Protein AF-A0A497LVC3-F1 (afdb_monomer)

Mean predicted aligned error: 15.83 Å

Structure (mmCIF, N/CA/C/O backbone):
data_AF-A0A497LVC3-F1
#
_entry.id   AF-A0A497LVC3-F1
#
loop_
_atom_site.group_PDB
_atom_site.id
_atom_site.type_symbol
_atom_site.label_atom_id
_atom_site.label_alt_id
_atom_site.label_comp_id
_atom_site.label_asym_id
_atom_site.label_entity_id
_atom_site.label_seq_id
_atom_site.pdbx_PDB_ins_code
_atom_site.Cartn_x
_atom_site.Cartn_y
_atom_site.Cartn_z
_atom_site.occupancy
_atom_site.B_iso_or_equiv
_atom_site.auth_seq_id
_atom_site.auth_comp_id
_atom_site.auth_asym_id
_atom_site.auth_atom_id
_atom_site.pdbx_PDB_model_num
ATOM 1 N N . ASP A 1 1 ? -50.745 28.198 35.584 1.00 56.50 1 ASP A N 1
ATOM 2 C CA . ASP A 1 1 ? -49.739 28.122 36.658 1.00 56.50 1 ASP A CA 1
ATOM 3 C C . ASP A 1 1 ? -48.320 28.107 36.059 1.00 56.50 1 ASP A C 1
ATOM 5 O O . ASP A 1 1 ? -47.520 27.225 36.333 1.00 56.50 1 ASP A O 1
ATOM 9 N N . GLU A 1 2 ? -48.004 29.079 35.188 1.00 62.09 2 GLU A N 1
ATOM 10 C CA . GLU A 1 2 ? -46.735 29.141 34.420 1.00 62.09 2 GLU A CA 1
ATOM 11 C C . GLU A 1 2 ? -45.519 29.503 35.288 1.00 62.09 2 GLU A C 1
ATOM 13 O O . GLU A 1 2 ? -44.377 29.154 34.987 1.00 62.09 2 GLU A O 1
ATOM 18 N N . ARG A 1 3 ? -45.765 30.163 36.428 1.00 68.62 3 ARG A N 1
ATOM 19 C CA . ARG A 1 3 ? -44.728 30.505 37.412 1.00 68.62 3 ARG A CA 1
ATOM 20 C C . ARG A 1 3 ? -44.046 29.246 37.950 1.00 68.62 3 ARG A C 1
ATOM 22 O O . ARG A 1 3 ? -42.829 29.248 38.128 1.00 68.62 3 ARG A O 1
ATOM 29 N N . THR A 1 4 ? -44.807 28.168 38.132 1.00 66.19 4 THR A N 1
ATOM 30 C CA . THR A 1 4 ? -44.333 26.874 38.635 1.00 66.19 4 THR A CA 1
ATOM 31 C C . THR A 1 4 ? -43.359 26.183 37.671 1.00 66.19 4 THR A C 1
ATOM 33 O O . THR A 1 4 ? -42.399 25.561 38.128 1.00 66.19 4 THR A O 1
ATOM 36 N N . LEU A 1 5 ? -43.545 26.320 36.353 1.00 70.44 5 LEU A N 1
ATOM 37 C CA . LEU A 1 5 ? -42.633 25.756 35.346 1.00 70.44 5 LEU A CA 1
ATOM 38 C C . LEU A 1 5 ? -41.320 26.545 35.271 1.00 70.44 5 LEU A C 1
ATOM 40 O O . LEU A 1 5 ? -40.241 25.953 35.336 1.00 70.44 5 LEU A O 1
ATOM 44 N N . LEU A 1 6 ? -41.407 27.880 35.228 1.00 79.50 6 LEU A N 1
ATOM 45 C CA . LEU A 1 6 ? -40.232 28.759 35.228 1.00 79.50 6 LEU A CA 1
ATOM 46 C C . LEU A 1 6 ? -39.393 28.576 36.502 1.00 79.50 6 LEU A C 1
ATOM 48 O O . LEU A 1 6 ? -38.167 28.519 36.437 1.00 79.50 6 LEU A O 1
ATOM 52 N N . ARG A 1 7 ? -40.056 28.406 37.653 1.00 82.19 7 ARG A N 1
ATOM 53 C CA . ARG A 1 7 ? -39.418 28.103 38.941 1.00 82.19 7 ARG A CA 1
ATOM 54 C C . ARG A 1 7 ? -38.512 26.886 38.858 1.00 82.19 7 ARG A C 1
ATOM 56 O O . ARG A 1 7 ? -37.361 26.973 39.264 1.00 82.19 7 ARG A O 1
ATOM 63 N N . THR A 1 8 ? -39.022 25.777 38.327 1.00 83.00 8 THR A N 1
ATOM 64 C CA . THR A 1 8 ? -38.259 24.529 38.203 1.00 83.00 8 THR A CA 1
ATOM 65 C C . THR A 1 8 ? -37.030 24.723 37.316 1.00 83.00 8 THR A C 1
ATOM 67 O O . THR A 1 8 ? -35.946 24.285 37.681 1.00 83.00 8 THR A O 1
ATOM 70 N N . GLY A 1 9 ? -37.159 25.440 36.195 1.00 84.62 9 GLY A N 1
ATOM 71 C CA . GLY A 1 9 ? -36.020 25.742 35.322 1.00 84.62 9 GLY A CA 1
ATOM 72 C C . GLY A 1 9 ? -34.930 26.560 36.022 1.00 84.62 9 GLY A C 1
ATOM 73 O O . GLY A 1 9 ? -33.759 26.193 35.981 1.00 84.62 9 GLY A O 1
ATOM 74 N N . VAL A 1 10 ? -35.311 27.638 36.714 1.00 85.38 10 VAL A N 1
ATOM 75 C CA . VAL A 1 10 ? -34.365 28.515 37.428 1.00 85.38 10 VAL A CA 1
ATOM 76 C C . VAL A 1 10 ? -33.710 27.796 38.618 1.00 85.38 10 VAL A C 1
ATOM 78 O O . VAL A 1 10 ? -32.511 27.956 38.850 1.00 85.38 10 VAL A O 1
ATOM 81 N N . MET A 1 11 ? -34.467 26.965 39.339 1.00 88.44 11 MET A N 1
ATOM 82 C CA . MET A 1 11 ? -33.954 26.103 40.411 1.00 88.44 11 MET A CA 1
ATOM 83 C C . MET A 1 11 ? -32.922 25.098 39.884 1.00 88.44 11 MET A C 1
ATOM 85 O O . MET A 1 11 ? -31.822 25.022 40.430 1.00 88.44 11 MET A O 1
ATOM 89 N N . ASN A 1 12 ? -33.215 24.422 38.767 1.00 89.12 12 ASN A N 1
ATOM 90 C CA . ASN A 1 12 ? -32.288 23.479 38.140 1.00 89.12 12 ASN 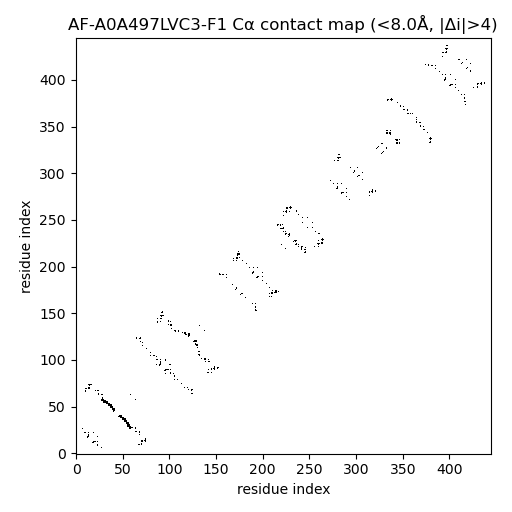A CA 1
ATOM 91 C C . ASN A 1 12 ? -30.965 24.152 37.739 1.00 89.12 12 ASN A C 1
ATOM 93 O O . ASN A 1 12 ? -29.904 23.582 37.958 1.00 89.12 12 ASN A O 1
ATOM 97 N N . LEU A 1 13 ? -30.997 25.381 37.205 1.00 89.50 13 LEU A N 1
ATOM 98 C CA . LEU A 1 13 ? -29.770 26.115 36.860 1.00 89.50 13 LEU A CA 1
ATOM 99 C C . LEU A 1 13 ? -28.873 26.351 38.084 1.00 89.50 13 LEU A C 1
ATOM 101 O O . LEU A 1 13 ? -27.653 26.230 37.997 1.00 89.50 13 LEU A O 1
ATOM 105 N N . TYR A 1 14 ? -29.460 26.668 39.237 1.00 90.25 14 TYR A N 1
ATOM 106 C CA . TYR A 1 14 ? -28.705 26.797 40.482 1.00 90.25 14 TYR A CA 1
ATOM 107 C C . TYR A 1 14 ? -28.208 25.442 41.012 1.00 90.25 14 TYR A C 1
ATOM 109 O O . TYR A 1 14 ? -27.081 25.354 41.509 1.00 90.25 14 TYR A O 1
ATOM 117 N N . GLU A 1 15 ? -29.013 24.386 40.882 1.00 88.44 15 GLU A N 1
ATOM 118 C CA . GLU A 1 15 ? -28.654 23.018 41.275 1.00 88.44 15 GLU A CA 1
ATOM 119 C C . GLU A 1 15 ? -27.468 22.472 40.473 1.00 88.44 15 GLU A C 1
ATOM 121 O O . GLU A 1 15 ? -26.542 21.922 41.063 1.00 88.44 15 GLU A O 1
ATOM 126 N N . GLU A 1 16 ? -27.434 22.705 39.158 1.00 88.56 16 GLU A N 1
ATOM 127 C CA . GLU A 1 16 ? -26.313 22.338 38.275 1.00 88.56 16 GLU A CA 1
ATOM 128 C C . GLU A 1 16 ? -25.099 23.277 38.416 1.00 88.56 16 GLU A C 1
ATOM 130 O O . GLU A 1 16 ? -24.078 23.104 37.755 1.00 88.56 16 GLU A O 1
ATOM 135 N N . GLY A 1 17 ? -25.190 24.301 39.271 1.00 87.50 17 GLY A N 1
ATOM 136 C CA . GLY A 1 17 ? -24.103 25.244 39.522 1.00 87.50 17 GLY A CA 1
ATOM 137 C C . GLY A 1 17 ? -23.895 26.313 38.453 1.00 87.50 17 GLY A C 1
ATOM 138 O O . GLY A 1 17 ? -22.853 26.962 38.453 1.00 87.50 17 GLY A O 1
ATOM 139 N N . MET A 1 18 ? -24.886 26.542 37.592 1.00 89.19 18 MET A N 1
ATOM 140 C CA . MET A 1 18 ? -24.869 27.606 36.584 1.00 89.19 18 MET A CA 1
ATOM 141 C C . MET A 1 18 ? -25.224 28.985 37.162 1.00 89.19 18 MET A C 1
ATOM 143 O O . MET A 1 18 ? -24.999 29.995 36.501 1.00 89.19 18 MET A O 1
ATOM 147 N N . LEU A 1 19 ? -25.772 29.041 38.383 1.00 88.12 19 LEU A N 1
ATOM 148 C CA . LEU A 1 19 ? -26.109 30.273 39.105 1.00 88.12 19 LEU A CA 1
ATOM 149 C C . LEU A 1 19 ? -25.575 30.239 40.543 1.00 88.12 19 LEU A C 1
ATOM 151 O O . LEU A 1 19 ? -25.449 29.174 41.156 1.00 88.12 19 LEU A O 1
ATOM 155 N N . ASP A 1 20 ? -25.313 31.418 41.104 1.00 87.50 20 ASP A N 1
ATOM 156 C CA . ASP A 1 20 ? -25.048 31.609 42.529 1.00 87.50 20 ASP A CA 1
ATOM 157 C C . ASP A 1 20 ? -26.332 32.002 43.287 1.00 87.50 20 ASP A C 1
ATOM 159 O O . ASP A 1 20 ? -27.380 32.282 42.699 1.00 87.50 20 ASP A O 1
ATOM 163 N N . PHE A 1 21 ? -26.268 32.003 44.623 1.00 85.44 21 PHE A N 1
ATOM 164 C CA . PHE A 1 21 ? -27.439 32.308 45.452 1.00 85.44 21 PHE A CA 1
ATOM 165 C C . PHE A 1 21 ? -27.946 33.740 45.226 1.00 85.44 21 PHE A C 1
ATOM 167 O O . PHE A 1 21 ? -29.155 33.960 45.202 1.00 85.44 21 PHE A O 1
ATOM 174 N N . SER A 1 22 ? -27.039 34.704 45.033 1.00 86.06 22 SER A N 1
ATOM 175 C CA . SER A 1 22 ? -27.410 36.111 44.860 1.00 86.06 22 SER A CA 1
ATOM 176 C C . SER A 1 22 ? -28.204 36.334 43.570 1.00 86.06 22 SER A C 1
ATOM 178 O O . SER A 1 22 ? -29.239 37.006 43.583 1.00 86.06 22 SER A O 1
ATOM 180 N N . THR A 1 23 ? -27.781 35.697 42.475 1.00 87.25 23 THR A N 1
ATOM 181 C CA . THR A 1 23 ? -28.477 35.762 41.189 1.00 87.25 23 THR A CA 1
ATOM 182 C C . THR A 1 23 ? -29.806 35.019 41.248 1.00 87.25 23 THR A C 1
ATOM 184 O O . THR A 1 23 ? -30.806 35.534 40.750 1.00 87.25 23 THR A O 1
ATOM 187 N N . LEU A 1 24 ? -29.857 33.853 41.905 1.00 87.62 24 LEU A N 1
ATOM 188 C CA . LEU A 1 24 ? -31.103 33.111 42.102 1.00 87.62 24 LEU A CA 1
ATOM 189 C C . LEU A 1 24 ? -32.136 33.932 42.891 1.00 87.62 24 LEU A C 1
ATOM 191 O O . LEU A 1 24 ? -33.282 34.052 42.457 1.00 87.62 24 LEU A O 1
ATOM 195 N N . ASP A 1 25 ? -31.745 34.522 44.025 1.00 86.75 25 ASP A N 1
ATOM 196 C CA . ASP A 1 25 ? -32.663 35.311 44.854 1.00 86.75 25 ASP A CA 1
ATOM 197 C C . ASP A 1 25 ? -33.182 36.548 44.109 1.00 86.75 25 ASP A C 1
ATOM 199 O O . ASP A 1 25 ? -34.378 36.849 44.180 1.00 86.75 25 ASP A O 1
ATOM 203 N N . LYS A 1 26 ? -32.309 37.209 43.334 1.00 86.94 26 LYS A N 1
ATOM 204 C CA . LYS A 1 26 ? -32.664 38.355 42.489 1.00 86.94 26 LYS A CA 1
ATOM 205 C C . LYS A 1 26 ? -33.654 37.969 41.390 1.00 86.94 26 LYS A C 1
ATOM 207 O O . LYS A 1 26 ? -34.670 38.642 41.242 1.00 86.94 26 LYS A O 1
ATOM 212 N N . LEU A 1 27 ? -33.412 36.873 40.669 1.00 85.81 27 LEU A N 1
ATOM 213 C CA . LEU A 1 27 ? -34.322 36.387 39.626 1.00 85.81 27 LEU A CA 1
ATOM 214 C C . LEU A 1 27 ? -35.703 36.047 40.193 1.00 85.81 27 LEU A C 1
ATOM 216 O O . LEU A 1 27 ? -36.720 36.401 39.607 1.00 85.81 27 LEU A O 1
ATOM 220 N N . LEU A 1 28 ? -35.761 35.409 41.364 1.00 85.69 28 LEU A N 1
ATOM 221 C CA . LEU A 1 28 ? -37.039 35.098 42.007 1.00 85.69 28 LEU A CA 1
ATOM 222 C C . LEU A 1 28 ? -37.748 36.347 42.566 1.00 85.69 28 LEU A C 1
ATOM 224 O O . LEU A 1 28 ? -38.969 36.320 42.744 1.00 85.69 28 LEU A O 1
ATOM 228 N N . SER A 1 29 ? -37.002 37.418 42.868 1.00 85.81 29 SER A N 1
ATOM 229 C CA . SER A 1 29 ? -37.539 38.687 43.383 1.00 85.81 29 SER A CA 1
ATOM 230 C C . SER A 1 29 ? -38.274 39.513 42.330 1.00 85.81 29 SER A C 1
ATOM 232 O O . SER A 1 29 ? -39.177 40.264 42.683 1.00 85.81 29 SER A O 1
ATOM 234 N N . GLU A 1 30 ? -37.916 39.355 41.056 1.00 85.50 30 GLU A N 1
ATOM 235 C CA . GLU A 1 30 ? -38.507 40.083 39.936 1.00 85.50 30 GLU A CA 1
ATOM 236 C C . GLU A 1 30 ? -38.303 39.278 38.645 1.00 85.50 30 GLU A C 1
ATOM 238 O O . GLU A 1 30 ? -37.260 39.363 38.002 1.00 85.50 30 GLU A O 1
ATOM 243 N N . LEU A 1 31 ? -39.296 38.462 38.274 1.00 81.81 31 LEU A N 1
ATOM 244 C CA . LEU A 1 31 ? -39.203 37.604 37.089 1.00 81.81 31 LEU A CA 1
ATOM 245 C C . LEU A 1 31 ? -39.469 38.405 35.812 1.00 81.81 31 LEU A C 1
ATOM 247 O O . LEU A 1 31 ? -38.665 38.397 34.886 1.00 81.81 31 LEU A O 1
ATOM 251 N N . VAL A 1 32 ? -40.629 39.067 35.757 1.00 82.62 32 VAL A N 1
ATOM 252 C CA . VAL A 1 32 ? -41.093 39.894 34.631 1.00 82.62 32 VAL A CA 1
ATOM 253 C C . VAL A 1 32 ? -42.036 40.966 35.174 1.00 82.62 32 VAL A C 1
ATOM 255 O O . VAL A 1 32 ? -42.798 40.707 36.106 1.00 82.62 32 VAL A O 1
ATOM 258 N N . ILE A 1 33 ? -42.046 42.152 34.572 1.00 83.69 33 ILE A N 1
ATOM 259 C CA . ILE A 1 33 ? -43.046 43.186 34.856 1.00 83.69 33 ILE A CA 1
ATOM 260 C C . ILE A 1 33 ? -44.256 42.967 33.941 1.00 83.69 33 ILE A C 1
ATOM 262 O O . ILE A 1 33 ? -44.152 43.094 32.722 1.00 83.69 33 ILE A O 1
ATOM 266 N N . ALA A 1 34 ? -45.412 42.641 34.519 1.00 83.12 34 ALA A N 1
ATOM 267 C CA . ALA A 1 34 ? -46.670 42.563 33.787 1.00 83.12 34 ALA A CA 1
ATOM 268 C C . ALA A 1 34 ? -47.333 43.947 33.757 1.00 83.12 34 ALA A C 1
ATOM 270 O O . ALA A 1 34 ? -47.810 44.441 34.780 1.00 83.12 34 ALA A O 1
ATOM 271 N N . SER A 1 35 ? -47.346 44.577 32.585 1.00 85.88 35 SER A N 1
ATOM 272 C CA . SER A 1 35 ? -47.943 45.898 32.378 1.00 85.88 35 SER A CA 1
ATOM 273 C C . SER A 1 35 ? -49.385 45.772 31.894 1.00 85.88 35 SER A C 1
ATOM 275 O O . SER A 1 35 ? -49.644 45.279 30.797 1.00 85.88 35 SER A O 1
ATOM 277 N N . PHE A 1 36 ? -50.330 46.261 32.690 1.00 86.00 36 PHE A N 1
ATOM 278 C CA . PHE A 1 36 ? -51.747 46.302 32.342 1.00 86.00 36 PHE A CA 1
ATOM 279 C C . PHE A 1 36 ? -52.144 47.734 32.010 1.00 86.00 36 PHE A C 1
ATOM 281 O O . PHE A 1 36 ? -51.961 48.640 32.824 1.00 86.00 36 PHE A O 1
ATOM 288 N N . LYS A 1 37 ? -52.710 47.959 30.823 1.00 88.88 37 LYS A N 1
ATOM 289 C CA . LYS A 1 37 ? -53.340 49.241 30.511 1.00 88.88 37 LYS A CA 1
ATOM 290 C C . LYS A 1 37 ? -54.710 49.263 31.176 1.00 88.88 37 LYS A C 1
ATOM 292 O O . LYS A 1 37 ? -55.617 48.555 30.747 1.00 88.88 37 LYS A O 1
ATOM 297 N N . VAL A 1 38 ? -54.842 50.052 32.233 1.00 87.19 38 VAL A N 1
ATOM 298 C CA . VAL A 1 38 ? -56.080 50.181 33.002 1.00 87.19 38 VAL A CA 1
ATOM 299 C C . VAL A 1 38 ? -56.663 51.568 32.801 1.00 87.19 38 VAL A C 1
ATOM 301 O O . VAL A 1 38 ? -55.946 52.570 32.813 1.00 87.19 38 VAL A O 1
ATOM 304 N N . SER A 1 39 ? -57.974 51.628 32.602 1.00 86.75 39 SER A N 1
ATOM 305 C CA . SER A 1 39 ? -58.709 52.887 32.646 1.00 86.75 39 SER A CA 1
ATOM 306 C C . SER A 1 39 ? -59.111 53.147 34.090 1.00 86.75 39 SER A C 1
ATOM 308 O O . SER A 1 39 ? -59.758 52.306 34.710 1.00 86.75 39 SER A O 1
ATOM 310 N N . TYR A 1 40 ? -58.724 54.296 34.628 1.00 85.19 40 TYR A N 1
ATOM 311 C CA . TYR A 1 40 ? -59.166 54.759 35.934 1.00 85.19 40 TYR A CA 1
ATOM 312 C C . TYR A 1 40 ? -59.907 56.082 35.771 1.00 85.19 40 TYR A C 1
ATOM 314 O O . TYR A 1 40 ? -59.629 56.876 34.868 1.00 85.19 40 TYR A O 1
ATOM 322 N N . TYR A 1 41 ? -60.892 56.296 36.632 1.00 84.62 41 TYR A N 1
ATOM 323 C CA . TYR A 1 41 ? -61.644 57.537 36.639 1.00 84.62 41 TYR A CA 1
ATOM 324 C C . TYR A 1 41 ? -60.873 58.577 37.454 1.00 84.62 41 TYR A C 1
ATOM 326 O O . TYR A 1 41 ? -60.688 58.419 38.663 1.00 84.62 41 TYR A O 1
ATOM 334 N N . ASP A 1 42 ? -60.379 59.620 36.789 1.00 82.69 42 ASP A N 1
ATOM 335 C CA . ASP A 1 42 ? -59.648 60.703 37.441 1.00 82.69 42 ASP A CA 1
ATOM 336 C C . ASP A 1 42 ? -60.661 61.644 38.106 1.00 82.69 42 ASP A C 1
ATOM 338 O O . ASP A 1 42 ? -61.360 62.405 37.436 1.00 82.69 42 ASP A O 1
ATOM 342 N N . MET A 1 43 ? -60.766 61.581 39.437 1.00 85.38 43 MET A N 1
ATOM 343 C CA . MET A 1 43 ? -61.752 62.361 40.198 1.00 85.38 43 MET A CA 1
ATOM 344 C C . MET A 1 43 ? -61.553 63.880 40.076 1.00 85.38 43 MET A C 1
ATOM 346 O O . MET A 1 43 ? -62.507 64.630 40.290 1.00 85.38 43 MET A O 1
ATOM 350 N N . VAL A 1 44 ? -60.346 64.340 39.721 1.00 85.25 44 VAL A N 1
ATOM 351 C CA . VAL A 1 44 ? -60.031 65.768 39.561 1.00 85.25 44 VAL A CA 1
ATOM 352 C C . VAL A 1 44 ? -60.411 66.240 38.161 1.00 85.25 44 VAL A C 1
ATOM 354 O O . VAL A 1 44 ? -61.068 67.268 38.015 1.00 85.25 44 VAL A O 1
ATOM 357 N N . ALA A 1 45 ? -60.043 65.472 37.134 1.00 82.06 45 ALA A N 1
ATOM 358 C CA . ALA A 1 45 ? -60.373 65.798 35.746 1.00 82.06 45 ALA A CA 1
ATOM 359 C C . ALA A 1 45 ? -61.819 65.433 35.351 1.00 82.06 45 ALA A C 1
ATOM 361 O O . ALA A 1 45 ? -62.296 65.911 34.326 1.00 82.06 45 ALA A O 1
ATOM 362 N N . ARG A 1 46 ? -62.511 64.615 36.165 1.00 85.31 46 ARG A N 1
ATOM 363 C CA . ARG A 1 46 ? -63.855 64.052 35.921 1.00 85.31 46 ARG A CA 1
ATOM 364 C C . ARG A 1 46 ? -63.978 63.329 34.575 1.00 85.31 46 ARG A C 1
ATOM 366 O O . ARG A 1 46 ? -65.012 63.408 33.920 1.00 85.31 46 ARG A O 1
ATOM 373 N N . ASP A 1 47 ? -62.920 62.630 34.177 1.00 87.00 47 ASP A N 1
ATOM 374 C CA . ASP A 1 47 ? -62.863 61.902 32.911 1.00 87.00 47 ASP A CA 1
ATOM 375 C C . ASP A 1 47 ? -62.115 60.570 33.069 1.00 87.00 47 ASP A C 1
ATOM 377 O O . ASP A 1 47 ? -61.306 60.384 33.988 1.00 87.00 47 ASP A O 1
ATOM 381 N N . TRP A 1 48 ? -62.392 59.627 32.172 1.00 84.88 48 TRP A N 1
ATOM 382 C CA . TRP A 1 48 ? -61.718 58.335 32.135 1.00 84.88 48 TRP A CA 1
ATOM 383 C C . TRP A 1 48 ? -60.348 58.475 31.481 1.00 84.88 48 TRP A C 1
ATOM 385 O O . TRP A 1 48 ? -60.228 58.775 30.295 1.00 84.88 48 TRP A O 1
ATOM 395 N N . ARG A 1 49 ? -59.293 58.198 32.248 1.00 86.19 49 ARG A N 1
ATOM 396 C CA . ARG A 1 49 ? -57.913 58.216 31.757 1.00 86.19 49 ARG A CA 1
ATOM 397 C C . ARG A 1 49 ? -57.327 56.819 31.788 1.00 86.19 49 ARG A C 1
ATOM 399 O O . ARG A 1 49 ? -57.585 56.041 32.700 1.00 86.19 49 ARG A O 1
ATOM 406 N N . SER A 1 50 ? -56.513 56.493 30.789 1.00 85.06 50 SER A N 1
ATOM 407 C CA . SER A 1 50 ? -55.768 55.235 30.783 1.00 85.06 50 SER A CA 1
ATOM 408 C C . SER A 1 50 ? -54.369 55.440 31.352 1.00 85.06 50 SER A C 1
ATOM 410 O O . SER A 1 50 ? -53.638 56.297 30.855 1.00 85.06 50 SER A O 1
ATOM 412 N N . ALA A 1 51 ? -53.976 54.616 32.318 1.00 85.94 51 ALA A N 1
ATOM 413 C CA . ALA A 1 51 ? -52.604 54.510 32.801 1.00 85.94 51 ALA A CA 1
ATOM 414 C C . ALA A 1 51 ? -52.089 53.076 32.656 1.00 85.94 51 ALA A C 1
ATOM 416 O O . ALA A 1 51 ? -52.853 52.115 32.556 1.00 85.94 51 ALA A O 1
ATOM 417 N N . TRP A 1 52 ? -50.768 52.944 32.637 1.00 87.69 52 TRP A N 1
ATOM 418 C CA . TRP A 1 52 ? -50.105 51.651 32.712 1.00 87.69 52 TRP A CA 1
ATOM 419 C C . TRP A 1 52 ? -49.860 51.300 34.177 1.00 87.69 52 TRP A C 1
ATOM 421 O O . TRP A 1 52 ? -49.180 52.035 34.889 1.00 87.69 52 TRP A O 1
ATOM 431 N N . PHE A 1 53 ? -50.420 50.179 34.620 1.00 84.50 53 PHE A N 1
ATOM 432 C CA . PHE A 1 53 ? -50.159 49.596 35.927 1.00 84.50 53 PHE A CA 1
ATOM 433 C C . PHE A 1 53 ? -49.163 48.447 35.771 1.00 84.50 53 PHE A C 1
ATOM 435 O O . PHE A 1 53 ? -49.463 47.435 35.138 1.00 84.50 53 PHE A O 1
ATOM 442 N N . ASN A 1 54 ? -47.967 48.621 36.329 1.00 86.81 54 ASN A N 1
ATOM 443 C CA . ASN A 1 54 ? -46.879 47.653 36.251 1.00 86.81 54 ASN A CA 1
ATOM 444 C C . ASN A 1 54 ? -46.877 46.787 37.510 1.00 86.81 54 ASN A C 1
ATOM 446 O O . ASN A 1 54 ? -46.578 47.278 38.597 1.00 86.81 54 ASN A O 1
ATOM 450 N N . LEU A 1 55 ? -47.194 45.502 37.363 1.00 82.50 55 LEU A N 1
ATOM 451 C CA . LEU A 1 55 ? -47.150 44.534 38.452 1.00 82.50 55 LEU A CA 1
ATOM 452 C C . LEU A 1 55 ? -45.927 43.618 38.279 1.00 82.50 55 LEU A C 1
ATOM 454 O O . LEU A 1 55 ? -45.910 42.818 37.338 1.00 82.50 55 LEU A O 1
ATOM 458 N N . PRO A 1 56 ? -44.912 43.686 39.160 1.00 82.19 56 PRO A N 1
ATOM 459 C CA . PRO A 1 56 ? -43.802 42.746 39.117 1.00 82.19 56 PRO A CA 1
ATOM 460 C C . PRO A 1 56 ? -44.303 41.346 39.478 1.00 82.19 56 PRO A C 1
ATOM 462 O O . PRO A 1 56 ? -44.897 41.111 40.533 1.00 82.19 56 PRO A O 1
ATOM 465 N N . VAL A 1 57 ? -44.070 40.395 38.582 1.00 82.62 57 VAL A N 1
ATOM 466 C CA . VAL A 1 57 ? -44.299 38.980 38.842 1.00 82.62 57 VAL A CA 1
ATOM 467 C C . VAL A 1 57 ? -43.133 38.478 39.686 1.00 82.62 57 VAL A C 1
ATOM 469 O O . VAL A 1 57 ? -42.025 38.314 39.186 1.00 82.62 57 VAL A O 1
ATOM 472 N N . ALA A 1 58 ? -43.384 38.254 40.972 1.00 84.00 58 ALA A N 1
ATOM 473 C CA . ALA A 1 58 ? -42.366 37.905 41.955 1.00 84.00 58 ALA A CA 1
ATOM 474 C C . ALA A 1 58 ? -42.857 36.823 42.922 1.00 84.00 58 ALA A C 1
ATOM 476 O O . ALA A 1 58 ? -44.063 36.657 43.130 1.00 84.00 58 ALA A O 1
ATOM 477 N N . TYR A 1 59 ? -41.909 36.122 43.539 1.00 85.31 59 TYR A N 1
ATOM 478 C CA . TYR A 1 59 ? -42.160 35.236 44.673 1.00 85.31 59 TYR A CA 1
ATOM 479 C C . TYR A 1 59 ? -42.038 35.995 45.998 1.00 85.31 59 TYR A C 1
ATOM 481 O O . TYR A 1 59 ? -41.169 36.858 46.167 1.00 85.31 59 TYR A O 1
ATOM 489 N N . LEU A 1 60 ? -42.880 35.645 46.976 1.00 87.19 60 LEU A N 1
ATOM 490 C CA . LEU A 1 60 ? -42.822 36.263 48.301 1.00 87.19 60 LEU A CA 1
ATOM 491 C C . LEU A 1 60 ? -41.466 35.974 48.972 1.00 87.19 60 LEU A C 1
ATOM 493 O O . LEU A 1 60 ? -40.930 34.878 48.806 1.00 87.19 60 LEU A O 1
ATOM 497 N N . PRO A 1 61 ? -40.901 36.895 49.778 1.00 84.56 61 PRO A N 1
ATOM 498 C CA . PRO A 1 61 ? -39.585 36.702 50.397 1.00 84.56 61 PRO A CA 1
ATOM 499 C C . PRO A 1 61 ? -39.426 35.386 51.177 1.00 84.56 61 PRO A C 1
ATOM 501 O O . PRO A 1 61 ? -38.376 34.751 51.109 1.00 84.56 61 PRO A O 1
ATOM 504 N N . ALA A 1 62 ? -40.471 34.947 51.886 1.00 84.44 62 ALA A N 1
ATOM 505 C CA . ALA A 1 62 ? -40.461 33.670 52.600 1.00 84.44 62 ALA A CA 1
ATOM 506 C C . ALA A 1 62 ? -40.421 32.466 51.640 1.00 84.44 62 ALA A C 1
ATOM 508 O O . ALA A 1 62 ? -39.679 31.514 51.868 1.00 84.44 62 ALA A O 1
ATOM 509 N N . GLU A 1 63 ? -41.167 32.534 50.537 1.00 83.81 63 GLU A N 1
ATOM 510 C CA . GLU A 1 63 ? -41.211 31.488 49.515 1.00 83.81 63 GLU A CA 1
ATOM 511 C C . GLU A 1 63 ? -39.871 31.373 48.779 1.00 83.81 63 GLU A C 1
ATOM 513 O O . GLU A 1 63 ? -39.351 30.272 48.619 1.00 83.81 63 GLU A O 1
ATOM 518 N N . ARG A 1 64 ? -39.237 32.502 48.436 1.00 85.69 64 ARG A N 1
ATOM 519 C CA . ARG A 1 64 ? -37.899 32.531 47.815 1.00 85.69 64 ARG A CA 1
ATOM 520 C C . ARG A 1 64 ? -36.847 31.830 48.668 1.00 85.69 64 ARG A C 1
ATOM 522 O O . ARG A 1 64 ? -36.067 31.027 48.156 1.00 85.69 64 ARG A O 1
ATOM 529 N N . ARG A 1 65 ? -36.856 32.070 49.982 1.00 85.00 65 ARG A N 1
ATOM 530 C CA . ARG A 1 65 ? -35.938 31.407 50.924 1.00 85.00 65 ARG A CA 1
ATOM 531 C C . ARG A 1 65 ? -36.179 29.903 51.026 1.00 85.00 65 ARG A C 1
ATOM 533 O O . ARG A 1 65 ? -35.221 29.142 51.084 1.00 85.00 65 ARG A O 1
ATOM 540 N N . LEU A 1 66 ? -37.435 29.459 51.013 1.00 86.06 66 LEU A N 1
ATOM 541 C CA . LEU A 1 66 ? -37.759 28.029 51.022 1.00 86.06 66 LEU A CA 1
ATOM 542 C C . LEU A 1 66 ? -37.344 27.335 49.719 1.00 86.06 66 LEU A C 1
ATOM 544 O O . LEU A 1 66 ? -36.789 26.238 49.757 1.00 86.06 66 LEU A O 1
ATOM 548 N N . LEU A 1 67 ? -37.568 27.981 48.573 1.00 87.75 67 LEU A N 1
ATOM 549 C CA . LEU A 1 67 ? -37.179 27.452 47.264 1.00 87.75 67 LEU A CA 1
ATOM 550 C C . LEU A 1 67 ? -35.658 27.371 47.110 1.00 87.75 67 LEU A C 1
ATOM 552 O O . LEU A 1 67 ? -35.137 26.341 46.694 1.00 87.75 67 LEU A O 1
ATOM 556 N N . THR A 1 68 ? -34.937 28.418 47.509 1.00 86.56 68 THR A N 1
ATOM 557 C CA . THR A 1 68 ? -33.465 28.433 47.479 1.00 86.56 68 THR A CA 1
ATOM 558 C C . THR A 1 68 ? -32.858 27.419 48.449 1.00 86.56 68 THR A C 1
ATOM 560 O O . THR A 1 68 ? -31.913 26.724 48.081 1.00 86.56 68 THR A O 1
ATOM 563 N N . LEU A 1 69 ? -33.430 27.258 49.650 1.00 88.31 69 LEU A N 1
ATOM 564 C CA . LEU A 1 69 ? -33.018 26.218 50.596 1.00 88.31 69 LEU A CA 1
ATOM 565 C C . LEU A 1 69 ? -33.200 24.817 50.003 1.00 88.31 69 LEU A C 1
ATOM 567 O O . LEU A 1 69 ? -32.295 23.991 50.099 1.00 88.31 69 LEU A O 1
ATOM 571 N N . ARG A 1 70 ? -34.349 24.557 49.369 1.00 89.25 70 ARG A N 1
ATOM 572 C CA . ARG A 1 70 ? -34.615 23.282 48.701 1.00 89.25 70 ARG A CA 1
ATOM 573 C C . ARG A 1 70 ? -33.600 23.006 47.595 1.00 89.25 70 ARG A C 1
ATOM 575 O O . ARG A 1 70 ? -32.978 21.953 47.622 1.00 89.25 70 ARG A O 1
ATOM 582 N N . SER A 1 71 ? -33.377 23.951 46.683 1.00 90.12 71 SER A N 1
ATOM 583 C CA . SER A 1 71 ? -32.408 23.751 45.599 1.00 90.12 71 SER A CA 1
ATOM 584 C C . SER A 1 71 ? -30.974 23.599 46.098 1.00 90.12 71 SER A C 1
ATOM 586 O O . SER A 1 71 ? -30.196 22.844 45.523 1.00 90.12 71 SER A O 1
ATOM 588 N N . MET A 1 72 ? -30.603 24.260 47.199 1.00 90.31 72 MET A N 1
ATOM 589 C CA . MET A 1 72 ? -29.315 24.011 47.848 1.00 90.31 72 MET A CA 1
ATOM 590 C C . MET A 1 72 ? -29.222 22.562 48.346 1.00 90.31 72 MET A C 1
ATOM 592 O O . MET A 1 72 ? -28.203 21.913 48.126 1.00 90.31 72 MET A O 1
ATOM 596 N N . ILE A 1 73 ? -30.267 22.038 48.993 1.00 90.81 73 ILE A N 1
ATOM 597 C CA . ILE A 1 73 ? -30.303 20.640 49.447 1.00 90.81 73 ILE A CA 1
ATOM 598 C C . ILE A 1 73 ? -30.224 19.686 48.251 1.00 90.81 73 ILE A C 1
ATOM 600 O O . ILE A 1 73 ? -29.391 18.782 48.263 1.00 90.81 73 ILE A O 1
ATOM 604 N N . ASP A 1 74 ? -31.020 19.914 47.205 1.00 91.62 74 ASP A N 1
ATOM 605 C CA . ASP A 1 74 ? -31.074 19.062 46.011 1.00 91.62 74 ASP A CA 1
ATOM 606 C C . ASP A 1 74 ? -29.716 19.008 45.281 1.00 91.62 74 ASP A C 1
ATOM 608 O O . ASP A 1 74 ? -29.266 17.927 44.887 1.00 91.62 74 ASP A O 1
ATOM 612 N N . ARG A 1 75 ? -28.996 20.139 45.211 1.00 91.50 75 ARG A N 1
ATOM 613 C CA . ARG A 1 75 ? -27.634 20.239 44.658 1.00 91.50 75 ARG A CA 1
ATOM 614 C C . ARG A 1 75 ? -26.649 19.276 45.319 1.00 91.50 75 ARG A C 1
ATOM 616 O O . ARG A 1 75 ? -25.954 18.524 44.638 1.00 91.50 75 ARG A O 1
ATOM 623 N N . TYR A 1 76 ? -26.576 19.288 46.648 1.00 92.00 76 TYR A N 1
ATOM 624 C CA . TYR A 1 76 ? -25.631 18.440 47.380 1.00 92.00 76 TYR A CA 1
ATOM 625 C C . TYR A 1 76 ? -26.141 17.008 47.564 1.00 92.00 76 TYR A C 1
ATOM 627 O O . TYR A 1 76 ? -25.340 16.075 47.594 1.00 92.00 76 TYR A O 1
ATOM 635 N N . HIS A 1 77 ? -27.460 16.809 47.617 1.00 92.19 77 HIS A N 1
ATOM 636 C CA . HIS A 1 77 ? -28.073 15.483 47.614 1.00 92.19 77 HIS A CA 1
ATOM 637 C C . HIS A 1 77 ? -27.744 14.713 46.329 1.00 92.19 77 HIS A C 1
ATOM 639 O O . HIS A 1 77 ? -27.446 13.521 46.401 1.00 92.19 77 HIS A O 1
ATOM 645 N N . ARG A 1 78 ? -27.726 15.379 45.167 1.00 91.75 78 ARG A N 1
ATOM 646 C CA . ARG A 1 78 ? -27.313 14.758 43.900 1.00 91.75 78 ARG A CA 1
ATOM 647 C C . ARG A 1 78 ? -25.879 14.238 43.957 1.00 91.75 78 ARG A C 1
ATOM 649 O O . ARG A 1 78 ? -25.663 13.060 43.700 1.00 91.75 78 ARG A O 1
ATOM 656 N N . LEU A 1 79 ? -24.934 15.081 44.383 1.00 91.31 79 LEU A N 1
ATOM 657 C CA . LEU A 1 79 ? -23.532 14.684 44.559 1.00 91.31 79 LEU A CA 1
ATOM 658 C C . LEU A 1 79 ? -23.395 13.499 45.519 1.00 91.31 79 LEU A C 1
ATOM 660 O O . LEU A 1 79 ? -22.702 12.532 45.216 1.00 91.31 79 LEU A O 1
ATOM 664 N N . TYR A 1 80 ? -24.090 13.551 46.657 1.00 93.94 80 TYR A N 1
ATOM 665 C CA . TYR A 1 80 ? -24.100 12.454 47.621 1.00 93.94 80 TYR A CA 1
ATOM 666 C C . TYR A 1 80 ? -24.612 11.151 46.998 1.00 93.94 80 TYR A C 1
ATOM 668 O O . TYR A 1 80 ? -23.992 10.103 47.155 1.00 93.94 80 TYR A O 1
ATOM 676 N N . LYS A 1 81 ? -25.727 11.216 46.265 1.00 94.44 81 LYS A N 1
ATOM 677 C CA . LYS A 1 81 ? -26.357 10.063 45.622 1.00 94.44 81 LYS A CA 1
ATOM 678 C C . LYS A 1 81 ? -25.483 9.447 44.532 1.00 94.44 81 LYS A C 1
ATOM 680 O O . LYS A 1 81 ? -25.414 8.223 44.451 1.00 94.44 81 LYS A O 1
ATOM 685 N N . ASP A 1 82 ? -24.850 10.263 43.697 1.00 94.38 82 ASP A N 1
ATOM 686 C CA . ASP A 1 82 ? -24.021 9.771 42.594 1.00 94.38 82 ASP A CA 1
ATOM 687 C C . ASP A 1 82 ? -22.756 9.091 43.122 1.00 94.38 82 ASP A C 1
ATOM 689 O O . ASP A 1 82 ? -22.454 7.967 42.724 1.00 94.38 82 ASP A O 1
ATOM 693 N N . ILE A 1 83 ? -22.091 9.696 44.110 1.00 95.00 83 ILE A N 1
ATOM 694 C CA . ILE A 1 83 ? -20.935 9.067 44.754 1.00 95.00 83 ILE A CA 1
ATOM 695 C C . ILE A 1 83 ? -21.349 7.807 45.515 1.00 95.00 83 ILE A C 1
ATOM 697 O O . ILE A 1 83 ? -20.671 6.794 45.391 1.00 95.00 83 ILE A O 1
ATOM 701 N N . LEU A 1 84 ? -22.475 7.811 46.240 1.00 94.50 84 LEU A N 1
ATOM 702 C CA . LEU A 1 84 ? -22.966 6.606 46.916 1.00 94.50 84 LEU A CA 1
ATOM 703 C C . LEU A 1 84 ? -23.196 5.457 45.923 1.00 94.50 84 LEU A C 1
ATOM 705 O O . LEU A 1 84 ? -22.784 4.334 46.195 1.00 94.50 84 LEU A O 1
ATOM 709 N N . ARG A 1 85 ? -23.784 5.737 44.753 1.00 94.38 85 ARG A N 1
ATOM 710 C CA . ARG A 1 85 ? -23.965 4.744 43.679 1.00 94.38 85 ARG A CA 1
ATOM 711 C C . ARG A 1 85 ? -22.639 4.196 43.160 1.00 94.38 85 ARG A C 1
ATOM 713 O O . ARG A 1 85 ? -22.541 3.000 42.884 1.00 94.38 85 ARG A O 1
ATOM 720 N N . ASP A 1 86 ? -21.626 5.044 43.031 1.00 94.75 86 ASP A N 1
ATOM 721 C CA . ASP A 1 86 ? -20.289 4.610 42.628 1.00 94.75 86 ASP A CA 1
ATOM 722 C C . ASP A 1 86 ? -19.596 3.788 43.723 1.00 94.75 86 ASP A C 1
ATOM 724 O O . ASP A 1 86 ? -18.972 2.776 43.408 1.00 94.75 86 ASP A O 1
ATOM 728 N N . VAL A 1 87 ? -19.758 4.139 45.004 1.00 94.00 87 VAL A N 1
ATOM 729 C CA . VAL A 1 87 ? -19.265 3.336 46.137 1.00 94.00 87 VAL A CA 1
ATOM 730 C C . VAL A 1 87 ? -19.969 1.976 46.186 1.00 94.00 87 VAL A C 1
ATOM 732 O O . VAL A 1 87 ? -19.302 0.950 46.307 1.00 94.00 87 VAL A O 1
ATOM 735 N N . GLU A 1 88 ? -21.293 1.933 46.022 1.00 92.50 88 GLU A N 1
ATOM 736 C CA . GLU A 1 88 ? -22.067 0.689 45.906 1.00 92.50 88 GLU A CA 1
ATOM 737 C C . GLU A 1 88 ? -21.559 -0.180 44.751 1.00 92.50 88 GLU A C 1
ATOM 739 O O . GLU A 1 88 ? -21.363 -1.389 44.901 1.00 92.50 88 GLU A O 1
ATOM 744 N N . ARG A 1 89 ? -21.287 0.438 43.596 1.00 91.44 89 ARG A N 1
ATOM 745 C CA . ARG A 1 89 ? -20.727 -0.251 42.434 1.00 91.44 89 ARG A CA 1
ATOM 746 C C . ARG A 1 89 ? -19.318 -0.775 42.705 1.00 91.44 89 ARG A C 1
ATOM 748 O O . ARG A 1 89 ? -19.049 -1.931 42.389 1.00 91.44 89 ARG A O 1
ATOM 755 N N . ALA A 1 90 ? -18.440 0.030 43.293 1.00 91.31 90 ALA A N 1
ATOM 756 C CA . ALA A 1 90 ? -17.079 -0.364 43.641 1.00 91.31 90 ALA A CA 1
ATOM 757 C C . ALA A 1 90 ? -17.074 -1.518 44.655 1.00 91.31 90 ALA A C 1
ATOM 759 O O . ALA A 1 90 ? -16.317 -2.480 44.508 1.00 91.31 90 ALA A O 1
ATOM 760 N N . TYR A 1 91 ? -17.981 -1.477 45.632 1.00 91.62 91 TYR A N 1
ATOM 761 C CA . TYR A 1 91 ? -18.211 -2.572 46.566 1.00 91.62 91 TYR A CA 1
ATOM 762 C C . TYR A 1 91 ? -18.693 -3.832 45.837 1.00 91.62 91 TYR A C 1
ATOM 764 O O . TYR A 1 91 ? -18.143 -4.911 46.062 1.00 91.62 91 TYR A O 1
ATOM 772 N N . ARG A 1 92 ? -19.656 -3.726 44.911 1.00 89.62 92 ARG A N 1
ATOM 773 C CA . ARG A 1 92 ? -20.126 -4.854 44.083 1.00 89.62 92 ARG A CA 1
ATOM 774 C C . ARG A 1 92 ? -19.020 -5.457 43.205 1.00 89.62 92 ARG A C 1
ATOM 776 O O . ARG A 1 92 ? -19.027 -6.658 42.947 1.00 89.62 92 ARG A O 1
ATOM 783 N N . GLU A 1 93 ? -18.074 -4.639 42.752 1.00 89.12 93 GLU A N 1
ATOM 784 C CA . GLU A 1 93 ? -16.969 -5.029 41.864 1.00 89.12 93 GLU A CA 1
ATOM 785 C C . GLU A 1 93 ? -15.733 -5.595 42.590 1.00 89.12 93 GLU A C 1
ATOM 787 O O . GLU A 1 93 ? -14.775 -5.991 41.913 1.00 89.12 93 GLU A O 1
ATOM 792 N N . TYR A 1 94 ? -15.785 -5.706 43.926 1.00 87.19 94 TYR A N 1
ATOM 793 C CA . TYR A 1 94 ? -14.671 -6.081 44.814 1.00 87.19 94 TYR A CA 1
ATOM 794 C C . TYR A 1 94 ? -13.495 -5.088 44.796 1.00 87.19 94 TYR A C 1
ATOM 796 O O . TYR A 1 94 ? -12.370 -5.463 45.103 1.00 87.19 94 TYR A O 1
ATOM 804 N N . ILE A 1 95 ? -13.742 -3.827 44.426 1.00 88.38 95 ILE A N 1
ATOM 805 C CA . ILE A 1 95 ? -12.746 -2.748 44.542 1.00 88.38 95 ILE A CA 1
ATOM 806 C C . ILE A 1 95 ? -12.673 -2.264 45.994 1.00 88.38 95 ILE A C 1
ATOM 808 O O . ILE A 1 95 ? -11.587 -2.014 46.497 1.00 88.38 95 ILE A O 1
ATOM 812 N N . ILE A 1 96 ? -13.831 -2.158 46.652 1.00 89.88 96 ILE A N 1
ATOM 813 C CA . ILE A 1 96 ? -13.948 -1.891 48.090 1.00 89.88 96 ILE A CA 1
ATOM 814 C C . ILE A 1 96 ? -14.211 -3.222 48.786 1.00 89.88 96 ILE A C 1
ATOM 816 O O . ILE A 1 96 ? -15.170 -3.924 48.443 1.00 89.88 96 ILE A O 1
ATOM 820 N N . GLU A 1 97 ? -13.373 -3.576 49.754 1.00 83.62 97 GLU A N 1
ATOM 821 C CA . GLU A 1 97 ? -13.407 -4.909 50.361 1.00 83.62 97 GLU A CA 1
ATOM 822 C C . GLU A 1 97 ? -14.530 -5.025 51.400 1.00 83.62 97 GLU A C 1
ATOM 824 O O . GLU A 1 97 ? -15.352 -5.952 51.341 1.00 83.62 97 GLU A O 1
ATOM 829 N N . ASN A 1 98 ? -14.614 -4.046 52.304 1.00 88.81 98 ASN A N 1
ATOM 830 C CA . ASN A 1 98 ? -15.509 -4.041 53.461 1.00 88.81 98 ASN A CA 1
ATOM 831 C C . ASN A 1 98 ? -16.443 -2.816 53.489 1.00 88.81 98 ASN A C 1
ATOM 833 O O . ASN A 1 98 ? -16.294 -1.862 52.726 1.00 88.81 98 ASN A O 1
ATOM 837 N N . THR A 1 99 ? -17.480 -2.869 54.328 1.00 90.12 99 THR A N 1
ATOM 838 C CA . THR A 1 99 ? -18.478 -1.790 54.393 1.00 90.12 99 THR A CA 1
ATOM 839 C C . THR A 1 99 ? -17.921 -0.556 55.105 1.00 90.12 99 THR A C 1
ATOM 841 O O . THR A 1 99 ? -18.329 0.564 54.802 1.00 90.12 99 THR A O 1
ATOM 844 N N . GLU A 1 100 ? -16.940 -0.730 55.993 1.00 92.38 100 GLU A N 1
ATOM 845 C CA . GLU A 1 100 ? -16.241 0.343 56.704 1.00 92.38 100 GLU A CA 1
ATOM 846 C C . GLU A 1 100 ? -15.495 1.286 55.755 1.00 92.38 100 GLU A C 1
ATOM 848 O O . GLU A 1 100 ? -15.559 2.507 55.917 1.00 92.38 100 GLU A O 1
ATOM 853 N N . GLU A 1 101 ? -14.821 0.743 54.745 1.00 92.44 101 GLU A N 1
ATOM 854 C CA . GLU A 1 101 ? -14.118 1.513 53.722 1.00 92.44 101 GLU A CA 1
ATOM 855 C C . GLU A 1 101 ? -15.101 2.341 52.880 1.00 92.44 101 GLU A C 1
ATOM 857 O O . GLU A 1 101 ? -14.867 3.530 52.644 1.00 92.44 101 GLU A O 1
ATOM 862 N N . GLY A 1 102 ? -16.258 1.769 52.526 1.00 91.94 102 GLY A N 1
ATOM 863 C CA . GLY A 1 102 ? -17.334 2.498 51.849 1.00 91.94 102 GLY A CA 1
ATOM 864 C C . GLY A 1 102 ? -17.916 3.635 52.700 1.00 91.94 102 GLY A C 1
ATOM 865 O O . GLY A 1 102 ? -18.093 4.753 52.212 1.00 91.94 102 GLY A O 1
ATOM 866 N N . VAL A 1 103 ? -18.134 3.402 53.999 1.00 94.06 103 VAL A N 1
ATOM 867 C CA . VAL A 1 103 ? -18.561 4.451 54.945 1.00 94.06 103 VAL A CA 1
ATOM 868 C C . VAL A 1 103 ? -17.496 5.545 55.072 1.00 94.06 103 VAL A C 1
ATOM 870 O O . VAL A 1 103 ? -17.830 6.731 55.083 1.00 94.06 103 VAL A O 1
ATOM 873 N N . SER A 1 104 ? -16.212 5.178 55.129 1.00 93.56 104 SER A N 1
ATOM 874 C CA . SER A 1 104 ? -15.099 6.134 55.169 1.00 93.56 104 SER A CA 1
ATOM 875 C C . SER A 1 104 ? -15.067 7.027 53.924 1.00 93.56 104 SER A C 1
ATOM 877 O O . SER A 1 104 ? -14.890 8.241 54.043 1.00 93.56 104 SER A O 1
ATOM 879 N N . ALA A 1 105 ? -15.309 6.462 52.738 1.00 93.62 105 ALA A N 1
ATOM 880 C CA . ALA A 1 105 ? -15.401 7.227 51.496 1.00 93.62 105 ALA A CA 1
ATOM 881 C C . ALA A 1 105 ? -16.542 8.262 51.537 1.00 93.62 105 ALA A C 1
ATOM 883 O O . ALA A 1 105 ? -16.331 9.429 51.198 1.00 93.62 105 ALA A O 1
ATOM 884 N N . MET A 1 106 ? -17.721 7.877 52.038 1.00 95.19 106 MET A N 1
ATOM 885 C CA . MET A 1 106 ? -18.852 8.804 52.185 1.00 95.19 106 MET A CA 1
ATOM 886 C C . MET A 1 106 ? -18.596 9.889 53.240 1.00 95.19 106 MET A C 1
ATOM 888 O O . MET A 1 106 ? -18.994 11.039 53.044 1.00 95.19 106 MET A O 1
ATOM 892 N N . LYS A 1 107 ? -17.889 9.570 54.333 1.00 95.25 107 LYS A N 1
ATOM 893 C CA . LYS A 1 107 ? -17.470 10.567 55.336 1.00 95.25 107 LYS A CA 1
ATOM 894 C C . LYS A 1 107 ? -16.555 11.626 54.727 1.00 95.25 107 LYS A C 1
ATOM 896 O O . LYS A 1 107 ? -16.817 12.813 54.908 1.00 95.25 107 LYS A O 1
ATOM 901 N N . LYS A 1 108 ? -15.565 11.215 53.928 1.00 94.81 108 LYS A N 1
ATOM 902 C CA . LYS A 1 108 ? -14.677 12.139 53.201 1.00 94.81 108 LYS A CA 1
ATOM 903 C C . LYS A 1 108 ? -15.454 13.063 52.260 1.00 94.81 108 LYS A C 1
ATOM 905 O O . LYS A 1 108 ? -15.170 14.254 52.199 1.00 94.81 108 LYS A O 1
ATOM 910 N N . LEU A 1 109 ? -16.469 12.549 51.559 1.00 94.00 109 LEU A N 1
ATOM 911 C CA . LEU A 1 109 ? -17.334 13.385 50.719 1.00 94.00 109 LEU A CA 1
ATOM 912 C C . LEU A 1 109 ? -18.056 14.460 51.544 1.00 94.00 109 LEU A C 1
ATOM 914 O O . LEU A 1 109 ? -18.069 15.632 51.169 1.00 94.00 109 LEU A O 1
ATOM 918 N N . VAL A 1 110 ? -18.645 14.074 52.677 1.00 93.75 110 VAL A N 1
ATOM 919 C CA . VAL A 1 110 ? -19.352 15.011 53.560 1.00 93.75 110 VAL A CA 1
ATOM 920 C C . VAL A 1 110 ? -18.400 16.037 54.179 1.00 93.75 110 VAL A C 1
ATOM 922 O O . VAL A 1 110 ? -18.774 17.203 54.297 1.00 93.75 110 VAL A O 1
ATOM 925 N N . GLU A 1 111 ? -17.164 15.660 54.508 1.00 94.81 111 GLU A N 1
ATOM 926 C CA . GLU A 1 111 ? -16.112 16.593 54.940 1.00 94.81 111 GLU A CA 1
ATOM 927 C C . GLU A 1 111 ? -15.797 17.651 53.873 1.00 94.81 111 GLU A C 1
ATOM 929 O O . GLU A 1 111 ? -15.655 18.825 54.212 1.00 94.81 111 GLU A O 1
ATOM 934 N N . ILE A 1 112 ? -15.762 17.268 52.591 1.00 94.06 112 ILE A N 1
ATOM 935 C CA . ILE A 1 112 ? -15.532 18.189 51.465 1.00 94.06 112 ILE A CA 1
ATOM 936 C C . ILE A 1 112 ? -16.735 19.122 51.245 1.00 94.06 112 ILE A C 1
ATOM 938 O O . ILE A 1 112 ? -16.559 20.311 50.979 1.00 94.06 112 ILE A O 1
ATOM 942 N N . ILE A 1 113 ? -17.964 18.608 51.360 1.00 93.38 113 ILE A N 1
ATOM 943 C CA . ILE A 1 113 ? -19.196 19.375 51.102 1.00 93.38 113 ILE A CA 1
ATOM 944 C C . ILE A 1 113 ? -19.525 20.347 52.248 1.00 93.38 113 ILE A C 1
ATOM 946 O O . ILE A 1 113 ? -19.995 21.464 52.009 1.00 93.38 113 ILE A O 1
ATOM 950 N N . ASN A 1 114 ? -19.298 19.935 53.498 1.00 93.38 114 ASN A N 1
ATOM 951 C CA . ASN A 1 114 ? -19.770 20.642 54.689 1.00 93.38 114 ASN A CA 1
ATOM 952 C C . ASN A 1 114 ? -19.352 22.121 54.792 1.00 93.38 114 ASN A C 1
ATOM 954 O O . ASN A 1 114 ? -20.203 22.921 55.186 1.00 93.38 114 ASN A O 1
ATOM 958 N N . PRO A 1 115 ? -18.110 22.533 54.462 1.00 93.81 115 PRO A N 1
ATOM 959 C CA . PRO A 1 115 ? -17.719 23.942 54.491 1.00 93.81 115 PRO A CA 1
ATOM 960 C C . PRO A 1 115 ? -18.626 24.816 53.617 1.00 93.81 115 PRO A C 1
ATOM 962 O O . PRO A 1 115 ? -19.165 25.814 54.091 1.00 93.81 115 PRO A O 1
ATOM 965 N N . TYR A 1 116 ? -18.879 24.393 52.376 1.00 91.06 116 TYR A N 1
ATOM 966 C CA . TYR A 1 116 ? -19.721 25.128 51.430 1.00 91.06 116 TYR A CA 1
ATOM 967 C C . TYR A 1 116 ? -21.197 25.112 51.842 1.00 91.06 116 TYR A C 1
ATOM 969 O O . TYR A 1 116 ? -21.879 26.138 51.778 1.00 91.06 116 TYR A O 1
ATOM 977 N N . PHE A 1 117 ? -21.686 23.962 52.316 1.00 91.19 117 PHE A N 1
ATOM 978 C CA . PHE A 1 117 ? -23.064 23.806 52.781 1.00 91.19 117 PHE A CA 1
ATOM 979 C C . PHE A 1 117 ? -23.368 24.688 54.004 1.00 91.19 117 PHE A C 1
ATOM 981 O O . PHE A 1 117 ? -24.411 25.342 54.064 1.00 91.19 117 PHE A O 1
ATOM 988 N N . LYS A 1 118 ? -22.441 24.770 54.968 1.00 92.25 118 LYS A N 1
ATOM 989 C CA . LYS A 1 118 ? -22.574 25.616 56.167 1.00 92.25 118 LYS A CA 1
ATOM 990 C C . LYS A 1 118 ? -22.637 27.099 55.815 1.00 92.25 118 LYS A C 1
ATOM 992 O O . LYS A 1 118 ? -23.515 27.806 56.307 1.00 92.25 118 LYS A O 1
ATOM 997 N N . THR A 1 119 ? -21.748 27.564 54.937 1.00 90.56 119 THR A N 1
ATOM 998 C CA . THR A 1 119 ? -21.742 28.964 54.497 1.00 90.56 119 THR A CA 1
ATOM 999 C C . THR A 1 119 ? -23.056 29.330 53.809 1.00 90.56 119 THR A C 1
ATOM 1001 O O . THR A 1 119 ? -23.686 30.315 54.188 1.00 90.56 119 THR A O 1
ATOM 1004 N N . LEU A 1 120 ? -23.515 28.515 52.854 1.00 88.12 120 LEU A N 1
ATOM 1005 C CA . LEU A 1 120 ? -24.751 28.783 52.113 1.00 88.12 120 LEU A CA 1
ATOM 1006 C C . LEU A 1 120 ? -26.004 28.680 52.997 1.00 88.12 120 LEU A C 1
ATOM 1008 O O . LEU A 1 120 ? -26.877 29.544 52.922 1.00 88.12 120 LEU A O 1
ATOM 1012 N N . SER A 1 121 ? -26.084 27.680 53.880 1.00 89.44 121 SER A N 1
ATOM 1013 C CA . SER A 1 121 ? -27.226 27.523 54.795 1.00 89.44 121 SER A CA 1
ATOM 1014 C C . SER A 1 121 ? -27.381 28.717 55.740 1.00 89.44 121 SER A C 1
ATOM 1016 O O . SER A 1 121 ? -28.507 29.195 55.930 1.00 89.44 121 SER A O 1
ATOM 1018 N N . LYS A 1 122 ? -26.267 29.270 56.244 1.00 90.62 122 LYS A N 1
ATOM 1019 C CA . LYS A 1 122 ? -26.262 30.500 57.047 1.00 90.62 122 LYS A CA 1
ATOM 1020 C C . LYS A 1 122 ? -26.783 31.694 56.259 1.00 90.62 122 LYS A C 1
ATOM 1022 O O . LYS A 1 122 ? -27.601 32.446 56.781 1.00 90.62 122 LYS A O 1
ATOM 1027 N N . THR A 1 123 ? -26.357 31.853 55.008 1.00 87.12 123 THR A N 1
ATOM 1028 C CA . THR A 1 123 ? -26.816 32.951 54.147 1.00 87.12 123 THR A CA 1
ATOM 1029 C C . THR A 1 123 ? -28.318 32.867 53.855 1.00 87.12 123 THR A C 1
ATOM 1031 O O . THR A 1 123 ? -28.998 33.890 53.872 1.00 87.12 123 THR A O 1
ATOM 1034 N N . ILE A 1 124 ? -28.856 31.663 53.632 1.00 85.62 124 ILE A N 1
ATOM 1035 C CA . ILE A 1 124 ? -30.267 31.461 53.260 1.00 85.62 124 ILE A CA 1
ATOM 1036 C C . ILE A 1 124 ? -31.203 31.529 54.477 1.00 85.62 124 ILE A C 1
ATOM 1038 O O . ILE A 1 124 ? -32.257 32.166 54.427 1.00 85.62 124 ILE A O 1
ATOM 1042 N N . THR A 1 125 ? -30.839 30.858 55.573 1.00 83.38 125 THR A N 1
ATOM 1043 C CA . THR A 1 125 ? -31.734 30.626 56.724 1.00 83.38 125 THR A CA 1
ATOM 1044 C C . THR A 1 125 ? -31.360 31.417 57.976 1.00 83.38 125 THR A C 1
ATOM 1046 O O . THR A 1 125 ? -32.138 31.463 58.927 1.00 83.38 125 THR A O 1
ATOM 1049 N N . GLY A 1 126 ? -30.169 32.022 58.007 1.00 83.06 126 GLY A N 1
ATOM 1050 C CA . GLY A 1 126 ? -29.591 32.633 59.205 1.00 83.06 126 GLY A CA 1
ATOM 1051 C C . GLY A 1 126 ? -29.009 31.626 60.205 1.00 83.06 126 GLY A C 1
ATOM 1052 O O . GLY A 1 126 ? -28.460 32.043 61.222 1.00 83.06 126 GLY A O 1
ATOM 1053 N N . LYS A 1 127 ? -29.109 30.316 59.937 1.00 86.69 127 LYS A N 1
ATOM 1054 C CA . LYS A 1 127 ? -28.591 29.238 60.788 1.00 86.69 127 LYS A CA 1
ATOM 1055 C C . LYS A 1 127 ? -27.591 28.381 60.021 1.00 86.69 127 LYS A C 1
ATOM 1057 O O . LYS A 1 127 ? -27.801 28.070 58.853 1.00 86.69 127 LYS A O 1
ATOM 1062 N N . GLU A 1 128 ? -26.520 27.981 60.693 1.00 88.62 128 GLU A N 1
ATOM 1063 C CA . GLU A 1 128 ? -25.555 27.029 60.141 1.00 88.62 128 GLU A CA 1
ATOM 1064 C C . GLU A 1 128 ? -26.103 25.608 60.291 1.00 88.62 128 GLU A C 1
ATOM 1066 O O . GLU A 1 128 ? -26.385 25.154 61.400 1.00 88.62 128 GLU A O 1
ATOM 1071 N N . ILE A 1 129 ? -26.264 24.914 59.166 1.00 88.88 129 ILE A N 1
ATOM 1072 C CA . ILE A 1 129 ? -26.696 23.515 59.118 1.00 88.88 129 ILE A CA 1
ATOM 1073 C C . ILE A 1 129 ? -25.495 22.672 58.680 1.00 88.88 129 ILE A C 1
ATOM 1075 O O . ILE A 1 129 ? -24.781 23.047 57.751 1.00 88.88 129 ILE A O 1
ATOM 1079 N N . SER A 1 130 ? -25.262 21.536 59.338 1.00 89.56 130 SER A N 1
ATOM 1080 C CA . SER A 1 130 ? -24.213 20.575 58.977 1.00 89.56 130 SER A CA 1
ATOM 1081 C C . SER A 1 130 ? -24.801 19.248 58.523 1.00 89.56 130 SER A C 1
ATOM 1083 O O . SER A 1 130 ? -25.747 18.754 59.136 1.00 89.56 130 SER A O 1
ATOM 1085 N N . LEU A 1 131 ? -24.193 18.645 57.507 1.00 90.44 131 LEU A N 1
ATOM 1086 C CA . LEU A 1 131 ? -24.504 17.296 57.056 1.00 90.44 131 LEU A CA 1
ATOM 1087 C C . LEU A 1 131 ? -23.708 16.266 57.866 1.00 90.44 131 LEU A C 1
ATOM 1089 O O . LEU A 1 131 ? -22.543 16.492 58.208 1.00 90.44 131 LEU A O 1
ATOM 1093 N N . LEU A 1 132 ? -24.342 15.127 58.133 1.00 92.38 132 LEU A N 1
ATOM 1094 C CA . LEU A 1 132 ? -23.748 13.950 58.762 1.00 92.38 132 LEU A CA 1
ATOM 1095 C C . LEU A 1 132 ? -24.072 12.722 57.910 1.00 92.38 132 LEU A C 1
ATOM 1097 O O . LEU A 1 132 ? -25.147 12.647 57.315 1.00 92.38 132 LEU A O 1
ATOM 1101 N N . VAL A 1 133 ? -23.141 11.772 57.851 1.00 92.06 133 VAL A N 1
ATOM 1102 C CA . VAL A 1 133 ? -23.381 10.474 57.209 1.00 92.06 133 VAL A CA 1
ATOM 1103 C C . VAL A 1 133 ? -24.096 9.572 58.204 1.00 92.06 133 VAL A C 1
ATOM 1105 O O . VAL A 1 133 ? -23.571 9.316 59.286 1.00 92.06 133 VAL A O 1
ATOM 1108 N N . ASP A 1 134 ? -25.263 9.062 57.823 1.00 93.81 134 ASP A N 1
ATOM 1109 C CA . ASP A 1 134 ? -25.898 7.953 58.530 1.00 93.81 134 ASP A CA 1
ATOM 1110 C C . ASP A 1 134 ? -25.164 6.653 58.171 1.00 93.81 134 ASP A C 1
ATOM 1112 O O . ASP A 1 134 ? -25.346 6.076 57.095 1.00 93.81 134 ASP A O 1
ATOM 1116 N N . GLU A 1 135 ? -24.280 6.217 59.069 1.00 93.94 135 GLU A N 1
ATOM 1117 C CA . GLU A 1 135 ? -23.484 5.006 58.872 1.00 93.94 135 GLU A CA 1
ATOM 1118 C C . GLU A 1 135 ? -24.353 3.755 58.745 1.00 93.94 135 GLU A C 1
ATOM 1120 O O . GLU A 1 135 ? -24.009 2.863 57.972 1.00 93.94 135 GLU A O 1
ATOM 1125 N N . ALA A 1 136 ? -25.475 3.683 59.468 1.00 94.00 136 ALA A N 1
ATOM 1126 C CA . ALA A 1 136 ? -26.360 2.527 59.421 1.00 94.00 136 ALA A CA 1
ATOM 1127 C C . ALA A 1 136 ? -27.033 2.424 58.048 1.00 94.00 136 ALA A C 1
ATOM 1129 O O . ALA A 1 136 ? -27.068 1.344 57.458 1.00 94.00 136 ALA A O 1
ATOM 1130 N N . TYR A 1 137 ? -27.485 3.555 57.502 1.00 93.56 137 TYR A N 1
ATOM 1131 C CA . TYR A 1 137 ? -28.060 3.608 56.160 1.00 93.56 137 TYR A CA 1
ATOM 1132 C C . TYR A 1 137 ? -27.048 3.215 55.075 1.00 93.56 137 TYR A C 1
ATOM 1134 O O . TYR A 1 137 ? -27.348 2.377 54.223 1.00 93.56 137 TYR A O 1
ATOM 1142 N N . VAL A 1 138 ? -25.834 3.780 55.109 1.00 93.31 138 VAL A N 1
ATOM 1143 C CA . VAL A 1 138 ? -24.796 3.464 54.110 1.00 93.31 138 VAL A CA 1
ATOM 1144 C C . VAL A 1 138 ? -24.383 1.996 54.200 1.00 93.31 138 VAL A C 1
ATOM 1146 O O . VAL A 1 138 ? -24.291 1.335 53.168 1.00 93.31 138 VAL A O 1
ATOM 1149 N N . LYS A 1 139 ? -24.197 1.452 55.410 1.00 93.62 139 LYS A N 1
ATOM 1150 C CA . LYS A 1 139 ? -23.903 0.023 55.592 1.00 93.62 139 LYS A CA 1
ATOM 1151 C C . LYS A 1 139 ? -25.012 -0.856 55.028 1.00 93.62 139 LYS A C 1
ATOM 1153 O O . LYS A 1 139 ? -24.704 -1.756 54.257 1.00 93.62 139 LYS A O 1
ATOM 1158 N N . ALA A 1 140 ? -26.278 -0.550 55.315 1.00 93.06 140 ALA A N 1
ATOM 1159 C CA . ALA A 1 140 ? -27.410 -1.300 54.776 1.00 93.06 140 ALA A CA 1
ATOM 1160 C C . ALA A 1 140 ? -27.441 -1.286 53.235 1.00 93.06 140 ALA A C 1
ATOM 1162 O O . ALA A 1 140 ? -27.697 -2.318 52.615 1.00 93.06 140 ALA A O 1
ATOM 1163 N N . CYS A 1 141 ? -27.127 -0.147 52.605 1.00 91.62 141 CYS A N 1
ATOM 1164 C CA . CYS A 1 141 ? -27.034 -0.050 51.146 1.00 91.62 141 CYS A CA 1
ATOM 1165 C C . CYS A 1 141 ? -25.916 -0.940 50.582 1.00 91.62 141 CYS A C 1
ATOM 1167 O O . CYS A 1 141 ? -26.136 -1.658 49.610 1.00 91.62 141 CYS A O 1
ATOM 1169 N N . LEU A 1 142 ? -24.734 -0.941 51.207 1.00 91.94 142 LEU A N 1
ATOM 1170 C CA . LEU A 1 142 ? -23.604 -1.775 50.778 1.00 91.94 142 LEU A CA 1
ATOM 1171 C C . LEU A 1 142 ? -23.864 -3.268 51.019 1.00 91.94 142 LEU A C 1
ATOM 1173 O O . LEU A 1 142 ? -23.597 -4.089 50.145 1.00 91.94 142 LEU A O 1
ATOM 1177 N N . GLU A 1 143 ? -24.440 -3.632 52.163 1.00 89.75 143 GLU A N 1
ATOM 1178 C CA . GLU A 1 143 ? -24.817 -5.013 52.478 1.00 89.75 143 GLU A CA 1
ATOM 1179 C C . GLU A 1 143 ? -25.876 -5.547 51.510 1.00 89.75 143 GLU A C 1
ATOM 1181 O O . GLU A 1 143 ? -25.790 -6.700 51.086 1.00 89.75 143 GLU A O 1
ATOM 1186 N N . ALA A 1 144 ? -26.815 -4.708 51.059 1.00 88.94 144 ALA A N 1
ATOM 1187 C CA . ALA A 1 144 ? -27.767 -5.092 50.018 1.00 88.94 144 ALA A CA 1
ATOM 1188 C C . ALA A 1 144 ? -27.065 -5.488 48.702 1.00 88.94 144 ALA A C 1
ATOM 1190 O O . ALA A 1 144 ? -27.500 -6.420 48.021 1.00 88.94 144 ALA A O 1
ATOM 1191 N N . GLN A 1 145 ? -25.930 -4.858 48.372 1.00 88.81 145 GLN A N 1
ATOM 1192 C CA . GLN A 1 145 ? -25.130 -5.201 47.188 1.00 88.81 145 GLN A CA 1
ATOM 1193 C C . GLN A 1 145 ? -24.384 -6.538 47.318 1.00 88.81 145 GLN A C 1
ATOM 1195 O O . GLN A 1 145 ? -23.903 -7.070 46.313 1.00 88.81 145 GLN A O 1
ATOM 1200 N N . PHE A 1 146 ? -24.294 -7.127 48.517 1.00 83.44 146 PHE A N 1
ATOM 1201 C CA . PHE A 1 146 ? -23.637 -8.422 48.723 1.00 83.44 146 PHE A CA 1
ATOM 1202 C C . PHE A 1 146 ? -24.263 -9.532 47.867 1.00 83.44 146 PHE A C 1
ATOM 1204 O O . PHE A 1 146 ? -23.548 -10.362 47.304 1.00 83.44 146 PHE A O 1
ATOM 1211 N N . VAL A 1 147 ? -25.587 -9.506 47.693 1.00 82.25 147 VAL A N 1
ATOM 1212 C CA . VAL A 1 147 ? -26.304 -10.458 46.829 1.00 82.25 147 VAL A CA 1
ATOM 1213 C C . VAL A 1 147 ? -25.883 -10.298 45.364 1.00 82.25 147 VAL A C 1
ATOM 1215 O O . VAL A 1 147 ? -25.690 -11.285 44.650 1.00 82.25 147 VAL A O 1
ATOM 1218 N N . GLU A 1 148 ? -25.676 -9.060 44.909 1.00 83.31 148 GLU A N 1
ATOM 1219 C CA . GLU A 1 148 ? -25.268 -8.784 43.532 1.00 83.31 148 GLU A CA 1
ATOM 1220 C C . GLU A 1 148 ? -23.793 -9.095 43.252 1.00 83.31 148 GLU A C 1
ATOM 1222 O O . GLU A 1 148 ? -23.455 -9.362 42.097 1.00 83.31 148 GLU A O 1
ATOM 1227 N N . ARG A 1 149 ? -22.913 -9.112 44.266 1.00 85.50 149 ARG A N 1
ATOM 1228 C CA . ARG A 1 149 ? -21.468 -9.381 44.097 1.00 85.50 149 ARG A CA 1
ATOM 1229 C C . ARG A 1 149 ? -21.204 -10.673 43.328 1.00 85.50 149 ARG A C 1
ATOM 1231 O O . ARG A 1 149 ? -20.477 -10.677 42.332 1.00 85.50 149 ARG A O 1
ATOM 1238 N N . ALA A 1 150 ? -21.836 -11.771 43.744 1.00 82.31 150 ALA A N 1
ATOM 1239 C CA . ALA A 1 150 ? -21.662 -13.068 43.093 1.00 82.31 150 ALA A CA 1
ATOM 1240 C C . ALA A 1 150 ? -22.178 -13.059 41.642 1.00 82.31 150 ALA A C 1
ATOM 1242 O O . ALA A 1 150 ? -21.549 -13.630 40.748 1.00 82.31 150 ALA A O 1
ATOM 1243 N N . ILE A 1 151 ? -23.301 -12.379 41.393 1.00 85.62 151 ILE A N 1
ATOM 1244 C CA . ILE A 1 151 ? -23.905 -12.260 40.059 1.00 85.62 151 ILE A CA 1
ATOM 1245 C C . ILE A 1 151 ? -23.001 -11.433 39.137 1.00 85.62 151 ILE A C 1
ATOM 1247 O O . ILE A 1 151 ? -22.756 -11.812 37.988 1.00 85.62 151 ILE A O 1
ATOM 1251 N N . PHE A 1 152 ? -22.475 -10.317 39.638 1.00 87.44 152 PHE A N 1
ATOM 1252 C CA . PHE A 1 152 ? -21.635 -9.409 38.870 1.00 87.44 152 PHE A CA 1
ATOM 1253 C C . PHE A 1 152 ? -20.296 -10.049 38.491 1.00 87.44 152 PHE A C 1
ATOM 1255 O O . PHE A 1 152 ? -19.862 -9.918 37.346 1.00 87.44 152 PHE A O 1
ATOM 1262 N N . THR A 1 153 ? -19.683 -10.821 39.395 1.00 86.44 153 THR A N 1
ATOM 1263 C CA . THR A 1 153 ? -18.467 -11.593 39.093 1.00 86.44 153 THR A CA 1
ATOM 1264 C C . THR A 1 153 ? -18.681 -12.538 37.914 1.00 86.44 153 THR A C 1
ATOM 1266 O O . THR A 1 153 ? -17.883 -12.537 36.977 1.00 86.44 153 THR A O 1
ATOM 1269 N N . VAL A 1 154 ? -19.793 -13.281 37.893 1.00 87.25 154 VAL A N 1
ATOM 1270 C CA . VAL A 1 154 ? -20.128 -14.174 36.770 1.00 87.25 154 VAL A CA 1
ATOM 1271 C C . VAL A 1 154 ? -20.340 -13.381 35.474 1.00 87.25 154 VAL A C 1
ATOM 1273 O O . VAL A 1 154 ? -19.825 -13.769 34.425 1.00 87.25 154 VAL A O 1
ATOM 1276 N N . ARG A 1 155 ? -21.035 -12.235 35.524 1.00 87.38 155 ARG A N 1
ATOM 1277 C CA . ARG A 1 155 ? -21.208 -11.352 34.352 1.00 87.38 155 ARG A CA 1
ATOM 1278 C C . ARG A 1 155 ? -19.867 -10.853 33.802 1.00 87.38 155 ARG A C 1
ATOM 1280 O O . ARG A 1 155 ? -19.675 -10.852 32.587 1.00 87.38 155 ARG A O 1
ATOM 1287 N N . ARG A 1 156 ? -18.928 -10.476 34.673 1.00 87.50 156 ARG A N 1
ATOM 1288 C CA . ARG A 1 156 ? -17.583 -10.024 34.282 1.00 87.50 156 ARG A CA 1
ATOM 1289 C C . ARG A 1 156 ? -16.770 -11.144 33.631 1.00 87.50 156 ARG A C 1
ATOM 1291 O O . ARG A 1 156 ? -16.168 -10.918 32.585 1.00 87.50 156 ARG A O 1
ATOM 1298 N N . VAL A 1 157 ? -16.817 -12.356 34.184 1.00 88.12 157 VAL A N 1
ATOM 1299 C CA . VAL A 1 157 ? -16.194 -13.544 33.574 1.00 88.12 157 VAL A CA 1
ATOM 1300 C C . VAL A 1 157 ? -16.760 -13.803 32.175 1.00 88.12 157 VAL A C 1
ATOM 1302 O O . VAL A 1 157 ? -15.990 -13.984 31.234 1.00 88.12 157 VAL A O 1
ATOM 1305 N N . ARG A 1 158 ? -18.090 -13.754 31.998 1.00 88.31 158 ARG A N 1
ATOM 1306 C CA . ARG A 1 158 ? -18.732 -13.914 30.679 1.00 88.31 158 ARG A CA 1
ATOM 1307 C C . ARG A 1 158 ? -18.259 -12.863 29.669 1.00 88.31 158 ARG A C 1
ATOM 1309 O O . ARG A 1 158 ? -18.052 -13.185 28.502 1.00 88.31 158 ARG A O 1
ATOM 1316 N N . TYR A 1 159 ? -18.047 -11.626 30.116 1.00 87.75 159 TYR A N 1
ATOM 1317 C CA . TYR A 1 159 ? -17.514 -10.557 29.272 1.00 87.75 159 TYR A CA 1
ATOM 1318 C C . TYR A 1 159 ? -16.061 -10.796 28.835 1.00 87.75 159 TYR A C 1
ATOM 1320 O O . TYR A 1 159 ? -15.701 -10.536 27.690 1.00 87.75 159 TYR A O 1
ATOM 1328 N N . TRP A 1 160 ? -15.203 -11.301 29.722 1.00 87.12 160 TRP A N 1
ATOM 1329 C CA . TRP A 1 160 ? -13.839 -11.679 29.338 1.00 87.12 160 TRP A CA 1
ATOM 1330 C C . TRP A 1 160 ? -13.833 -12.866 28.381 1.00 87.12 160 TRP A C 1
ATOM 1332 O O . TRP A 1 160 ? -13.111 -12.856 27.384 1.00 87.12 160 TRP A O 1
ATOM 1342 N N . PHE A 1 161 ? -14.688 -13.850 28.644 1.00 87.06 161 PHE A N 1
ATOM 1343 C CA . PHE A 1 161 ? -14.828 -15.017 27.793 1.00 87.06 161 PHE A CA 1
ATOM 1344 C C . PHE A 1 161 ? -15.282 -14.654 26.378 1.00 87.06 161 PHE A C 1
ATOM 1346 O O . PHE A 1 161 ? -14.680 -15.136 25.426 1.00 87.06 161 PHE A O 1
ATOM 1353 N N . SER A 1 162 ? -16.256 -13.755 26.200 1.00 84.31 162 SER A N 1
ATOM 1354 C CA . SER A 1 162 ? -16.693 -13.350 24.853 1.00 84.31 162 SER A CA 1
ATOM 1355 C C . SER A 1 162 ? -15.555 -12.758 24.008 1.00 84.31 162 SER A C 1
ATOM 1357 O O . SER A 1 162 ? -15.481 -13.006 22.804 1.00 84.31 162 SER A O 1
ATOM 1359 N N . ARG A 1 163 ? -14.609 -12.042 24.633 1.00 85.44 163 ARG A N 1
ATOM 1360 C CA . ARG A 1 163 ? -13.401 -11.536 23.961 1.00 85.44 163 ARG A CA 1
ATOM 1361 C C . ARG A 1 163 ? -12.426 -12.651 23.585 1.00 85.44 163 ARG A C 1
ATOM 1363 O O . ARG A 1 163 ? -11.909 -12.650 22.469 1.00 85.44 163 ARG A O 1
ATOM 1370 N N . ILE A 1 164 ? -12.185 -13.594 24.497 1.00 85.81 164 ILE A N 1
ATOM 1371 C CA . ILE A 1 164 ? -11.327 -14.765 24.246 1.00 85.81 164 ILE A CA 1
ATOM 1372 C C . ILE A 1 164 ? -11.924 -15.625 23.127 1.00 85.81 164 ILE A C 1
ATOM 1374 O O . ILE A 1 164 ? -11.203 -16.085 22.247 1.00 85.81 164 ILE A O 1
ATOM 1378 N N . MET A 1 165 ? -13.245 -15.772 23.104 1.00 83.44 165 MET A N 1
ATOM 1379 C CA . MET A 1 165 ? -13.973 -16.512 22.080 1.00 83.44 165 MET A CA 1
ATOM 1380 C C . MET A 1 165 ? -13.795 -15.921 20.685 1.00 83.44 165 MET A C 1
ATOM 1382 O O . MET A 1 165 ? -13.537 -16.670 19.748 1.00 83.44 165 MET A O 1
ATOM 1386 N N . GLY A 1 166 ? -13.849 -14.594 20.536 1.00 82.06 166 GLY A N 1
ATOM 1387 C CA . GLY A 1 166 ? -13.540 -13.951 19.254 1.00 82.06 166 GLY A CA 1
ATOM 1388 C C . GLY A 1 166 ? -12.131 -14.294 18.753 1.00 82.06 166 GLY A C 1
ATOM 1389 O O . GLY A 1 166 ? -11.944 -14.615 17.580 1.00 82.06 166 GLY A O 1
ATOM 1390 N N . TRP A 1 167 ? -11.149 -14.312 19.659 1.00 83.00 167 TRP A N 1
ATOM 1391 C CA . TRP A 1 167 ? -9.779 -14.732 19.351 1.00 83.00 167 TRP A CA 1
ATOM 1392 C C . TRP A 1 167 ? -9.668 -16.217 18.992 1.00 83.00 167 TRP A C 1
ATOM 1394 O O . TRP A 1 167 ? -8.947 -16.560 18.056 1.00 83.00 167 TRP A O 1
ATOM 1404 N N . LEU A 1 168 ? -10.378 -17.099 19.699 1.00 82.44 168 LEU A N 1
ATOM 1405 C CA . LEU A 1 168 ? -10.392 -18.535 19.411 1.00 82.44 168 LEU A CA 1
ATOM 1406 C C . LEU A 1 168 ? -11.006 -18.833 18.048 1.00 82.44 168 LEU A C 1
ATOM 1408 O O . LEU A 1 168 ? 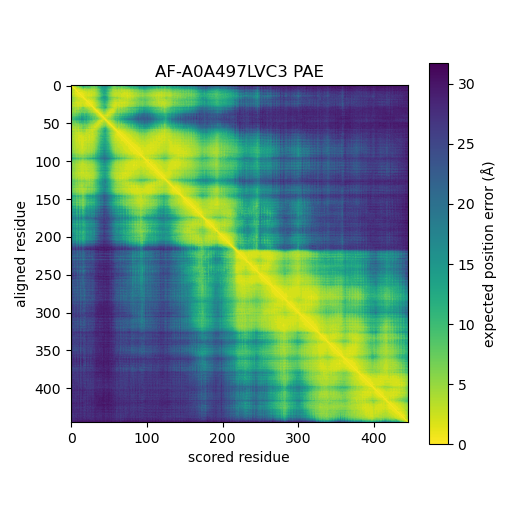-10.420 -19.591 17.284 1.00 82.44 168 LEU A O 1
ATOM 1412 N N . ILE A 1 169 ? -12.126 -18.189 17.708 1.00 78.81 169 ILE A N 1
ATOM 1413 C CA . ILE A 1 169 ? -12.765 -18.326 16.392 1.00 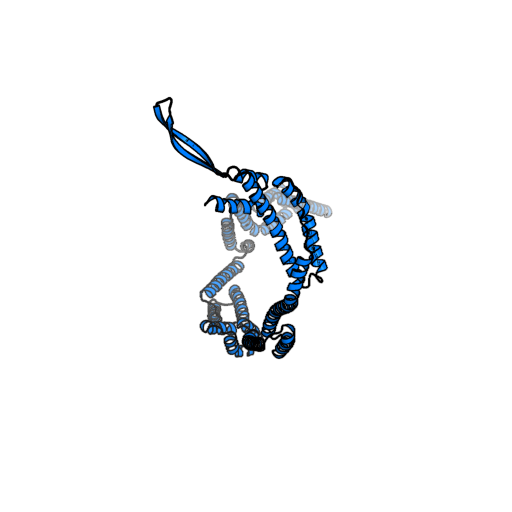78.81 169 ILE A CA 1
ATOM 1414 C C . ILE A 1 169 ? -11.797 -17.894 15.287 1.00 78.81 169 ILE A C 1
ATOM 1416 O O . ILE A 1 169 ? -11.644 -18.598 14.291 1.00 78.81 169 ILE A O 1
ATOM 1420 N N . TYR A 1 170 ? -11.091 -16.776 15.479 1.00 78.06 170 TYR A N 1
ATOM 1421 C CA . TYR A 1 170 ? -10.069 -16.324 14.538 1.00 78.06 170 TYR A CA 1
ATOM 1422 C C . TYR A 1 170 ? -8.943 -17.360 14.391 1.00 78.06 170 TYR A C 1
ATOM 1424 O O . TYR A 1 170 ? -8.588 -17.740 13.283 1.00 78.06 170 TYR A O 1
ATOM 1432 N N . ARG A 1 171 ? -8.390 -17.877 15.493 1.00 77.50 171 ARG A N 1
ATOM 1433 C CA . ARG A 1 171 ? -7.289 -18.859 15.446 1.00 77.50 171 ARG A CA 1
ATOM 1434 C C . ARG A 1 171 ? -7.698 -20.211 14.864 1.00 77.50 171 ARG A C 1
ATOM 1436 O O . ARG A 1 171 ? -6.889 -20.812 14.158 1.00 77.50 171 ARG A O 1
ATOM 1443 N N . LEU A 1 172 ? -8.928 -20.647 15.123 1.00 76.50 172 LEU A N 1
ATOM 1444 C CA . LEU A 1 172 ? -9.538 -21.820 14.502 1.00 76.50 172 LEU A CA 1
ATOM 1445 C C . LEU A 1 172 ? -9.652 -21.623 12.986 1.00 76.50 172 LEU A C 1
ATOM 1447 O O . LEU A 1 172 ? -9.335 -22.535 12.228 1.00 76.50 172 LEU A O 1
ATOM 1451 N N . ALA A 1 173 ? -10.027 -20.420 12.536 1.00 71.75 173 ALA A N 1
ATOM 1452 C CA . ALA A 1 173 ? -10.106 -20.115 11.113 1.00 71.75 173 ALA A CA 1
ATOM 1453 C C . ALA A 1 173 ? -8.738 -20.268 10.414 1.00 71.75 173 ALA A C 1
ATOM 1455 O O . ALA A 1 173 ? -8.623 -20.907 9.373 1.00 71.75 173 ALA A O 1
ATOM 1456 N N . TYR A 1 174 ? -7.660 -19.795 11.033 1.00 69.12 174 TYR A N 1
ATOM 1457 C CA . TYR A 1 174 ? -6.306 -19.970 10.489 1.00 69.12 174 TYR A CA 1
ATOM 1458 C C . TYR A 1 174 ? -5.689 -21.355 10.741 1.00 69.12 174 TYR A C 1
ATOM 1460 O O . TYR A 1 174 ? -4.493 -21.532 10.513 1.00 69.12 174 TYR A O 1
ATOM 1468 N N . ALA A 1 175 ? -6.471 -22.326 11.227 1.00 68.25 175 ALA A N 1
ATOM 1469 C CA . ALA A 1 175 ? -6.021 -23.678 11.557 1.00 68.25 175 ALA A CA 1
ATOM 1470 C C . ALA A 1 175 ? -4.846 -23.736 12.562 1.00 68.25 175 ALA A C 1
ATOM 1472 O O . ALA A 1 175 ? -4.089 -24.703 12.584 1.00 68.25 175 ALA A O 1
ATOM 1473 N N . TYR A 1 176 ? -4.691 -22.717 13.419 1.00 70.44 176 TYR A N 1
ATOM 1474 C CA . TYR A 1 176 ? -3.701 -22.735 14.508 1.00 70.44 176 TYR A CA 1
ATOM 1475 C C . TYR A 1 176 ? -4.162 -23.546 15.726 1.00 70.44 176 TYR A C 1
ATOM 1477 O O . TYR A 1 176 ? -3.345 -23.867 16.584 1.00 70.44 176 TYR A O 1
ATOM 1485 N N . VAL A 1 177 ? -5.465 -23.802 15.836 1.00 74.75 177 VAL A N 1
ATOM 1486 C CA . VAL A 1 177 ? -6.126 -24.453 16.974 1.00 74.75 177 VAL A CA 1
ATOM 1487 C C . VAL A 1 177 ? -7.111 -25.470 16.410 1.00 74.75 177 VAL A C 1
ATOM 1489 O O . VAL A 1 177 ? -7.770 -25.167 15.413 1.00 74.75 177 VAL A O 1
ATOM 1492 N N . THR A 1 178 ? -7.207 -26.658 17.010 1.00 77.94 178 THR A N 1
ATOM 1493 C CA . THR A 1 178 ? -8.129 -27.700 16.533 1.00 77.94 178 THR A CA 1
ATOM 1494 C C . THR A 1 178 ? -9.520 -27.564 17.154 1.00 77.94 178 THR A C 1
ATOM 1496 O O . THR A 1 178 ? -9.726 -26.828 18.122 1.00 77.94 178 THR A O 1
ATOM 1499 N N . VAL A 1 179 ? -10.508 -28.275 16.604 1.00 78.00 179 VAL A N 1
ATOM 1500 C CA . VAL A 1 179 ? -11.867 -28.292 17.171 1.00 78.00 179 VAL A CA 1
ATOM 1501 C C . VAL A 1 179 ? -11.843 -28.883 18.587 1.00 78.00 179 VAL A C 1
ATOM 1503 O O . VAL A 1 179 ? -12.484 -28.352 19.488 1.00 78.00 179 VAL A O 1
ATOM 1506 N N . GLU A 1 180 ? -11.011 -29.896 18.827 1.00 80.69 180 GLU A N 1
ATOM 1507 C CA . GLU A 1 180 ? -10.847 -30.550 20.130 1.00 80.69 180 GLU A CA 1
ATOM 1508 C C . GLU A 1 180 ? -10.186 -29.637 21.177 1.00 80.69 180 GLU A C 1
ATOM 1510 O O . GLU A 1 180 ? -10.457 -29.747 22.376 1.00 80.69 180 GLU A O 1
ATOM 1515 N N . ASP A 1 181 ? -9.290 -28.734 20.764 1.00 81.81 181 ASP A N 1
ATOM 1516 C CA . ASP A 1 181 ? -8.744 -27.695 21.648 1.00 81.81 181 ASP A CA 1
ATOM 1517 C C . ASP A 1 181 ? -9.845 -26.723 22.092 1.00 81.81 181 ASP A C 1
ATOM 1519 O O . ASP A 1 181 ? -9.939 -26.357 23.265 1.00 81.81 181 ASP A O 1
ATOM 1523 N N . VAL A 1 182 ? -10.697 -26.317 21.149 1.00 81.38 182 VAL A N 1
ATOM 1524 C CA . VAL A 1 182 ? -11.804 -25.395 21.400 1.00 81.38 182 VAL A CA 1
ATOM 1525 C C . VAL A 1 182 ? -12.845 -26.023 22.322 1.00 81.38 182 VAL A C 1
ATOM 1527 O O . VAL A 1 182 ? -13.276 -25.375 23.276 1.00 81.38 182 VAL A O 1
ATOM 1530 N N . GLU A 1 183 ? -13.207 -27.287 22.102 1.00 83.75 183 GLU A N 1
ATOM 1531 C CA . GLU A 1 183 ? -14.134 -28.018 22.972 1.00 83.75 183 GLU A CA 1
ATOM 1532 C C . GLU A 1 183 ? -13.631 -28.094 24.414 1.00 83.75 183 GLU A C 1
ATOM 1534 O O . GLU A 1 183 ? -14.377 -27.767 25.337 1.00 83.75 183 GLU A O 1
ATOM 1539 N N . ARG A 1 184 ? -12.342 -28.401 24.615 1.00 85.62 184 ARG A N 1
ATOM 1540 C CA . ARG A 1 184 ? -11.726 -28.392 25.951 1.00 85.62 184 ARG A CA 1
ATOM 1541 C C . ARG A 1 184 ? -11.851 -27.034 26.639 1.00 85.62 184 ARG A C 1
ATOM 1543 O O . ARG A 1 184 ? -12.132 -26.972 27.836 1.00 85.62 184 ARG A O 1
ATOM 1550 N N . ILE A 1 185 ? -11.660 -25.940 25.902 1.00 85.81 185 ILE A N 1
ATOM 1551 C CA . ILE A 1 185 ? -11.799 -24.587 26.454 1.00 85.81 185 ILE A CA 1
ATOM 1552 C C . ILE A 1 185 ? -13.261 -24.289 26.809 1.00 85.81 185 ILE A C 1
ATOM 1554 O O . ILE A 1 185 ? -13.525 -23.715 27.870 1.00 85.81 185 ILE A O 1
ATOM 1558 N N . LEU A 1 186 ? -14.214 -24.683 25.960 1.00 85.06 186 LEU A N 1
ATOM 1559 C CA . LEU A 1 186 ? -15.643 -24.518 26.231 1.00 85.06 186 LEU A CA 1
ATOM 1560 C C . LEU A 1 186 ? -16.069 -25.278 27.491 1.00 85.06 186 LEU A C 1
ATOM 1562 O O . LEU A 1 186 ? -16.775 -24.709 28.323 1.00 85.06 186 LEU A O 1
ATOM 1566 N N . ASP A 1 187 ? -15.590 -26.508 27.674 1.00 85.69 187 ASP A N 1
ATOM 1567 C CA . ASP A 1 187 ? -15.928 -27.343 28.830 1.00 85.69 187 ASP A CA 1
ATOM 1568 C C . ASP A 1 187 ? -15.396 -26.751 30.142 1.00 85.69 187 ASP A C 1
ATOM 1570 O O . ASP A 1 187 ? -16.133 -26.649 31.127 1.00 85.69 187 ASP A O 1
ATOM 1574 N N . VAL A 1 188 ? -14.150 -26.264 30.148 1.00 85.88 188 VAL A N 1
ATOM 1575 C CA . VAL A 1 188 ? -13.586 -25.543 31.302 1.00 85.88 188 VAL A CA 1
ATOM 1576 C C . VAL A 1 188 ? -14.386 -24.268 31.582 1.00 85.88 188 VAL A C 1
ATOM 1578 O O . VAL A 1 188 ? -14.715 -23.961 32.731 1.00 85.88 188 VAL A O 1
ATOM 1581 N N . THR A 1 189 ? -14.747 -23.522 30.537 1.00 84.31 189 THR A N 1
ATOM 1582 C CA . THR A 1 189 ? -15.426 -22.231 30.703 1.00 84.31 189 THR A CA 1
ATOM 1583 C C . THR A 1 189 ? -16.889 -22.386 31.112 1.00 84.31 189 THR A C 1
ATOM 1585 O O . THR A 1 189 ? -17.412 -21.533 31.829 1.00 84.31 189 THR A O 1
ATOM 1588 N N . LYS A 1 190 ? -17.551 -23.488 30.746 1.00 86.56 190 LYS A N 1
ATOM 1589 C CA . LYS A 1 190 ? -18.929 -23.792 31.154 1.00 86.56 190 LYS A CA 1
ATOM 1590 C C . LYS A 1 190 ? -19.100 -23.707 32.671 1.00 86.56 190 LYS A C 1
ATOM 1592 O O . LYS A 1 190 ? -20.023 -23.042 33.142 1.00 86.56 190 LYS A O 1
ATOM 1597 N N . GLY A 1 191 ? -18.171 -24.303 33.424 1.00 83.88 191 GLY A N 1
ATOM 1598 C CA . GLY A 1 191 ? -18.170 -24.262 34.889 1.00 83.88 191 GLY A CA 1
ATOM 1599 C C . GLY A 1 191 ? -17.881 -22.868 35.455 1.00 83.88 191 GLY A C 1
ATOM 1600 O O . GLY A 1 191 ? -18.586 -22.403 36.349 1.00 83.88 191 GLY A O 1
ATOM 1601 N N . ILE A 1 192 ? -16.882 -22.169 34.908 1.00 85.50 192 ILE A N 1
ATOM 1602 C CA . ILE A 1 192 ? -16.411 -20.876 35.439 1.00 85.50 192 ILE A CA 1
ATOM 1603 C C . ILE A 1 192 ? -17.402 -19.741 35.125 1.00 85.50 192 ILE A C 1
ATOM 1605 O O . ILE A 1 192 ? -17.730 -18.928 35.989 1.00 85.50 192 ILE A O 1
ATOM 1609 N N . ALA A 1 193 ? -17.910 -19.684 33.893 1.00 85.12 193 ALA A N 1
ATOM 1610 C CA . ALA A 1 193 ? -18.826 -18.646 33.415 1.00 85.12 193 ALA A CA 1
ATOM 1611 C C . ALA A 1 193 ? -20.313 -18.988 33.638 1.00 85.12 193 ALA A C 1
ATOM 1613 O O . ALA A 1 193 ? -21.189 -18.191 33.277 1.00 85.12 193 ALA A O 1
ATOM 1614 N N . LYS A 1 194 ? -20.597 -20.156 34.238 1.00 84.88 194 LYS A N 1
ATOM 1615 C CA . LYS A 1 194 ? -21.944 -20.712 34.440 1.00 84.88 194 LYS A CA 1
ATOM 1616 C C . LYS A 1 194 ? -22.770 -20.676 33.152 1.00 84.88 194 LYS A C 1
ATOM 1618 O O . LYS A 1 194 ? -23.874 -20.128 33.149 1.00 84.88 194 LYS A O 1
ATOM 1623 N N . LEU A 1 195 ? -22.197 -21.140 32.043 1.00 85.00 195 LEU A N 1
ATOM 1624 C CA . LEU A 1 195 ? -22.910 -21.214 30.765 1.00 85.00 195 LEU A CA 1
ATOM 1625 C C . LEU A 1 195 ? -23.926 -22.353 30.802 1.00 85.00 195 LEU A C 1
ATOM 1627 O O . LEU A 1 195 ? -23.686 -23.396 31.409 1.00 85.00 195 LEU A O 1
ATOM 1631 N N . THR A 1 196 ? -25.063 -22.134 30.158 1.00 86.69 196 THR A N 1
ATOM 1632 C CA . THR A 1 196 ? -26.107 -23.146 29.993 1.00 86.69 196 THR A CA 1
ATOM 1633 C C . THR A 1 196 ? -25.743 -24.125 28.876 1.00 86.69 196 THR A C 1
ATOM 1635 O O . THR A 1 196 ? -24.974 -23.790 27.973 1.00 86.69 196 THR A O 1
ATOM 1638 N N . ASP A 1 197 ? -26.304 -25.336 28.912 1.00 86.06 197 ASP A N 1
ATOM 1639 C CA . ASP A 1 197 ? -26.056 -26.345 27.871 1.00 86.06 197 ASP A CA 1
ATOM 1640 C C . ASP A 1 197 ? -26.394 -25.843 26.452 1.00 86.06 197 ASP A C 1
ATOM 1642 O O . ASP A 1 197 ? -25.560 -26.018 25.562 1.00 86.06 197 ASP A O 1
ATOM 1646 N N . PRO A 1 198 ? -27.525 -25.139 26.220 1.00 86.06 198 PRO A N 1
ATOM 1647 C CA . PRO A 1 198 ? -27.834 -24.594 24.899 1.00 86.06 198 PRO A CA 1
ATOM 1648 C C . PRO A 1 198 ? -26.834 -23.536 24.414 1.00 86.06 198 PRO A C 1
ATOM 1650 O O . PRO A 1 198 ? -26.554 -23.465 23.221 1.00 86.06 198 PRO A O 1
ATOM 1653 N N . GLU A 1 199 ? -26.278 -22.715 25.316 1.00 82.31 199 GLU A N 1
ATOM 1654 C CA . GLU A 1 199 ? -25.268 -21.707 24.955 1.00 82.31 199 GLU A CA 1
ATOM 1655 C C . GLU A 1 199 ? -23.974 -22.372 24.469 1.00 82.31 199 GLU A C 1
ATOM 1657 O O . GLU A 1 199 ? -23.388 -21.933 23.479 1.00 82.31 199 GLU A O 1
ATOM 1662 N N . VAL A 1 200 ? -23.537 -23.445 25.135 1.00 85.19 200 VAL A N 1
ATOM 1663 C CA . VAL A 1 200 ? -22.339 -24.198 24.734 1.00 85.19 200 VAL A CA 1
ATOM 1664 C C . VAL A 1 200 ? -22.561 -24.895 23.391 1.00 85.19 200 VAL A C 1
ATOM 1666 O O . VAL A 1 200 ? -21.696 -24.820 22.519 1.00 85.19 200 VAL A O 1
ATOM 1669 N N . GLU A 1 201 ? -23.726 -25.510 23.193 1.00 85.94 201 GLU A N 1
ATOM 1670 C CA . GLU A 1 201 ? -24.052 -26.214 21.948 1.00 85.94 201 GLU A CA 1
ATOM 1671 C C . GLU A 1 201 ? -24.131 -25.265 20.743 1.00 85.94 201 GLU A C 1
ATOM 1673 O O . GLU A 1 201 ? -23.607 -25.555 19.662 1.00 85.94 201 GLU A O 1
ATOM 1678 N N . ALA A 1 202 ? -24.710 -24.077 20.939 1.00 85.31 202 ALA A N 1
ATOM 1679 C CA . ALA A 1 202 ? -24.729 -23.036 19.918 1.00 85.31 202 ALA A CA 1
ATOM 1680 C C . ALA A 1 202 ? -23.306 -22.610 19.519 1.00 85.31 202 ALA A C 1
ATOM 1682 O O . ALA A 1 202 ? -23.011 -22.477 18.330 1.00 85.31 202 ALA A O 1
ATOM 1683 N N . LEU A 1 203 ? -22.402 -22.440 20.491 1.00 84.81 203 LEU A N 1
ATOM 1684 C CA . LEU A 1 203 ? -21.007 -22.082 20.220 1.00 84.81 203 LEU A CA 1
ATOM 1685 C C . LEU A 1 203 ? -20.270 -23.180 19.448 1.00 84.81 203 LEU A C 1
ATOM 1687 O O . LEU A 1 203 ? -19.600 -22.865 18.464 1.00 84.81 203 LEU A O 1
ATOM 1691 N N . LYS A 1 204 ? -20.441 -24.452 19.830 1.00 83.62 204 LYS A N 1
ATOM 1692 C CA . LYS A 1 204 ? -19.865 -25.598 19.104 1.00 83.62 204 LYS A CA 1
ATOM 1693 C C . LYS A 1 204 ? -20.332 -25.639 17.649 1.00 83.62 204 LYS A C 1
ATOM 1695 O O . LYS A 1 204 ? -19.511 -25.772 16.744 1.00 83.62 204 LYS A O 1
ATOM 1700 N N . THR A 1 205 ? -21.629 -25.430 17.422 1.00 84.69 205 THR A N 1
ATOM 1701 C CA . THR A 1 205 ? -22.227 -25.399 16.077 1.00 84.69 205 THR A CA 1
ATOM 1702 C C . THR A 1 205 ? -21.665 -24.259 15.225 1.00 84.69 205 THR A C 1
ATOM 1704 O O . THR A 1 205 ? -21.341 -24.442 14.056 1.00 84.69 205 THR A O 1
ATOM 1707 N N . ILE A 1 206 ? -21.517 -23.062 15.797 1.00 83.38 206 ILE A N 1
ATOM 1708 C CA . ILE A 1 206 ? -20.926 -21.922 15.082 1.00 83.38 206 ILE A CA 1
ATOM 1709 C C . ILE A 1 206 ? -19.462 -22.214 14.735 1.00 83.38 206 ILE A C 1
ATOM 1711 O O . ILE A 1 206 ? -19.018 -21.925 13.627 1.00 83.38 206 ILE A O 1
ATOM 1715 N N . MET A 1 207 ? -18.707 -22.792 15.668 1.00 78.19 207 MET A N 1
ATOM 1716 C CA . MET A 1 207 ? -17.286 -23.076 15.486 1.00 78.19 207 MET A CA 1
ATOM 1717 C C . MET A 1 207 ? -17.037 -24.129 14.404 1.00 78.19 207 MET A C 1
ATOM 1719 O O . MET A 1 207 ? -16.158 -23.914 13.573 1.00 78.19 207 MET A O 1
ATOM 1723 N N . SER A 1 208 ? -17.843 -25.193 14.337 1.00 78.69 208 SER A N 1
ATOM 1724 C CA . SER A 1 208 ? -17.732 -26.199 13.272 1.00 78.69 208 SER A CA 1
ATOM 1725 C C . SER A 1 208 ? -18.024 -25.615 11.884 1.00 78.69 208 SER A C 1
ATOM 1727 O O . SER A 1 208 ? -17.250 -25.826 10.950 1.00 78.69 208 SER A O 1
ATOM 1729 N N . LEU A 1 209 ? -19.070 -24.788 11.759 1.00 79.06 209 LEU A N 1
ATOM 1730 C CA . LEU A 1 209 ? -19.391 -24.079 10.513 1.00 79.06 209 LEU A CA 1
ATOM 1731 C C . LEU A 1 209 ? -18.262 -23.132 10.072 1.00 79.06 209 LEU A C 1
ATOM 1733 O O . LEU A 1 209 ? -17.997 -22.979 8.878 1.00 79.06 209 LEU A O 1
ATOM 1737 N N . MET A 1 210 ? -17.574 -22.494 11.022 1.00 72.75 210 MET A N 1
ATOM 1738 C CA . MET A 1 210 ? -16.455 -21.594 10.730 1.00 72.75 210 MET A CA 1
ATOM 1739 C C . MET A 1 210 ? -15.225 -22.336 10.194 1.00 72.75 210 MET A C 1
ATOM 1741 O O . MET A 1 210 ? -14.557 -21.822 9.293 1.00 72.75 210 MET A O 1
ATOM 1745 N N . THR A 1 211 ? -14.939 -23.549 10.675 1.00 69.50 211 THR A N 1
ATOM 1746 C CA . THR A 1 211 ? -13.822 -24.370 10.177 1.00 69.50 211 THR A CA 1
ATOM 1747 C C . THR A 1 211 ? -13.984 -24.709 8.690 1.00 69.50 211 THR A C 1
ATOM 1749 O O . THR A 1 211 ? -13.026 -24.600 7.921 1.00 69.50 211 THR A O 1
ATOM 1752 N N . GLU A 1 212 ? -15.204 -25.023 8.241 1.00 66.38 212 GLU A N 1
ATOM 1753 C CA . GLU A 1 212 ? -15.499 -25.282 6.821 1.00 66.38 212 GLU A CA 1
ATOM 1754 C C . GLU A 1 212 ? -15.257 -24.062 5.919 1.00 66.38 212 GLU A C 1
ATOM 1756 O O . GLU A 1 212 ? -14.899 -24.183 4.742 1.00 66.38 212 GLU A O 1
ATOM 1761 N N . ILE A 1 213 ? -15.475 -22.859 6.453 1.00 64.81 213 ILE A N 1
ATOM 1762 C CA . ILE A 1 213 ? -15.255 -21.609 5.725 1.00 64.81 213 ILE A CA 1
ATOM 1763 C C . ILE A 1 213 ? -13.758 -21.336 5.593 1.00 64.81 213 ILE A C 1
ATOM 1765 O O . ILE A 1 213 ? -13.309 -20.908 4.528 1.00 64.81 213 ILE A O 1
ATOM 1769 N N . ALA A 1 214 ? -12.991 -21.599 6.646 1.00 58.72 214 ALA A N 1
ATOM 1770 C CA . ALA A 1 214 ? -11.620 -21.137 6.755 1.00 58.72 214 ALA A CA 1
ATOM 1771 C C . ALA A 1 214 ? -10.576 -22.046 6.086 1.00 58.72 214 ALA A C 1
ATOM 1773 O O . ALA A 1 214 ? -9.573 -21.547 5.576 1.00 58.72 214 ALA A O 1
ATOM 1774 N N . GLY A 1 215 ? -10.865 -23.344 5.910 1.00 58.22 215 GLY A N 1
ATOM 1775 C CA . GLY A 1 215 ? -10.063 -24.228 5.045 1.00 58.22 215 GLY A CA 1
ATOM 1776 C C . GLY A 1 215 ? -9.883 -23.702 3.606 1.00 58.22 215 GLY A C 1
ATOM 1777 O O . GLY A 1 215 ? -8.961 -24.101 2.897 1.00 58.22 215 GLY A O 1
ATOM 1778 N N . ARG A 1 216 ? -10.719 -22.745 3.175 1.00 56.88 216 ARG A N 1
ATOM 1779 C CA . ARG A 1 216 ? -10.628 -22.058 1.876 1.00 56.88 216 ARG A CA 1
ATOM 1780 C C . ARG A 1 216 ? -9.503 -21.022 1.794 1.00 56.88 216 ARG A C 1
ATOM 1782 O O . ARG A 1 216 ? -9.089 -20.687 0.685 1.00 56.88 216 ARG A O 1
ATOM 1789 N N . GLU A 1 217 ? -9.012 -20.496 2.918 1.00 58.12 217 GLU A N 1
ATOM 1790 C CA . GLU A 1 217 ? -7.965 -19.463 2.924 1.00 58.12 217 GLU A CA 1
ATOM 1791 C C . GLU A 1 217 ? -6.566 -20.021 2.651 1.00 58.12 217 GLU A C 1
ATOM 1793 O O . GLU A 1 217 ? -5.743 -19.309 2.073 1.00 58.12 217 GLU A O 1
ATOM 1798 N N . TYR A 1 218 ? -6.314 -21.290 2.986 1.00 67.62 218 TYR A N 1
ATOM 1799 C CA . TYR A 1 218 ? -5.019 -21.947 2.768 1.00 67.62 218 TYR A CA 1
ATOM 1800 C C . TYR A 1 218 ? -4.763 -22.315 1.296 1.00 67.62 218 TYR A C 1
ATOM 1802 O O . TYR A 1 218 ? -3.621 -22.457 0.862 1.00 67.62 218 TYR A O 1
ATOM 1810 N N . ILE A 1 219 ? -5.822 -22.441 0.494 1.00 78.19 219 ILE A N 1
ATOM 1811 C CA . ILE A 1 219 ? -5.718 -22.726 -0.941 1.00 78.19 219 ILE A CA 1
ATOM 1812 C C . ILE A 1 219 ? -5.172 -21.475 -1.642 1.00 78.19 219 ILE A C 1
ATOM 1814 O O . ILE A 1 219 ? -5.762 -20.410 -1.469 1.00 78.19 219 ILE A O 1
ATOM 1818 N N . PRO A 1 220 ? -4.089 -21.537 -2.438 1.00 85.38 220 PRO A N 1
ATOM 1819 C CA . PRO A 1 220 ? -3.483 -20.346 -3.039 1.00 85.38 220 PRO A CA 1
ATOM 1820 C C . PRO A 1 220 ? -4.493 -19.552 -3.877 1.00 85.38 220 PRO A C 1
ATOM 1822 O O . PRO A 1 220 ? -5.447 -20.106 -4.419 1.00 85.38 220 PRO A O 1
ATOM 1825 N N . THR A 1 221 ? -4.308 -18.238 -3.995 1.00 88.69 221 THR A N 1
ATOM 1826 C CA . THR A 1 221 ? -5.091 -17.437 -4.951 1.00 88.69 221 THR A CA 1
ATOM 1827 C C . THR A 1 221 ? -4.693 -17.786 -6.393 1.00 88.69 221 THR A C 1
ATOM 1829 O O . THR A 1 221 ? -3.591 -18.292 -6.610 1.00 88.69 221 THR A O 1
ATOM 1832 N N . PRO A 1 222 ? -5.517 -17.477 -7.415 1.00 89.38 222 PRO A N 1
ATOM 1833 C CA . PRO A 1 222 ? -5.122 -17.660 -8.816 1.00 89.38 222 PRO A CA 1
ATOM 1834 C C . PRO A 1 222 ? -3.794 -16.975 -9.178 1.00 89.38 222 PRO A C 1
ATOM 1836 O O . PRO A 1 222 ? -2.996 -17.532 -9.927 1.00 89.38 222 PRO A O 1
ATOM 1839 N N . SER A 1 223 ? -3.511 -15.805 -8.593 1.00 91.12 223 SER A N 1
ATOM 1840 C CA . SER A 1 223 ? -2.230 -15.113 -8.765 1.00 91.12 223 SER A CA 1
ATOM 1841 C C . SER A 1 223 ? -1.059 -15.872 -8.139 1.00 91.12 223 SER A C 1
ATOM 1843 O O . SER A 1 223 ? -0.039 -16.054 -8.797 1.00 91.12 223 SER A O 1
ATOM 1845 N N . MET A 1 224 ? -1.215 -16.367 -6.906 1.00 90.94 224 MET A N 1
ATOM 1846 C CA . MET A 1 224 ? -0.208 -17.205 -6.248 1.00 90.94 224 MET A CA 1
ATOM 1847 C C . MET A 1 224 ? 0.010 -18.511 -7.015 1.00 90.94 224 MET A C 1
ATOM 1849 O O . MET A 1 224 ? 1.149 -18.929 -7.195 1.00 90.94 224 MET A O 1
ATOM 1853 N N . LEU A 1 225 ? -1.060 -19.132 -7.518 1.00 92.50 225 LEU A N 1
ATOM 1854 C CA . LEU A 1 225 ? -0.971 -20.332 -8.343 1.00 92.50 225 LEU A CA 1
ATOM 1855 C C . LEU A 1 225 ? -0.185 -20.069 -9.631 1.00 92.50 225 LEU A C 1
ATOM 1857 O O . LEU A 1 225 ? 0.619 -20.913 -10.020 1.00 92.50 225 LEU A O 1
ATOM 1861 N N . ALA A 1 226 ? -0.382 -18.913 -10.273 1.00 92.12 226 ALA A N 1
ATOM 1862 C CA . ALA A 1 226 ? 0.384 -18.520 -11.453 1.00 92.12 226 ALA A CA 1
ATOM 1863 C C . ALA A 1 226 ? 1.887 -18.446 -11.143 1.00 92.12 226 ALA A C 1
ATOM 1865 O O . ALA A 1 226 ? 2.680 -19.028 -11.874 1.00 92.12 226 ALA A O 1
ATOM 1866 N N . THR A 1 227 ? 2.266 -17.824 -10.022 1.00 91.62 227 THR A N 1
ATOM 1867 C CA . THR A 1 227 ? 3.665 -17.759 -9.568 1.00 91.62 227 THR A CA 1
ATOM 1868 C C . THR A 1 227 ? 4.230 -19.140 -9.236 1.00 91.62 227 THR A C 1
ATOM 1870 O O . THR A 1 227 ? 5.318 -19.485 -9.681 1.00 91.62 227 THR A O 1
ATOM 1873 N N . ILE A 1 228 ? 3.481 -19.980 -8.512 1.00 92.19 228 ILE A N 1
ATOM 1874 C CA . ILE A 1 228 ? 3.895 -21.367 -8.243 1.00 92.19 228 ILE A CA 1
ATOM 1875 C C . ILE A 1 228 ? 4.092 -22.123 -9.562 1.00 92.19 228 ILE A C 1
ATOM 1877 O O . ILE A 1 228 ? 5.025 -22.912 -9.681 1.00 92.19 228 ILE A O 1
ATOM 1881 N N . SER A 1 229 ? 3.248 -21.863 -10.562 1.00 92.62 229 SER A N 1
ATOM 1882 C CA . SER A 1 229 ? 3.292 -22.520 -11.870 1.00 92.62 229 SER A CA 1
ATOM 1883 C C . SER A 1 229 ? 4.517 -22.157 -12.712 1.00 92.62 229 SER A C 1
ATOM 1885 O O . SER A 1 229 ? 4.838 -22.921 -13.624 1.00 92.62 229 SER A O 1
ATOM 1887 N N . GLU A 1 230 ? 5.204 -21.048 -12.413 1.00 89.81 230 GLU A N 1
ATOM 1888 C CA . GLU A 1 230 ? 6.489 -20.698 -13.039 1.00 89.81 230 GLU A CA 1
ATOM 1889 C C . GLU A 1 230 ? 7.565 -21.736 -12.682 1.00 89.81 230 GLU A C 1
ATOM 1891 O O . GLU A 1 230 ? 8.308 -22.192 -13.547 1.00 89.81 230 GLU A O 1
ATOM 1896 N N . ILE A 1 231 ? 7.603 -22.162 -11.415 1.00 89.94 231 ILE A N 1
ATOM 1897 C CA . ILE A 1 231 ? 8.608 -23.100 -10.889 1.00 89.94 231 ILE A CA 1
ATOM 1898 C C . ILE A 1 231 ? 8.108 -24.549 -10.954 1.00 89.94 231 ILE A C 1
ATOM 1900 O O . ILE A 1 231 ? 8.866 -25.472 -11.248 1.00 89.94 231 ILE A O 1
ATOM 1904 N N . VAL A 1 232 ? 6.821 -24.768 -10.680 1.00 92.00 232 VAL A N 1
ATOM 1905 C CA . VAL A 1 232 ? 6.186 -26.086 -10.577 1.00 92.00 232 VAL A CA 1
ATOM 1906 C C . VAL A 1 232 ? 5.061 -26.195 -11.611 1.00 92.00 232 VAL A C 1
ATOM 1908 O O . VAL A 1 232 ? 3.893 -25.961 -11.294 1.00 92.00 232 VAL A O 1
ATOM 1911 N N . PRO A 1 233 ? 5.356 -26.634 -12.851 1.00 89.75 233 PRO A N 1
ATOM 1912 C CA . PRO A 1 233 ? 4.372 -26.706 -13.933 1.00 89.75 233 PRO A CA 1
ATOM 1913 C C . PRO A 1 233 ? 3.111 -27.513 -13.607 1.00 89.75 233 PRO A C 1
ATOM 1915 O O . PRO A 1 233 ? 2.031 -27.182 -14.096 1.00 89.75 233 PRO A O 1
ATOM 1918 N N . ARG A 1 234 ? 3.245 -28.554 -12.770 1.00 92.00 234 ARG A N 1
ATOM 1919 C CA . ARG A 1 234 ? 2.143 -29.430 -12.336 1.00 92.00 234 ARG A CA 1
ATOM 1920 C C . ARG A 1 234 ? 1.081 -28.689 -11.521 1.00 92.00 234 ARG A C 1
ATOM 1922 O O . ARG A 1 234 ? -0.065 -29.125 -11.515 1.00 92.00 234 ARG A O 1
ATOM 1929 N N . ALA A 1 235 ? 1.430 -27.567 -10.886 1.00 90.75 235 ALA A N 1
ATOM 1930 C CA . ALA A 1 235 ? 0.494 -26.771 -10.096 1.00 90.75 235 ALA A CA 1
ATOM 1931 C C . ALA A 1 235 ? -0.702 -26.275 -10.928 1.00 90.75 235 ALA A C 1
ATOM 1933 O O . ALA A 1 235 ? -1.812 -26.173 -10.413 1.00 90.75 235 ALA A O 1
ATOM 1934 N N . ARG A 1 236 ? -0.516 -26.072 -12.240 1.00 89.12 236 ARG A N 1
ATOM 1935 C CA . ARG A 1 236 ? -1.578 -25.652 -13.169 1.00 89.12 236 ARG A CA 1
ATOM 1936 C C . ARG A 1 236 ? -2.781 -26.593 -13.197 1.00 89.12 236 ARG A C 1
ATOM 1938 O O . ARG A 1 236 ? -3.899 -26.128 -13.400 1.00 89.12 236 ARG A O 1
ATOM 1945 N N . ALA A 1 237 ? -2.580 -27.890 -12.952 1.00 91.38 237 ALA A N 1
ATOM 1946 C CA . ALA A 1 237 ? -3.670 -28.866 -12.918 1.00 91.38 237 ALA A CA 1
ATOM 1947 C C . ALA A 1 237 ? -4.706 -28.550 -11.821 1.00 91.38 237 ALA A C 1
ATOM 1949 O O . ALA A 1 237 ? -5.893 -28.816 -11.996 1.00 91.38 237 ALA A O 1
ATOM 1950 N N . PHE A 1 238 ? -4.276 -27.902 -10.734 1.00 91.50 238 PHE A N 1
ATOM 1951 C CA . PHE A 1 238 ? -5.129 -27.533 -9.602 1.00 91.50 238 PHE A CA 1
ATOM 1952 C C . PHE A 1 238 ? -5.893 -26.218 -9.808 1.00 91.50 238 PHE A C 1
ATOM 1954 O O . PHE A 1 238 ? -6.579 -25.757 -8.897 1.00 91.50 238 PHE A O 1
ATOM 1961 N N . PHE A 1 239 ? -5.819 -25.593 -10.990 1.00 92.56 239 PHE A N 1
ATOM 1962 C CA . PHE A 1 239 ? -6.530 -24.339 -11.261 1.00 92.56 239 PHE A CA 1
ATOM 1963 C C . PHE A 1 239 ? -8.035 -24.456 -10.997 1.00 92.56 239 PHE A C 1
ATOM 1965 O O . PHE A 1 239 ? -8.626 -23.583 -10.360 1.00 92.56 239 PHE A O 1
ATOM 1972 N N . SER A 1 240 ? -8.652 -25.560 -11.429 1.00 90.44 240 SER A N 1
ATOM 1973 C CA . SER A 1 240 ? -10.090 -25.768 -11.239 1.00 90.44 240 SER A CA 1
ATOM 1974 C C . SER A 1 240 ? -10.482 -25.868 -9.760 1.00 90.44 240 SER A C 1
ATOM 1976 O O . SER A 1 240 ? -11.523 -25.338 -9.366 1.00 90.44 240 SER A O 1
ATOM 1978 N N . ASP A 1 241 ? -9.622 -26.461 -8.931 1.00 88.56 241 ASP A N 1
ATOM 1979 C CA . ASP A 1 241 ? -9.838 -26.597 -7.491 1.00 88.56 241 ASP A CA 1
ATOM 1980 C C . ASP A 1 241 ? -9.669 -25.248 -6.786 1.00 88.56 241 ASP A C 1
ATOM 1982 O O . ASP A 1 241 ? -10.505 -24.862 -5.969 1.00 88.56 241 ASP A O 1
ATOM 1986 N N . VAL A 1 242 ? -8.651 -24.474 -7.178 1.00 87.94 242 VAL A N 1
ATOM 1987 C CA . VAL A 1 242 ? -8.390 -23.122 -6.661 1.00 87.94 242 VAL A CA 1
ATOM 1988 C C . VAL A 1 242 ? -9.554 -22.174 -6.948 1.00 87.94 242 VAL A C 1
ATOM 1990 O O . VAL A 1 242 ? -10.032 -21.480 -6.050 1.00 87.94 242 VAL A O 1
ATOM 1993 N N . VAL A 1 243 ? -10.052 -22.157 -8.185 1.00 89.69 243 VAL A N 1
ATOM 1994 C CA . VAL A 1 243 ? -11.155 -21.282 -8.611 1.00 89.69 243 VAL A CA 1
ATOM 1995 C C . VAL A 1 243 ? -12.455 -21.621 -7.877 1.00 89.69 243 VAL A C 1
ATOM 1997 O O . VAL A 1 243 ? -13.156 -20.709 -7.426 1.00 89.69 243 VAL A O 1
ATOM 2000 N N . LYS A 1 244 ? -12.757 -22.918 -7.707 1.00 86.19 244 LYS A N 1
ATOM 2001 C CA . LYS A 1 244 ? -13.926 -23.391 -6.947 1.00 86.19 244 LYS A CA 1
ATOM 2002 C C . LYS A 1 244 ? -13.817 -23.021 -5.472 1.00 86.19 244 LYS A C 1
ATOM 2004 O O . LYS A 1 244 ? -14.750 -22.444 -4.915 1.00 86.19 244 LYS A O 1
ATOM 2009 N N . ALA A 1 245 ? -12.672 -23.297 -4.853 1.00 83.31 245 ALA A N 1
ATOM 2010 C CA . ALA A 1 245 ? -12.436 -23.004 -3.446 1.00 83.31 245 ALA A CA 1
ATOM 2011 C C . ALA A 1 245 ? -12.512 -21.505 -3.130 1.00 83.31 245 ALA A C 1
ATOM 2013 O O . ALA A 1 245 ? -13.101 -21.108 -2.123 1.00 83.31 245 ALA A O 1
ATOM 2014 N N . ARG A 1 246 ? -11.971 -20.664 -4.021 1.00 81.56 246 ARG A N 1
ATOM 2015 C CA . ARG A 1 246 ? -11.974 -19.199 -3.894 1.00 81.56 246 ARG A CA 1
ATOM 2016 C C . ARG A 1 246 ? -13.258 -18.534 -4.402 1.00 81.56 246 ARG A C 1
ATOM 2018 O O . ARG A 1 246 ? -13.354 -17.312 -4.334 1.00 81.56 246 ARG A O 1
ATOM 2025 N N . ARG A 1 247 ? -14.244 -19.306 -4.881 1.00 80.38 247 ARG A N 1
ATOM 2026 C CA . ARG A 1 247 ? -15.542 -18.812 -5.386 1.00 80.38 247 ARG A CA 1
ATOM 2027 C C . ARG A 1 247 ? -15.390 -17.683 -6.415 1.00 80.38 247 ARG A C 1
ATOM 2029 O O . ARG A 1 247 ? -16.117 -16.690 -6.380 1.00 80.38 247 ARG A O 1
ATOM 2036 N N . VAL A 1 248 ? -14.424 -17.820 -7.321 1.00 83.75 248 VAL A N 1
ATOM 2037 C CA . VAL A 1 248 ? -14.178 -16.812 -8.360 1.00 83.75 248 VAL A CA 1
ATOM 2038 C C . VAL A 1 248 ? -15.409 -16.729 -9.277 1.00 83.75 248 VAL A C 1
ATOM 2040 O O . VAL A 1 248 ? -15.903 -17.771 -9.716 1.00 83.75 248 VAL A O 1
ATOM 2043 N N . PRO A 1 249 ? -15.926 -15.526 -9.596 1.00 86.12 249 PRO A N 1
ATOM 2044 C CA . PRO A 1 249 ? -17.098 -15.408 -10.457 1.00 86.12 249 PRO A CA 1
ATOM 2045 C C . PRO A 1 249 ? -16.836 -15.995 -11.847 1.00 86.12 249 PRO A C 1
ATOM 2047 O O . PRO A 1 249 ? -15.768 -15.769 -12.415 1.00 86.12 249 PRO A O 1
ATOM 2050 N N . ALA A 1 250 ? -17.836 -16.663 -12.431 1.00 88.06 250 ALA A N 1
ATOM 2051 C CA . ALA A 1 250 ? -17.712 -17.388 -13.704 1.00 88.06 250 ALA A CA 1
ATOM 2052 C C . ALA A 1 250 ? -17.072 -16.557 -14.835 1.00 88.06 250 ALA A C 1
ATOM 2054 O O . ALA A 1 250 ? -16.210 -17.055 -15.551 1.00 88.06 250 ALA A O 1
ATOM 2055 N N . ARG A 1 251 ? -17.420 -15.265 -14.934 1.00 91.38 251 ARG A N 1
ATOM 2056 C CA . ARG A 1 251 ? -16.860 -14.331 -15.931 1.00 91.38 251 ARG A CA 1
ATOM 2057 C C . ARG A 1 251 ? -15.340 -14.136 -15.842 1.00 91.38 251 ARG A C 1
ATOM 2059 O O . ARG A 1 251 ? -14.714 -13.812 -16.839 1.00 91.38 251 ARG A O 1
ATOM 2066 N N . TRP A 1 252 ? -14.753 -14.308 -14.658 1.00 90.75 252 TRP A N 1
ATOM 2067 C CA . TRP A 1 252 ? -13.326 -14.084 -14.407 1.00 90.75 252 TRP A CA 1
ATOM 2068 C C . TRP A 1 252 ? -12.487 -15.353 -14.559 1.00 90.75 252 TRP A C 1
ATOM 2070 O O . TRP A 1 252 ? -11.274 -15.265 -14.716 1.00 90.75 252 TRP A O 1
ATOM 2080 N N . VAL A 1 253 ? -13.113 -16.529 -14.515 1.00 90.44 253 VAL A N 1
ATOM 2081 C CA . VAL A 1 253 ? -12.430 -17.820 -14.665 1.00 90.44 253 VAL A CA 1
ATOM 2082 C C . VAL A 1 253 ? -11.602 -17.919 -15.954 1.00 90.44 253 VAL A C 1
ATOM 2084 O O . VAL A 1 253 ? -10.438 -18.302 -15.834 1.00 90.44 253 VAL A O 1
ATOM 2087 N N . PRO A 1 254 ? -12.111 -17.559 -17.155 1.00 94.25 254 PRO A N 1
ATOM 2088 C CA . PRO A 1 254 ? -11.309 -17.648 -18.379 1.00 94.25 254 PRO A CA 1
ATOM 2089 C C . PRO A 1 254 ? -10.100 -16.704 -18.355 1.00 94.25 254 PRO A C 1
ATOM 2091 O O . PRO A 1 254 ? -8.994 -17.129 -18.667 1.00 94.25 254 PRO A O 1
ATOM 2094 N N . ILE A 1 255 ? -10.275 -15.473 -17.864 1.00 92.69 255 ILE A N 1
ATOM 2095 C CA . ILE A 1 255 ? -9.193 -14.479 -17.746 1.00 92.69 255 ILE A CA 1
ATOM 2096 C C . ILE A 1 255 ? -8.076 -15.006 -16.835 1.00 92.69 255 I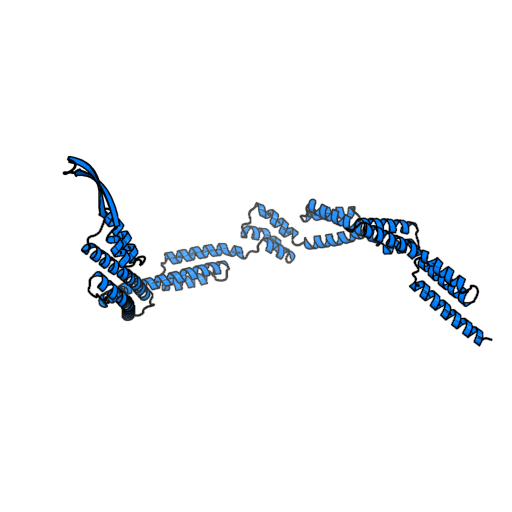LE A C 1
ATOM 2098 O O . ILE A 1 255 ? -6.891 -14.924 -17.154 1.00 92.69 255 ILE A O 1
ATOM 2102 N N . TRP A 1 256 ? -8.445 -15.595 -15.695 1.00 93.56 256 TRP A N 1
ATOM 2103 C CA . TRP A 1 256 ? -7.470 -16.195 -14.787 1.00 93.56 256 TRP A CA 1
ATOM 2104 C C . TRP A 1 256 ? -6.783 -17.424 -15.381 1.00 93.56 256 TRP A C 1
ATOM 2106 O O . TRP A 1 256 ? -5.605 -17.638 -15.101 1.00 93.56 256 TRP A O 1
ATOM 2116 N N . ALA A 1 257 ? -7.487 -18.216 -16.192 1.00 92.06 257 ALA A N 1
ATOM 2117 C CA . ALA A 1 257 ? -6.904 -19.370 -16.865 1.00 92.06 257 ALA A CA 1
ATOM 2118 C C . ALA A 1 257 ? -5.826 -18.934 -17.869 1.00 92.06 257 ALA A C 1
ATOM 2120 O O . ALA A 1 257 ? -4.726 -19.487 -17.860 1.00 92.06 257 ALA A O 1
ATOM 2121 N N . GLU A 1 258 ? -6.111 -17.904 -18.670 1.00 91.19 258 GLU A N 1
ATOM 2122 C CA . GLU A 1 258 ? -5.150 -17.299 -19.599 1.00 91.19 258 GLU A CA 1
ATOM 2123 C C . GLU A 1 258 ? -3.936 -16.733 -18.855 1.00 91.19 258 GLU A C 1
ATOM 2125 O O . GLU A 1 258 ? -2.796 -17.049 -19.197 1.00 91.19 258 GLU A O 1
ATOM 2130 N N . TYR A 1 259 ? -4.160 -15.982 -17.772 1.00 92.25 259 TYR A N 1
ATOM 2131 C CA . TYR A 1 259 ? -3.076 -15.433 -16.957 1.00 92.25 259 TYR A CA 1
ATOM 2132 C C . TYR A 1 259 ? -2.163 -16.528 -16.385 1.00 92.25 259 TYR A C 1
ATOM 2134 O O . TYR A 1 259 ? -0.945 -16.466 -16.549 1.00 92.25 259 TYR A O 1
ATOM 2142 N N . VAL A 1 260 ? -2.733 -17.560 -15.752 1.00 93.06 260 VAL A N 1
ATOM 2143 C CA . VAL A 1 260 ? -1.969 -18.686 -15.180 1.00 93.06 260 VAL A CA 1
ATOM 2144 C C . VAL A 1 260 ? -1.206 -19.457 -16.266 1.00 93.06 260 VAL A C 1
ATOM 2146 O O . VAL A 1 260 ? -0.128 -19.989 -15.997 1.00 93.06 260 VAL A O 1
ATOM 2149 N N . ALA A 1 261 ? -1.730 -19.510 -17.493 1.00 90.88 261 ALA A N 1
ATOM 2150 C CA . ALA A 1 261 ? -1.075 -20.166 -18.620 1.00 90.88 261 ALA A CA 1
ATOM 2151 C C . ALA A 1 261 ? 0.092 -19.350 -19.206 1.00 90.88 261 ALA A C 1
ATOM 2153 O O . ALA A 1 261 ? 1.125 -19.935 -19.534 1.00 90.88 261 ALA A O 1
ATOM 2154 N N . ILE A 1 262 ? -0.056 -18.026 -19.325 1.00 91.50 262 ILE A N 1
ATOM 2155 C CA . ILE A 1 262 ? 0.929 -17.124 -19.951 1.00 91.50 262 ILE A CA 1
ATOM 2156 C C . ILE A 1 262 ? 2.057 -16.749 -18.983 1.00 91.50 262 ILE A C 1
ATOM 2158 O O . ILE A 1 262 ? 3.212 -16.610 -19.393 1.00 91.50 262 ILE A O 1
ATOM 2162 N N . LYS A 1 263 ? 1.748 -16.605 -17.690 1.00 91.38 263 LYS A N 1
ATOM 2163 C CA . LYS A 1 263 ? 2.681 -16.111 -16.669 1.00 91.38 263 LYS A CA 1
ATOM 2164 C C . LYS A 1 263 ? 4.048 -16.832 -16.651 1.00 91.38 263 LYS A C 1
ATOM 2166 O O . LYS A 1 263 ? 5.047 -16.122 -16.637 1.00 91.38 263 LYS A O 1
ATOM 2171 N N . PRO A 1 264 ? 4.144 -18.173 -16.777 1.00 91.06 264 PRO A N 1
ATOM 2172 C CA . PRO A 1 264 ? 5.431 -18.880 -16.810 1.00 91.06 264 PRO A CA 1
ATOM 2173 C C . PRO A 1 264 ? 6.357 -18.572 -17.992 1.00 91.06 264 PRO A C 1
ATOM 2175 O O . PRO A 1 264 ? 7.532 -18.907 -17.924 1.00 91.06 264 PRO A O 1
ATOM 2178 N N . VAL A 1 265 ? 5.847 -18.011 -19.092 1.00 91.00 265 VAL A N 1
ATOM 2179 C CA . VAL A 1 265 ? 6.618 -17.830 -20.339 1.00 91.00 265 VAL A CA 1
ATOM 2180 C C . VAL A 1 265 ? 6.791 -16.367 -20.742 1.00 91.00 265 VAL A C 1
ATOM 2182 O O . VAL A 1 265 ? 7.578 -16.066 -21.638 1.00 91.00 265 VAL A O 1
ATOM 2185 N N . ILE A 1 266 ? 6.066 -15.445 -20.104 1.00 92.31 266 ILE A N 1
ATOM 2186 C CA . ILE A 1 266 ? 6.017 -14.041 -20.526 1.00 92.31 266 ILE A CA 1
ATOM 2187 C C . ILE A 1 266 ? 7.368 -13.324 -20.400 1.00 92.31 266 ILE A C 1
ATOM 2189 O O . ILE A 1 266 ? 7.675 -12.445 -21.206 1.00 92.31 266 ILE A O 1
ATOM 2193 N N . ASP A 1 267 ? 8.196 -13.701 -19.426 1.00 90.69 267 ASP A N 1
ATOM 2194 C CA . ASP A 1 267 ? 9.503 -13.073 -19.223 1.00 90.69 267 ASP A CA 1
ATOM 2195 C C . ASP A 1 267 ? 10.506 -13.494 -20.311 1.00 90.69 267 ASP A C 1
ATOM 2197 O O . ASP A 1 267 ? 11.251 -12.663 -20.833 1.00 90.69 267 ASP A O 1
ATOM 2201 N N . GLU A 1 268 ? 10.458 -14.747 -20.757 1.00 93.19 268 GLU A N 1
ATOM 2202 C CA . GLU A 1 268 ? 11.237 -15.268 -21.882 1.00 93.19 268 GLU A CA 1
ATOM 2203 C C . GLU A 1 268 ? 10.809 -14.614 -23.197 1.00 93.19 268 GLU A C 1
ATOM 2205 O O . GLU A 1 268 ? 11.661 -14.228 -24.000 1.00 93.19 268 GLU A O 1
ATOM 2210 N N . VAL A 1 269 ? 9.505 -14.398 -23.388 1.00 93.00 269 VAL A N 1
ATOM 2211 C CA . VAL A 1 269 ? 8.968 -13.653 -24.538 1.00 93.00 269 VAL A CA 1
ATOM 2212 C C . VAL A 1 269 ? 9.525 -12.226 -24.574 1.00 93.00 269 VAL A C 1
ATOM 2214 O O . VAL A 1 269 ? 9.990 -11.778 -25.624 1.00 93.00 269 VAL A O 1
ATOM 2217 N N . LYS A 1 270 ? 9.566 -11.528 -23.431 1.00 91.94 270 LYS A N 1
ATOM 2218 C CA . LYS A 1 270 ? 10.160 -10.182 -23.334 1.00 91.94 270 LYS A CA 1
ATOM 2219 C C . LYS A 1 270 ? 11.653 -10.179 -23.661 1.00 91.94 270 LYS A C 1
ATOM 2221 O O . LYS A 1 270 ? 12.107 -9.293 -24.379 1.00 91.94 270 LYS A O 1
ATOM 2226 N N . LYS A 1 271 ? 12.416 -11.173 -23.191 1.00 94.31 271 LYS A N 1
ATOM 2227 C CA . LYS A 1 271 ? 13.848 -11.303 -23.524 1.00 94.31 271 LYS A CA 1
ATOM 2228 C C . LYS A 1 271 ? 14.061 -11.492 -25.028 1.00 94.31 271 LYS A C 1
ATOM 2230 O O . LYS A 1 271 ? 14.924 -10.836 -25.606 1.00 94.31 271 LYS A O 1
ATOM 2235 N N . VAL A 1 272 ? 13.258 -12.347 -25.670 1.00 93.44 272 VAL A N 1
ATOM 2236 C CA . VAL A 1 272 ? 13.307 -12.562 -27.128 1.00 93.44 272 VAL A CA 1
ATOM 2237 C C . VAL A 1 272 ? 12.985 -11.276 -27.884 1.00 93.44 272 VAL A C 1
ATOM 2239 O O . VAL A 1 272 ? 13.677 -10.953 -28.852 1.00 93.44 272 VAL A O 1
ATOM 2242 N N . LEU A 1 273 ? 11.983 -10.519 -27.430 1.00 93.75 273 LEU A N 1
ATOM 2243 C CA . LEU A 1 273 ? 11.674 -9.210 -27.994 1.00 93.75 273 LEU A CA 1
ATOM 2244 C C . LEU A 1 273 ? 12.890 -8.279 -27.890 1.00 93.75 273 LEU A C 1
ATOM 2246 O O . LEU A 1 273 ? 13.370 -7.821 -28.919 1.00 93.75 273 LEU A O 1
ATOM 2250 N N . SER A 1 274 ? 13.481 -8.094 -26.707 1.00 94.75 274 SER A N 1
ATOM 2251 C CA . SER A 1 274 ? 14.668 -7.237 -26.541 1.00 94.75 274 SER A CA 1
ATOM 2252 C C . SER A 1 274 ? 15.853 -7.642 -27.431 1.00 94.75 274 SER A C 1
ATOM 2254 O O . SER A 1 274 ? 16.542 -6.782 -27.980 1.00 94.75 274 SER A O 1
ATOM 2256 N N . SER A 1 275 ? 16.097 -8.943 -27.613 1.00 95.12 275 SER A N 1
ATOM 2257 C CA . SER A 1 275 ? 17.122 -9.428 -28.548 1.00 95.12 275 SER A CA 1
ATOM 2258 C C . SER A 1 275 ? 16.788 -9.087 -29.999 1.00 95.12 275 SER A C 1
ATOM 2260 O O . SER A 1 275 ? 17.663 -8.648 -30.742 1.00 95.12 275 SER A O 1
ATOM 2262 N N . THR A 1 276 ? 15.526 -9.256 -30.394 1.00 94.00 276 THR A N 1
ATOM 2263 C CA . THR A 1 276 ? 15.033 -8.903 -31.734 1.00 94.00 276 THR A CA 1
ATOM 2264 C C . THR A 1 276 ? 15.220 -7.420 -32.004 1.00 94.00 276 THR A C 1
ATOM 2266 O O . THR A 1 276 ? 15.691 -7.043 -33.074 1.00 94.00 276 THR A O 1
ATOM 2269 N N . GLU A 1 277 ? 14.905 -6.582 -31.017 1.00 93.69 277 GLU A N 1
ATOM 2270 C CA . GLU A 1 277 ? 15.036 -5.140 -31.154 1.00 93.69 277 GLU A CA 1
ATOM 2271 C C . GLU A 1 277 ? 16.471 -4.728 -31.457 1.00 93.69 277 GLU A C 1
ATOM 2273 O O . GLU A 1 277 ? 16.716 -3.973 -32.396 1.00 93.69 277 GLU A O 1
ATOM 2278 N N . ARG A 1 278 ? 17.427 -5.314 -30.732 1.00 94.75 278 ARG A N 1
ATOM 2279 C CA . ARG A 1 278 ? 18.851 -5.087 -30.970 1.00 94.75 278 ARG A CA 1
ATOM 2280 C C . ARG A 1 278 ? 19.275 -5.550 -32.362 1.00 94.75 278 ARG A C 1
ATOM 2282 O O . ARG A 1 278 ? 19.972 -4.826 -33.057 1.00 94.75 278 ARG A O 1
ATOM 2289 N N . LEU A 1 279 ? 18.862 -6.738 -32.799 1.00 95.38 279 LEU A N 1
ATOM 2290 C CA . LEU A 1 279 ? 19.216 -7.224 -34.139 1.00 95.38 279 LEU A CA 1
ATOM 2291 C C . LEU A 1 279 ? 18.674 -6.304 -35.241 1.00 95.38 279 LEU A C 1
ATOM 2293 O O . LEU A 1 279 ? 19.367 -6.040 -36.224 1.00 95.38 279 LEU A O 1
ATOM 2297 N N . TYR A 1 280 ? 17.453 -5.800 -35.070 1.00 96.06 280 TYR A N 1
ATOM 2298 C CA . TYR A 1 280 ? 16.822 -4.896 -36.025 1.00 96.06 280 TYR A CA 1
ATOM 2299 C C . TYR A 1 280 ? 17.519 -3.534 -36.075 1.00 96.06 280 TYR A C 1
ATOM 2301 O O . TYR A 1 280 ? 17.837 -3.035 -37.156 1.00 96.06 280 TYR A O 1
ATOM 2309 N N . GLU A 1 281 ? 17.812 -2.966 -34.904 1.00 94.50 281 GLU A N 1
ATOM 2310 C CA . GLU A 1 281 ? 18.540 -1.707 -34.760 1.00 94.50 281 GLU A CA 1
ATOM 2311 C C . GLU A 1 281 ? 19.908 -1.758 -35.460 1.00 94.50 281 GLU A C 1
ATOM 2313 O O . GLU A 1 281 ? 20.289 -0.815 -36.150 1.00 94.50 281 GLU A O 1
ATOM 2318 N N . TYR A 1 282 ? 20.620 -2.883 -35.340 1.00 93.81 282 TYR A N 1
ATOM 2319 C CA . TYR A 1 282 ? 21.937 -3.109 -35.945 1.00 93.81 282 TYR A CA 1
ATOM 2320 C C . TYR A 1 282 ? 21.879 -3.613 -37.397 1.00 93.81 282 TYR A C 1
ATOM 2322 O O . TYR A 1 282 ? 22.881 -4.093 -37.923 1.00 93.81 282 TYR A O 1
ATOM 2330 N N . PHE A 1 283 ? 20.725 -3.501 -38.063 1.00 93.25 283 PHE A N 1
ATOM 2331 C CA . PHE A 1 283 ? 20.534 -3.888 -39.467 1.00 93.25 283 PHE A CA 1
ATOM 2332 C C . PHE A 1 283 ? 20.808 -5.370 -39.770 1.00 93.25 283 PHE A C 1
ATOM 2334 O O . PHE A 1 283 ? 20.982 -5.734 -40.930 1.00 93.25 283 PHE A O 1
ATOM 2341 N N . MET A 1 284 ? 20.811 -6.236 -38.753 1.00 94.19 284 MET A N 1
ATOM 2342 C CA . MET A 1 284 ? 21.075 -7.670 -38.918 1.00 94.19 284 MET A CA 1
ATOM 2343 C C . MET A 1 284 ? 19.844 -8.443 -39.405 1.00 94.19 284 MET A C 1
ATOM 2345 O O . MET A 1 284 ? 19.986 -9.545 -39.927 1.00 94.19 284 MET A O 1
ATOM 2349 N N . ILE A 1 285 ? 18.644 -7.881 -39.227 1.00 94.38 285 ILE A N 1
ATOM 2350 C CA . ILE A 1 285 ? 17.370 -8.474 -39.656 1.00 94.38 285 ILE A CA 1
ATOM 2351 C C . ILE A 1 285 ? 16.493 -7.458 -40.402 1.00 94.38 285 ILE A C 1
ATOM 2353 O O . ILE A 1 285 ? 16.730 -6.244 -40.369 1.00 94.38 285 ILE A O 1
ATOM 2357 N N . THR A 1 286 ? 15.481 -7.972 -41.099 1.00 93.62 286 THR A N 1
ATOM 2358 C CA . THR A 1 286 ? 14.572 -7.202 -41.960 1.00 93.62 286 THR A CA 1
ATOM 2359 C C . THR A 1 286 ? 13.271 -6.816 -41.257 1.00 93.62 286 THR A C 1
ATOM 2361 O O . THR A 1 286 ? 12.940 -7.317 -40.179 1.00 93.62 286 THR A O 1
ATOM 2364 N N . ASP A 1 287 ? 12.507 -5.920 -41.882 1.00 92.81 287 ASP A N 1
ATOM 2365 C CA . ASP A 1 287 ? 11.180 -5.521 -41.411 1.00 92.81 287 ASP A CA 1
ATOM 2366 C C . ASP A 1 287 ? 10.220 -6.722 -41.391 1.00 92.81 287 ASP A C 1
ATOM 2368 O O . ASP A 1 287 ? 9.393 -6.853 -40.488 1.00 92.81 287 ASP A O 1
ATOM 2372 N N . GLU A 1 288 ? 10.350 -7.630 -42.361 1.00 92.88 288 GLU A N 1
ATOM 2373 C CA . GLU A 1 288 ? 9.578 -8.868 -42.451 1.00 92.88 288 GLU A CA 1
ATOM 2374 C C . GLU A 1 288 ? 9.872 -9.820 -41.281 1.00 92.88 288 GLU A C 1
ATOM 2376 O O . GLU A 1 288 ? 8.957 -10.464 -40.764 1.00 92.88 288 GLU A O 1
ATOM 2381 N N . ASP A 1 289 ? 11.125 -9.907 -40.827 1.00 91.56 289 ASP A N 1
ATOM 2382 C CA . ASP A 1 289 ? 11.509 -10.739 -39.677 1.00 91.56 289 ASP A CA 1
ATOM 2383 C C . ASP A 1 289 ? 10.860 -10.249 -38.382 1.00 91.56 289 ASP A C 1
ATOM 2385 O O . ASP A 1 289 ? 10.326 -11.039 -37.598 1.00 91.56 289 ASP A O 1
ATOM 2389 N N . VAL A 1 290 ? 10.852 -8.932 -38.180 1.00 92.75 290 VAL A N 1
ATOM 2390 C CA . VAL A 1 290 ? 10.252 -8.319 -36.995 1.00 92.75 290 VAL A CA 1
ATOM 2391 C C . VAL A 1 290 ? 8.729 -8.413 -37.035 1.00 92.75 290 VAL A C 1
ATOM 2393 O O . VAL A 1 290 ? 8.132 -8.765 -36.020 1.00 92.75 290 VAL A O 1
ATOM 2396 N N . LYS A 1 291 ? 8.087 -8.190 -38.191 1.00 92.62 291 LYS A N 1
ATOM 2397 C CA . LYS A 1 291 ? 6.630 -8.368 -38.342 1.00 92.62 291 LYS A CA 1
ATOM 2398 C C . LYS A 1 291 ? 6.194 -9.790 -37.987 1.00 92.62 291 LYS A C 1
ATOM 2400 O O . LYS A 1 291 ? 5.253 -9.958 -37.215 1.00 92.62 291 LYS A O 1
ATOM 2405 N N . ARG A 1 292 ? 6.930 -10.805 -38.456 1.00 91.44 292 ARG A N 1
ATOM 2406 C CA . ARG A 1 292 ? 6.683 -12.214 -38.096 1.00 91.44 292 ARG A CA 1
ATOM 2407 C C . ARG A 1 292 ? 6.778 -12.460 -36.589 1.00 91.44 292 ARG A C 1
ATOM 2409 O O . ARG A 1 292 ? 6.012 -13.250 -36.043 1.00 91.44 292 ARG A O 1
ATOM 2416 N N . LEU A 1 293 ? 7.707 -11.802 -35.896 1.00 89.81 293 LEU A N 1
ATOM 2417 C CA . LEU A 1 293 ? 7.827 -11.905 -34.438 1.00 89.81 293 LEU A CA 1
ATOM 2418 C C . LEU A 1 293 ? 6.715 -11.146 -33.707 1.00 89.81 293 LEU A C 1
ATOM 2420 O O . LEU A 1 293 ? 6.174 -11.669 -32.737 1.00 89.81 293 LEU A O 1
ATOM 2424 N N . MET A 1 294 ? 6.320 -9.973 -34.198 1.00 90.19 294 MET A N 1
ATOM 2425 C CA . MET A 1 294 ? 5.214 -9.187 -33.646 1.00 90.19 294 MET A CA 1
ATOM 2426 C C . MET A 1 294 ? 3.871 -9.913 -33.738 1.00 90.19 294 MET A C 1
ATOM 2428 O O . MET A 1 294 ? 3.107 -9.906 -32.778 1.00 90.19 294 MET A O 1
ATOM 2432 N N . GLU A 1 295 ? 3.606 -10.617 -34.840 1.00 91.75 295 GLU A N 1
ATOM 2433 C CA . GLU A 1 295 ? 2.420 -11.472 -34.964 1.00 91.75 295 GLU A CA 1
ATOM 2434 C C . GLU A 1 295 ? 2.393 -12.575 -33.898 1.00 91.75 295 GLU A C 1
ATOM 2436 O O . GLU A 1 295 ? 1.338 -12.877 -33.340 1.00 91.75 295 GLU A O 1
ATOM 2441 N N . ARG A 1 296 ? 3.557 -13.136 -33.547 1.00 90.75 296 ARG A N 1
ATOM 2442 C CA . ARG A 1 296 ? 3.667 -14.149 -32.487 1.00 90.75 296 ARG A CA 1
ATOM 2443 C C . ARG A 1 296 ? 3.434 -13.577 -31.090 1.00 90.75 296 ARG A C 1
ATOM 2445 O O . ARG A 1 296 ? 2.979 -14.321 -30.227 1.00 90.75 296 ARG A O 1
ATOM 2452 N N . LEU A 1 297 ? 3.712 -12.293 -30.849 1.00 91.25 297 LEU A N 1
ATOM 2453 C CA . LEU A 1 297 ? 3.480 -11.662 -29.541 1.00 91.25 297 LEU A CA 1
ATOM 2454 C C . LEU A 1 297 ? 1.994 -11.603 -29.173 1.00 91.25 297 LEU A C 1
ATOM 2456 O O . LEU A 1 297 ? 1.660 -11.721 -27.993 1.00 91.25 297 LEU A O 1
ATOM 2460 N N . LYS A 1 298 ? 1.100 -11.523 -30.167 1.00 90.56 298 LYS A N 1
ATOM 2461 C CA . LYS A 1 298 ? -0.358 -11.558 -29.955 1.00 90.56 298 LYS A CA 1
ATOM 2462 C C . LYS A 1 298 ? -0.818 -12.817 -29.218 1.00 90.56 298 LYS A C 1
ATOM 2464 O O . LYS A 1 298 ? -1.750 -12.760 -28.425 1.00 90.56 298 LYS A O 1
ATOM 2469 N N . LEU A 1 299 ? -0.121 -13.941 -29.415 1.00 89.06 299 LEU A N 1
ATOM 2470 C CA . LEU A 1 299 ? -0.399 -15.206 -28.722 1.00 89.06 299 LEU A CA 1
ATOM 2471 C C . LEU A 1 299 ? -0.168 -15.125 -27.203 1.00 89.06 299 LEU A C 1
ATOM 2473 O O . LEU A 1 299 ? -0.663 -15.974 -26.467 1.00 89.06 299 LEU A O 1
ATOM 2477 N N . TYR A 1 300 ? 0.582 -14.125 -26.736 1.00 89.81 300 TYR A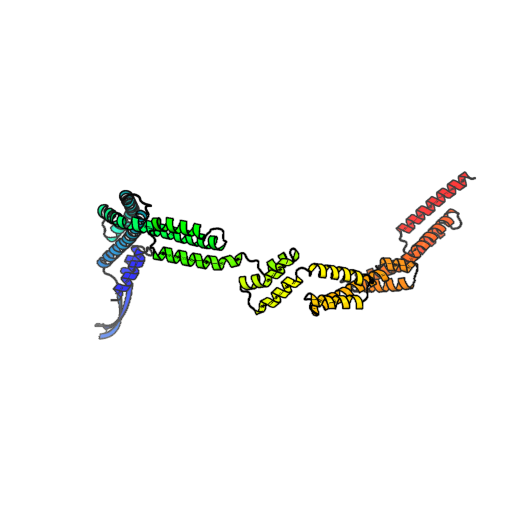 N 1
ATOM 2478 C CA . TYR A 1 300 ? 0.911 -13.905 -25.326 1.00 89.81 300 TYR A CA 1
ATOM 2479 C C . TYR A 1 300 ? 0.174 -12.700 -24.724 1.00 89.81 300 TYR A C 1
ATOM 2481 O O . TYR A 1 300 ? 0.566 -12.220 -23.662 1.00 89.81 300 TYR A O 1
ATOM 2489 N N . GLY A 1 301 ? -0.877 -12.214 -25.393 1.00 87.69 301 GLY A N 1
ATOM 2490 C CA . GLY A 1 301 ? -1.740 -11.142 -24.893 1.00 87.69 301 GLY A CA 1
ATOM 2491 C C . GLY A 1 301 ? -1.310 -9.725 -25.275 1.00 87.69 301 GLY A C 1
ATOM 2492 O O . GLY A 1 301 ? -1.821 -8.783 -24.685 1.00 87.69 301 GLY A O 1
ATOM 2493 N N . TRP A 1 302 ? -0.392 -9.565 -26.234 1.00 91.00 302 TRP A N 1
ATOM 2494 C CA . TRP A 1 302 ? -0.036 -8.244 -26.760 1.00 91.00 302 TRP A CA 1
ATOM 2495 C C . TRP A 1 302 ? -1.088 -7.745 -27.745 1.00 91.00 302 TRP A C 1
ATOM 2497 O O . TRP A 1 302 ? -1.454 -8.457 -28.686 1.00 91.00 302 TRP A O 1
ATOM 2507 N N . GLU A 1 303 ? -1.520 -6.502 -27.569 1.00 93.12 303 GLU A N 1
ATOM 2508 C CA . GLU A 1 303 ? -2.510 -5.877 -28.445 1.00 93.12 303 GLU A CA 1
ATOM 2509 C C . GLU A 1 303 ? -1.876 -5.133 -29.633 1.00 93.12 303 GLU A C 1
ATOM 2511 O O . GLU A 1 303 ? -0.696 -4.772 -29.637 1.00 93.12 303 GLU A O 1
ATOM 2516 N N . ASP A 1 304 ? -2.684 -4.855 -30.662 1.00 92.31 304 ASP A N 1
ATOM 2517 C CA . ASP A 1 304 ? -2.235 -4.164 -31.878 1.00 92.31 304 ASP A CA 1
ATOM 2518 C C . ASP A 1 304 ? -1.645 -2.776 -31.599 1.00 92.31 304 ASP A C 1
ATOM 2520 O O . ASP A 1 304 ?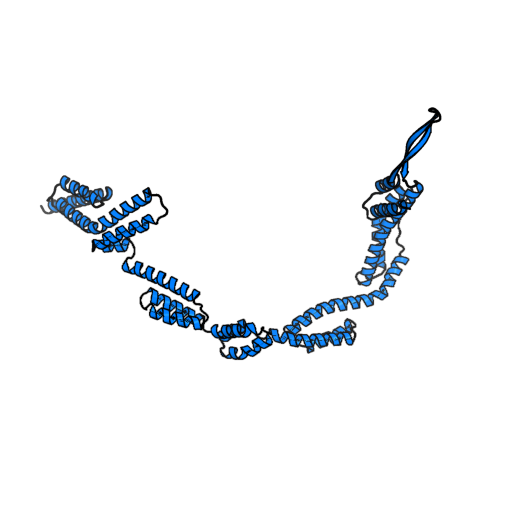 -0.682 -2.362 -32.250 1.00 92.31 304 ASP A O 1
ATOM 2524 N N . TYR A 1 305 ? -2.192 -2.052 -30.619 1.00 91.50 305 TYR A N 1
ATOM 2525 C CA . TYR A 1 305 ? -1.680 -0.732 -30.257 1.00 91.50 305 TYR A CA 1
ATOM 2526 C C . TYR A 1 305 ? -0.302 -0.819 -29.579 1.00 91.50 305 TYR A C 1
ATOM 2528 O O . TYR A 1 305 ? 0.552 0.032 -29.828 1.00 91.50 305 TYR A O 1
ATOM 2536 N N . GLU A 1 306 ? -0.055 -1.853 -28.768 1.00 90.44 306 GLU A N 1
ATOM 2537 C CA . GLU A 1 306 ? 1.238 -2.078 -28.110 1.00 90.44 306 GLU A CA 1
ATOM 2538 C C . GLU A 1 306 ? 2.296 -2.461 -29.138 1.00 90.44 306 GLU A C 1
ATOM 2540 O O . GLU A 1 306 ? 3.388 -1.893 -29.160 1.00 90.44 306 GLU A O 1
ATOM 2545 N N . ILE A 1 307 ? 1.938 -3.369 -30.048 1.00 93.25 307 ILE A N 1
ATOM 2546 C CA . ILE A 1 307 ? 2.790 -3.782 -31.164 1.00 93.25 307 ILE A CA 1
ATOM 2547 C C . ILE A 1 307 ? 3.171 -2.573 -32.020 1.00 93.25 307 ILE A C 1
ATOM 2549 O O . ILE A 1 307 ? 4.341 -2.415 -32.375 1.00 93.25 307 ILE A O 1
ATOM 2553 N N . LYS A 1 308 ? 2.213 -1.685 -32.311 1.00 93.31 308 LYS A N 1
ATOM 2554 C CA . LYS A 1 308 ? 2.476 -0.454 -33.060 1.00 93.31 308 LYS A CA 1
ATOM 2555 C C . LYS A 1 308 ? 3.487 0.448 -32.347 1.00 93.31 308 LYS A C 1
ATOM 2557 O O . LYS A 1 308 ? 4.418 0.922 -32.988 1.00 93.31 308 LYS A O 1
ATOM 2562 N N . LEU A 1 309 ? 3.348 0.657 -31.038 1.00 93.50 309 LEU A N 1
ATOM 2563 C CA . LEU A 1 309 ? 4.292 1.479 -30.270 1.00 93.50 309 LEU A CA 1
ATOM 2564 C C . LEU A 1 309 ? 5.706 0.887 -30.269 1.00 93.50 309 LEU A C 1
ATOM 2566 O O . LEU A 1 309 ? 6.684 1.620 -30.426 1.00 93.50 309 LEU A O 1
ATOM 2570 N N . VAL A 1 310 ? 5.824 -0.437 -30.132 1.00 92.69 310 VAL A N 1
ATOM 2571 C CA . VAL A 1 310 ? 7.116 -1.130 -30.237 1.00 92.69 310 VAL A CA 1
ATOM 2572 C C . VAL A 1 310 ? 7.710 -0.948 -31.634 1.00 92.69 310 VAL A C 1
ATOM 2574 O O . VAL A 1 310 ? 8.892 -0.634 -31.759 1.00 92.69 310 VAL A O 1
ATOM 2577 N N . TRP A 1 311 ? 6.899 -1.095 -32.681 1.00 93.38 311 TRP A N 1
ATOM 2578 C CA . TRP A 1 311 ? 7.321 -0.910 -34.069 1.00 93.38 311 TRP A CA 1
ATOM 2579 C C . TRP A 1 311 ? 7.817 0.506 -34.359 1.00 93.38 311 TRP A C 1
ATOM 2581 O O . TRP A 1 311 ? 8.879 0.681 -34.960 1.00 93.38 311 TRP A O 1
ATOM 2591 N N . ASP A 1 312 ? 7.085 1.516 -33.900 1.00 94.00 312 ASP A N 1
ATOM 2592 C CA . ASP A 1 312 ? 7.459 2.912 -34.093 1.00 94.00 312 ASP A CA 1
ATOM 2593 C C . ASP A 1 312 ? 8.782 3.222 -33.378 1.00 94.00 312 ASP A C 1
ATOM 2595 O O . ASP A 1 312 ? 9.691 3.783 -33.997 1.00 94.00 312 ASP A O 1
ATOM 2599 N N . ARG A 1 313 ? 8.953 2.767 -32.126 1.00 94.94 313 ARG A N 1
ATOM 2600 C CA . ARG A 1 313 ? 10.232 2.892 -31.404 1.00 94.94 313 ARG A CA 1
ATOM 2601 C C . ARG A 1 313 ? 11.380 2.234 -32.167 1.00 94.94 313 ARG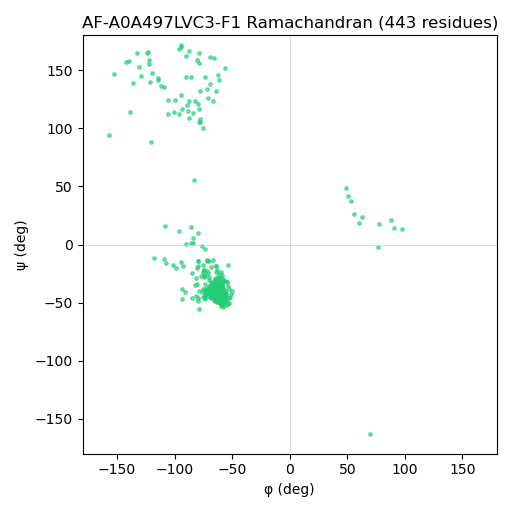 A C 1
ATOM 2603 O O . ARG A 1 313 ? 12.412 2.862 -32.373 1.00 94.94 313 ARG A O 1
ATOM 2610 N N . LEU A 1 314 ? 11.187 1.004 -32.637 1.00 94.62 314 LEU A N 1
ATOM 2611 C CA . LEU A 1 314 ? 12.208 0.266 -33.377 1.00 94.62 314 LEU A CA 1
ATOM 2612 C C . LEU A 1 314 ? 12.695 0.994 -34.626 1.00 94.62 314 LEU A C 1
ATOM 2614 O O . LEU A 1 314 ? 13.888 0.985 -34.932 1.00 94.62 314 LEU A O 1
ATOM 2618 N N . ARG A 1 315 ? 11.780 1.623 -35.366 1.00 94.12 315 ARG A N 1
ATOM 2619 C CA . ARG A 1 315 ? 12.141 2.408 -36.550 1.00 94.12 315 ARG A CA 1
ATOM 2620 C C . ARG A 1 315 ? 12.934 3.651 -36.178 1.00 94.12 315 ARG A C 1
ATOM 2622 O O . ARG A 1 315 ? 13.908 3.943 -36.863 1.00 94.12 315 ARG A O 1
ATOM 2629 N N . LEU A 1 316 ? 12.554 4.341 -35.103 1.00 96.00 316 LEU A N 1
ATOM 2630 C CA . LEU A 1 316 ? 13.296 5.500 -34.606 1.00 96.00 316 LEU A CA 1
ATOM 2631 C C . LEU A 1 316 ? 14.719 5.114 -34.192 1.00 96.00 316 LEU A C 1
ATOM 2633 O O . LEU A 1 316 ? 15.667 5.760 -34.637 1.00 96.00 316 LEU A O 1
ATOM 2637 N N . ASP A 1 317 ? 14.875 4.032 -33.428 1.00 95.19 317 ASP A N 1
ATOM 2638 C CA . ASP A 1 317 ? 16.182 3.537 -32.981 1.00 95.19 317 ASP A CA 1
ATOM 2639 C C . ASP A 1 317 ? 17.054 3.130 -34.179 1.00 95.19 317 ASP A C 1
ATOM 2641 O O . ASP A 1 317 ? 18.222 3.515 -34.278 1.00 95.19 317 ASP A O 1
ATOM 2645 N N . ARG A 1 318 ? 16.469 2.431 -35.161 1.00 94.56 318 ARG A N 1
ATOM 2646 C CA . ARG A 1 318 ? 17.167 2.051 -36.395 1.00 94.56 318 ARG A CA 1
ATOM 2647 C C . ARG A 1 318 ? 17.570 3.267 -37.231 1.00 94.56 318 ARG A C 1
ATOM 2649 O O . ARG A 1 318 ? 18.691 3.312 -37.729 1.00 94.56 318 ARG A O 1
ATOM 2656 N N . TRP A 1 319 ? 16.700 4.264 -37.392 1.00 93.88 319 TRP A N 1
ATOM 2657 C CA . TRP A 1 319 ? 17.037 5.502 -38.106 1.00 93.88 319 TRP A CA 1
ATOM 2658 C C . TRP A 1 319 ? 18.142 6.278 -37.402 1.00 93.88 319 TRP A C 1
ATOM 2660 O O . TRP A 1 319 ? 19.081 6.727 -38.057 1.00 93.88 319 TRP A O 1
ATOM 2670 N N . TYR A 1 320 ? 18.061 6.387 -36.077 1.00 93.50 320 TYR A N 1
ATOM 2671 C CA . TYR A 1 320 ? 19.104 6.994 -35.264 1.00 93.50 320 TYR A CA 1
ATOM 2672 C C . TYR A 1 320 ? 20.443 6.272 -35.452 1.00 93.50 320 TYR A C 1
ATOM 2674 O O . TYR A 1 320 ? 21.465 6.920 -35.684 1.00 93.50 320 TYR A O 1
ATOM 2682 N N . ARG A 1 321 ? 20.439 4.934 -35.434 1.00 93.88 321 ARG A N 1
ATOM 2683 C CA . ARG A 1 321 ? 21.636 4.120 -35.665 1.00 93.88 321 ARG A CA 1
ATOM 2684 C C . ARG A 1 321 ? 22.203 4.323 -37.070 1.00 93.88 321 ARG A C 1
ATOM 2686 O O . ARG A 1 321 ? 23.384 4.625 -37.182 1.00 93.88 321 ARG A O 1
ATOM 2693 N N . ALA A 1 322 ? 21.386 4.239 -38.125 1.00 92.38 322 ALA A N 1
ATOM 2694 C CA . ALA A 1 322 ? 21.830 4.524 -39.499 1.00 92.38 322 ALA A CA 1
ATOM 2695 C C . ALA A 1 322 ? 22.454 5.916 -39.616 1.00 92.38 322 ALA A C 1
ATOM 2697 O O . ALA A 1 322 ? 23.508 6.075 -40.227 1.00 92.38 322 ALA A O 1
ATOM 2698 N N . TYR A 1 323 ? 21.812 6.920 -39.017 1.00 89.94 323 TYR A N 1
ATOM 2699 C CA . TYR A 1 323 ? 22.325 8.280 -39.015 1.00 89.94 323 TYR A CA 1
ATOM 2700 C C . TYR A 1 323 ? 23.689 8.350 -38.318 1.00 89.94 323 TYR A C 1
ATOM 2702 O O . TYR A 1 323 ? 24.637 8.895 -38.877 1.00 89.94 323 TYR A O 1
ATOM 2710 N N . ARG A 1 324 ? 23.828 7.739 -37.137 1.00 89.50 324 ARG A N 1
ATOM 2711 C CA . ARG A 1 324 ? 25.089 7.714 -36.388 1.00 89.50 324 ARG A CA 1
ATOM 2712 C C . ARG A 1 324 ? 26.210 6.961 -37.113 1.00 89.50 324 ARG A C 1
ATOM 2714 O O . ARG A 1 324 ? 27.341 7.409 -37.050 1.00 89.50 324 ARG A O 1
ATOM 2721 N N . GLU A 1 325 ? 25.928 5.844 -37.771 1.00 88.00 325 GLU A N 1
ATOM 2722 C CA . GLU A 1 325 ? 26.975 5.038 -38.422 1.00 88.00 325 GLU A CA 1
ATOM 2723 C C . GLU A 1 325 ? 27.391 5.604 -39.794 1.00 88.00 325 GLU A C 1
ATOM 2725 O O . GLU A 1 325 ? 28.554 5.504 -40.173 1.00 88.00 325 GLU A O 1
ATOM 2730 N N . ILE A 1 326 ? 26.460 6.203 -40.552 1.00 85.75 326 ILE A N 1
ATOM 2731 C CA . ILE A 1 326 ? 26.731 6.702 -41.915 1.00 85.75 326 ILE A CA 1
ATOM 2732 C C . ILE A 1 326 ? 27.122 8.181 -41.917 1.00 85.75 326 ILE A C 1
ATOM 2734 O O . ILE A 1 326 ? 28.061 8.575 -42.606 1.00 85.75 326 ILE A O 1
ATOM 2738 N N . VAL A 1 327 ? 26.362 9.014 -41.202 1.00 85.25 327 VAL A N 1
ATOM 2739 C CA . VAL A 1 327 ? 26.594 10.465 -41.138 1.00 85.25 327 VAL A CA 1
ATOM 2740 C C . VAL A 1 327 ? 27.520 10.786 -39.972 1.00 85.25 327 VAL A C 1
ATOM 2742 O O . VAL A 1 327 ? 28.434 11.587 -40.124 1.00 85.25 327 VAL A O 1
ATOM 2745 N N . GLY A 1 328 ? 27.327 10.134 -38.827 1.00 86.50 328 GLY A N 1
ATOM 2746 C CA . GLY A 1 328 ? 28.178 10.327 -37.661 1.00 86.50 328 GLY A CA 1
ATOM 2747 C C . GLY A 1 328 ? 28.018 11.688 -37.004 1.00 86.50 328 GLY A C 1
ATOM 2748 O O . GLY A 1 328 ? 27.032 12.414 -37.159 1.00 86.50 328 GLY A O 1
ATOM 2749 N N . THR A 1 329 ? 29.007 12.009 -36.189 1.00 88.56 329 THR A N 1
ATOM 2750 C CA . THR A 1 329 ? 29.152 13.298 -35.532 1.00 88.56 329 THR A CA 1
ATOM 2751 C C . THR A 1 329 ? 29.750 14.325 -36.488 1.00 88.56 329 THR A C 1
ATOM 2753 O O . THR A 1 329 ? 30.468 14.007 -37.436 1.00 88.56 329 THR A O 1
ATOM 2756 N N . LEU A 1 330 ? 29.533 15.607 -36.190 1.00 87.94 330 LEU A N 1
ATOM 2757 C CA . LEU A 1 330 ? 30.067 16.692 -37.010 1.00 87.94 330 LEU A CA 1
ATOM 2758 C C . LEU A 1 330 ? 31.606 16.646 -37.133 1.00 87.94 330 LEU A C 1
ATOM 2760 O O . LEU A 1 330 ? 32.173 16.991 -38.170 1.00 87.94 330 LEU A O 1
ATOM 2764 N N . ARG A 1 331 ? 32.294 16.159 -36.093 1.00 85.50 331 ARG A N 1
ATOM 2765 C CA . ARG A 1 331 ? 33.750 15.956 -36.102 1.00 85.50 331 ARG A CA 1
ATOM 2766 C C . ARG A 1 331 ? 34.179 14.844 -37.054 1.00 85.50 331 ARG A C 1
ATOM 2768 O O . ARG A 1 331 ? 35.147 15.047 -37.784 1.00 85.50 331 ARG A O 1
ATOM 2775 N N . GLU A 1 332 ? 33.463 13.721 -37.066 1.00 87.94 332 GLU A N 1
ATOM 2776 C CA . GLU A 1 332 ? 33.708 12.610 -37.995 1.00 87.94 332 GLU A CA 1
ATOM 2777 C C . GLU A 1 332 ? 33.479 13.061 -39.442 1.00 87.94 332 GLU A C 1
ATOM 2779 O O . GLU A 1 332 ? 34.343 12.841 -40.288 1.00 87.94 332 GLU A O 1
ATOM 2784 N N . LEU A 1 333 ? 32.405 13.816 -39.711 1.00 88.25 333 LEU A N 1
ATOM 2785 C CA . LEU A 1 333 ? 32.182 14.433 -41.026 1.00 88.25 333 LEU A CA 1
ATOM 2786 C C . LEU A 1 333 ? 33.295 15.403 -41.425 1.00 88.25 333 LEU A C 1
ATOM 2788 O O . LEU A 1 333 ? 33.667 15.461 -42.595 1.00 88.25 333 LEU A O 1
ATOM 2792 N N . THR A 1 334 ? 33.840 16.161 -40.472 1.00 87.06 334 THR A N 1
ATOM 2793 C CA . THR A 1 334 ? 34.950 17.079 -40.761 1.00 87.06 334 THR A CA 1
ATOM 2794 C C . THR A 1 334 ? 36.225 16.313 -41.092 1.00 87.06 334 THR A C 1
ATOM 2796 O O . THR A 1 334 ? 36.954 16.707 -41.992 1.00 87.06 334 THR A O 1
ATOM 2799 N N . THR A 1 335 ? 36.481 15.194 -40.416 1.00 87.12 335 THR A N 1
ATOM 2800 C CA . THR A 1 335 ? 37.589 14.305 -40.785 1.00 87.12 335 THR A CA 1
ATOM 2801 C C . THR A 1 335 ? 37.362 13.673 -42.162 1.00 87.12 335 THR A C 1
ATOM 2803 O O . THR A 1 335 ? 38.270 13.646 -42.982 1.00 87.12 335 THR A O 1
ATOM 2806 N N . LEU A 1 336 ? 36.135 13.271 -42.510 1.00 86.94 336 LEU A N 1
ATOM 2807 C CA . LEU A 1 336 ? 35.819 12.835 -43.879 1.00 86.94 336 LEU A CA 1
ATOM 2808 C C . LEU A 1 336 ? 35.995 13.958 -44.920 1.00 86.94 336 LEU A C 1
ATOM 2810 O O . LEU A 1 336 ? 36.287 13.682 -46.086 1.00 86.94 336 LEU A O 1
ATOM 2814 N N . ALA A 1 337 ? 35.839 15.222 -44.518 1.00 87.44 337 ALA A N 1
ATOM 2815 C CA . ALA A 1 337 ? 36.035 16.387 -45.379 1.00 87.44 337 ALA A CA 1
ATOM 2816 C C . ALA A 1 337 ? 37.503 16.641 -45.762 1.00 87.44 337 ALA A C 1
ATOM 2818 O O . ALA A 1 337 ? 37.743 17.402 -46.703 1.00 87.44 337 ALA A O 1
ATOM 2819 N N . GLU A 1 338 ? 38.454 15.994 -45.082 1.00 83.56 338 GLU A N 1
ATOM 2820 C CA . GLU A 1 338 ? 39.870 15.949 -45.475 1.00 83.56 338 GLU A CA 1
ATOM 2821 C C . GLU A 1 338 ? 40.023 15.250 -46.832 1.00 83.56 338 GLU A C 1
ATOM 2823 O O . GLU A 1 338 ? 40.729 15.730 -47.714 1.00 83.56 338 GLU A O 1
ATOM 2828 N N . TYR A 1 339 ? 39.259 14.177 -47.045 1.00 84.81 339 TYR A N 1
ATOM 2829 C CA . TYR A 1 339 ? 39.348 13.333 -48.238 1.00 84.81 339 TYR A CA 1
ATOM 2830 C C . TYR A 1 339 ? 38.244 13.606 -49.272 1.00 84.81 339 TYR A C 1
ATOM 2832 O O . TYR A 1 339 ? 38.360 13.198 -50.427 1.00 84.81 339 TYR A O 1
ATOM 2840 N N . SER A 1 340 ? 37.148 14.276 -48.889 1.00 86.44 340 SER A N 1
ATOM 2841 C CA . SER A 1 340 ? 35.988 14.491 -49.763 1.00 86.44 340 SER A CA 1
ATOM 2842 C C . SER A 1 340 ? 35.404 15.907 -49.661 1.00 86.44 340 SER A C 1
ATOM 2844 O O . SER A 1 340 ? 34.747 16.249 -48.672 1.00 86.44 340 SER A O 1
ATOM 2846 N N . PRO A 1 341 ? 35.474 16.719 -50.736 1.00 84.06 341 PRO A N 1
ATOM 2847 C CA . PRO A 1 341 ? 34.800 18.020 -50.795 1.00 84.06 341 PRO A CA 1
ATOM 2848 C C . PRO A 1 341 ? 33.274 17.928 -50.627 1.00 84.06 341 PRO A C 1
ATOM 2850 O O . PRO A 1 341 ? 32.619 18.886 -50.211 1.00 84.06 341 PRO A O 1
ATOM 2853 N N . ARG A 1 342 ? 32.674 16.769 -50.937 1.00 88.75 342 ARG A N 1
ATOM 2854 C CA . ARG A 1 342 ? 31.239 16.530 -50.715 1.00 88.75 342 ARG A CA 1
ATOM 2855 C C . ARG A 1 342 ? 30.919 16.386 -49.227 1.00 88.75 342 ARG A C 1
ATOM 2857 O O . ARG A 1 342 ? 29.916 16.947 -48.794 1.00 88.75 342 ARG A O 1
ATOM 2864 N N . ALA A 1 343 ? 31.783 15.719 -48.459 1.00 87.38 343 ALA A N 1
ATOM 2865 C CA . ALA A 1 343 ? 31.641 15.608 -47.007 1.00 87.38 343 ALA A CA 1
ATOM 2866 C C . ALA A 1 343 ? 31.749 16.980 -46.325 1.00 87.38 343 ALA A C 1
ATOM 2868 O O . ALA A 1 343 ? 30.984 17.256 -45.409 1.00 87.38 343 ALA A O 1
ATOM 2869 N N . ARG A 1 344 ? 32.581 17.891 -46.852 1.00 86.56 344 ARG A N 1
ATOM 2870 C CA . ARG A 1 344 ? 32.649 19.290 -46.391 1.00 86.56 344 ARG A CA 1
ATOM 2871 C C . ARG A 1 344 ? 31.300 20.008 -46.482 1.00 86.56 344 ARG A C 1
ATOM 2873 O O . ARG A 1 344 ? 30.852 20.614 -45.514 1.00 86.56 344 ARG A O 1
ATOM 2880 N N . ARG A 1 345 ? 30.634 19.918 -47.641 1.00 88.81 345 ARG A N 1
ATOM 2881 C CA . ARG A 1 345 ? 29.307 20.530 -47.849 1.00 88.81 345 ARG A CA 1
ATOM 2882 C C . ARG A 1 345 ? 28.251 19.919 -46.931 1.00 88.81 345 ARG A C 1
ATOM 2884 O O . ARG A 1 345 ? 27.423 20.650 -46.398 1.00 88.81 345 ARG A O 1
ATOM 2891 N N . LEU A 1 346 ? 28.295 18.600 -46.742 1.00 90.06 346 LEU A N 1
ATOM 2892 C CA . LEU A 1 346 ? 27.384 17.902 -45.838 1.00 90.06 346 LEU A CA 1
ATOM 2893 C C . LEU A 1 346 ? 27.613 18.319 -44.376 1.00 90.06 346 LEU A C 1
ATOM 2895 O O . LEU A 1 346 ? 26.649 18.652 -43.699 1.00 90.06 346 LEU A O 1
ATOM 2899 N N . ALA A 1 347 ? 28.868 18.385 -43.921 1.00 90.19 347 ALA A N 1
ATOM 2900 C CA . ALA A 1 347 ? 29.229 18.826 -42.574 1.00 90.19 347 ALA A CA 1
ATOM 2901 C C . ALA A 1 347 ? 28.698 20.235 -42.274 1.00 90.19 347 ALA A C 1
ATOM 2903 O O . ALA A 1 347 ? 28.056 20.440 -41.250 1.00 90.19 347 ALA A O 1
ATOM 2904 N N . LEU A 1 348 ? 28.895 21.188 -43.192 1.00 90.50 348 LEU A N 1
ATOM 2905 C CA . LEU A 1 348 ? 28.367 22.550 -43.043 1.00 90.50 348 LEU A CA 1
ATOM 2906 C C . LEU A 1 348 ? 26.836 22.566 -42.972 1.00 90.50 348 LEU A C 1
ATOM 2908 O O . LEU A 1 348 ? 26.261 23.220 -42.105 1.00 90.50 348 LEU A O 1
ATOM 2912 N N . GLY A 1 349 ? 26.176 21.805 -43.850 1.00 91.06 349 GLY A N 1
ATOM 2913 C CA . GLY A 1 349 ? 24.721 21.679 -43.846 1.00 91.06 349 GLY A CA 1
ATOM 2914 C C . GLY A 1 349 ? 24.177 21.116 -42.530 1.00 91.06 349 GLY A C 1
ATOM 2915 O O . GLY A 1 349 ? 23.217 21.660 -41.986 1.00 91.06 349 GLY A O 1
ATOM 2916 N N . GLU A 1 350 ? 24.798 20.065 -41.990 1.00 91.44 350 GLU A N 1
ATOM 2917 C CA . GLU A 1 350 ? 24.398 19.474 -40.708 1.00 91.44 350 GLU A CA 1
ATOM 2918 C C . GLU A 1 350 ? 24.712 20.389 -39.517 1.00 91.44 350 GLU A C 1
ATOM 2920 O O . GLU A 1 350 ? 23.871 20.541 -38.629 1.00 91.44 350 GLU A O 1
ATOM 2925 N N . ALA A 1 351 ? 25.859 21.076 -39.522 1.00 91.81 351 ALA A N 1
ATOM 2926 C CA . ALA A 1 351 ? 26.194 22.072 -38.506 1.00 91.81 351 ALA A CA 1
ATOM 2927 C C . ALA A 1 351 ? 25.122 23.163 -38.431 1.00 91.81 351 ALA A C 1
ATOM 2929 O O . ALA A 1 351 ? 24.626 23.481 -37.351 1.00 91.81 351 ALA A O 1
ATOM 2930 N N . TYR A 1 352 ? 24.713 23.699 -39.581 1.00 94.44 352 TYR A N 1
ATOM 2931 C CA . TYR A 1 352 ? 23.690 24.737 -39.631 1.00 94.44 352 TYR A CA 1
ATOM 2932 C C . TYR A 1 352 ? 22.340 24.238 -39.129 1.00 94.44 352 TYR A C 1
ATOM 2934 O O . TYR A 1 352 ? 21.710 24.933 -38.337 1.00 94.44 352 TYR A O 1
ATOM 2942 N N . LYS A 1 353 ? 21.907 23.034 -39.525 1.00 93.38 353 LYS A N 1
ATOM 2943 C CA . LYS A 1 353 ? 20.662 22.438 -39.013 1.00 93.38 353 LYS A CA 1
ATOM 2944 C C . LYS A 1 353 ? 20.673 22.333 -37.487 1.00 93.38 353 LYS A C 1
ATOM 2946 O O . LYS A 1 353 ? 19.694 22.708 -36.846 1.00 93.38 353 LYS A O 1
ATOM 2951 N N . MET A 1 354 ? 21.779 21.860 -36.906 1.00 92.38 354 MET A N 1
ATOM 2952 C CA . MET A 1 354 ? 21.925 21.738 -35.452 1.00 92.38 354 MET A CA 1
ATOM 2953 C C . MET A 1 354 ? 21.918 23.107 -34.762 1.00 92.38 354 MET A C 1
ATOM 2955 O O . MET A 1 354 ? 21.234 23.275 -33.756 1.00 92.38 354 MET A O 1
ATOM 2959 N N . ILE A 1 355 ? 22.628 24.096 -35.313 1.00 93.44 355 ILE A N 1
ATOM 2960 C CA . ILE A 1 355 ? 22.689 25.461 -34.766 1.00 93.44 355 ILE A CA 1
ATOM 2961 C C . ILE A 1 355 ? 21.321 26.153 -34.839 1.00 93.44 355 ILE A C 1
ATOM 2963 O O . ILE A 1 355 ? 20.924 26.835 -33.894 1.00 93.44 355 ILE A O 1
ATOM 2967 N N . GLU A 1 356 ? 20.569 25.961 -35.924 1.00 94.44 356 GLU A N 1
ATOM 2968 C CA . GLU A 1 356 ? 19.225 26.528 -36.065 1.00 94.44 356 GLU A CA 1
ATOM 2969 C C . GLU A 1 356 ? 18.243 25.972 -35.031 1.00 94.44 356 GLU A C 1
ATOM 2971 O O . GLU A 1 356 ? 17.410 26.724 -34.519 1.00 94.44 356 GLU A O 1
ATOM 2976 N N . ALA A 1 357 ? 18.382 24.698 -34.658 1.00 94.75 357 ALA A N 1
ATOM 2977 C CA . ALA A 1 357 ? 17.558 24.061 -33.635 1.00 94.75 357 ALA A CA 1
ATOM 2978 C C . ALA A 1 357 ? 17.866 24.532 -32.197 1.00 94.75 357 ALA A C 1
ATOM 2980 O O . ALA A 1 357 ? 17.066 24.282 -31.294 1.00 94.75 357 ALA A O 1
ATOM 2981 N N . LEU A 1 358 ? 18.995 25.214 -31.955 1.00 93.62 358 LEU A N 1
ATOM 2982 C CA . LEU A 1 358 ? 19.352 25.692 -30.616 1.00 93.62 358 LEU A CA 1
ATOM 2983 C C . LEU A 1 358 ? 18.416 26.824 -30.145 1.00 93.62 358 LEU A C 1
ATOM 2985 O O . LEU A 1 358 ? 18.140 27.757 -30.910 1.00 93.62 358 LEU A O 1
ATOM 2989 N N . PRO A 1 359 ? 17.984 26.823 -28.869 1.00 93.25 359 PRO A N 1
ATOM 2990 C CA . PRO A 1 359 ? 17.170 27.889 -28.286 1.00 93.25 359 PRO A CA 1
ATOM 2991 C C . PRO A 1 359 ? 18.042 29.067 -27.805 1.00 93.25 359 PRO A C 1
ATOM 2993 O O . PRO A 1 359 ? 18.011 29.436 -26.635 1.00 93.25 359 PRO A O 1
ATOM 2996 N N . VAL A 1 360 ? 18.855 29.638 -28.698 1.00 94.88 360 VAL A N 1
ATOM 2997 C CA . VAL A 1 360 ? 19.753 30.778 -28.417 1.00 94.88 360 VAL A CA 1
ATOM 2998 C C . VAL A 1 360 ? 19.481 31.945 -29.365 1.00 94.88 360 VAL A C 1
ATOM 3000 O O . VAL A 1 360 ? 18.803 31.785 -30.385 1.00 94.88 360 VAL A O 1
ATOM 3003 N N . ASP A 1 361 ? 19.992 33.129 -29.024 1.00 94.25 361 ASP A N 1
ATOM 3004 C CA . ASP A 1 361 ? 19.813 34.332 -29.830 1.00 94.25 361 ASP A CA 1
ATOM 3005 C C . ASP A 1 361 ? 20.509 34.230 -31.200 1.00 94.25 361 ASP A C 1
ATOM 3007 O O . ASP A 1 361 ? 21.407 33.415 -31.436 1.00 94.25 361 ASP A O 1
ATOM 3011 N N . ARG A 1 362 ? 20.076 35.086 -32.129 1.00 93.19 362 ARG A N 1
ATOM 3012 C CA . ARG A 1 362 ? 20.559 35.070 -33.511 1.00 93.19 362 ARG A CA 1
ATOM 3013 C C . ARG A 1 362 ? 22.050 35.395 -33.625 1.00 93.19 362 ARG A C 1
ATOM 3015 O O . ARG A 1 362 ? 22.715 34.789 -34.457 1.00 93.19 362 ARG A O 1
ATOM 3022 N N . ALA A 1 363 ? 22.577 36.295 -32.794 1.00 94.38 363 ALA A N 1
ATOM 3023 C CA . ALA A 1 363 ? 23.990 36.655 -32.843 1.00 94.38 363 ALA A CA 1
ATOM 3024 C C . ALA A 1 363 ? 24.869 35.464 -32.433 1.00 94.38 363 ALA A C 1
ATOM 3026 O O . ALA A 1 363 ? 25.846 35.161 -33.115 1.00 94.38 363 ALA A O 1
ATOM 3027 N N . THR A 1 364 ? 24.467 34.724 -31.398 1.00 92.88 364 THR A N 1
ATOM 3028 C CA . THR A 1 364 ? 25.119 33.475 -30.986 1.00 92.88 364 THR A CA 1
ATOM 3029 C C . THR A 1 364 ? 25.050 32.410 -32.088 1.00 92.88 364 THR A C 1
ATOM 3031 O O . THR A 1 364 ? 26.059 31.767 -32.377 1.00 92.88 364 THR A O 1
ATOM 3034 N N . LYS A 1 365 ? 23.906 32.239 -32.770 1.00 94.31 365 LYS A N 1
ATOM 3035 C CA . LYS A 1 365 ? 23.800 31.309 -33.915 1.00 94.31 365 LYS A CA 1
ATOM 3036 C C . LYS A 1 365 ? 24.742 31.692 -35.054 1.00 94.31 365 LYS A C 1
ATOM 3038 O O . LYS A 1 365 ? 25.451 30.832 -35.570 1.00 94.31 365 LYS A O 1
ATOM 3043 N N . ASP A 1 366 ? 24.771 32.966 -35.429 1.00 94.44 366 ASP A N 1
ATOM 3044 C CA . ASP A 1 366 ? 25.618 33.454 -36.519 1.00 94.44 366 ASP A CA 1
ATOM 3045 C C . ASP A 1 366 ? 27.112 33.351 -36.166 1.00 94.44 366 ASP A C 1
ATOM 3047 O O . ASP A 1 366 ? 27.922 32.993 -37.022 1.00 94.44 366 ASP A O 1
ATOM 3051 N N . PHE A 1 367 ? 27.477 33.571 -34.898 1.00 95.06 367 PHE A N 1
ATOM 3052 C CA . PHE A 1 367 ? 28.827 33.318 -34.392 1.00 95.06 367 PHE A CA 1
ATOM 3053 C C . PHE A 1 367 ? 29.215 31.837 -34.515 1.00 95.06 367 PHE A C 1
ATOM 3055 O O . PHE A 1 367 ? 30.262 31.516 -35.075 1.00 95.06 367 PHE A O 1
ATOM 3062 N N . LEU A 1 368 ? 28.352 30.923 -34.057 1.00 93.25 368 LEU A N 1
ATOM 3063 C CA . LEU A 1 368 ? 28.605 29.482 -34.142 1.00 93.25 368 LEU A CA 1
ATOM 3064 C C . LEU A 1 368 ? 28.734 28.999 -35.591 1.00 93.25 368 LEU A C 1
ATOM 3066 O O . LEU A 1 368 ? 29.579 28.149 -35.866 1.00 93.25 368 LEU A O 1
ATOM 3070 N N . LYS A 1 369 ? 27.935 29.536 -36.523 1.00 93.75 369 LYS A N 1
ATOM 3071 C CA . LYS A 1 369 ? 28.042 29.191 -37.950 1.00 93.75 369 LYS A CA 1
ATOM 3072 C C . LYS A 1 369 ? 29.412 29.552 -38.510 1.00 93.75 369 LYS A C 1
ATOM 3074 O O . LYS A 1 369 ? 30.059 28.680 -39.081 1.00 93.75 369 LYS A O 1
ATOM 3079 N N . LYS A 1 370 ? 29.883 30.780 -38.263 1.00 93.00 370 LYS A N 1
ATOM 3080 C CA . LYS A 1 370 ? 31.214 31.236 -38.696 1.00 93.00 370 LYS A CA 1
ATOM 3081 C C . LYS A 1 370 ? 32.331 30.376 -38.110 1.00 93.00 370 LYS A C 1
ATOM 3083 O O . LYS A 1 370 ? 33.182 29.895 -38.847 1.00 93.00 370 LYS A O 1
ATOM 3088 N N . MET A 1 371 ? 32.270 30.098 -36.807 1.00 91.88 371 MET A N 1
ATOM 3089 C CA . MET A 1 371 ? 33.251 29.247 -36.128 1.00 91.88 371 MET A CA 1
ATOM 3090 C C . MET A 1 371 ? 33.327 27.841 -36.751 1.00 91.88 371 MET A C 1
ATOM 3092 O O . MET A 1 371 ? 34.412 27.303 -36.970 1.00 91.88 371 MET A O 1
ATOM 3096 N N . TRP A 1 372 ? 32.179 27.228 -37.060 1.00 92.38 372 TRP A N 1
ATOM 3097 C CA . TRP A 1 372 ? 32.147 25.910 -37.699 1.00 92.38 372 TRP A CA 1
ATOM 3098 C C . TRP A 1 372 ? 32.550 25.950 -39.177 1.00 92.38 372 TRP A C 1
ATOM 3100 O O . TRP A 1 372 ? 33.192 25.008 -39.640 1.00 92.38 372 TRP A O 1
ATOM 3110 N N . GLU A 1 373 ? 32.228 27.019 -39.907 1.00 90.88 373 GLU A N 1
ATOM 3111 C CA . GLU A 1 373 ? 32.715 27.246 -41.273 1.00 90.88 373 GLU A CA 1
ATOM 3112 C C . GLU A 1 373 ? 34.238 27.296 -41.330 1.00 90.88 373 GLU A C 1
ATOM 3114 O O . GLU A 1 373 ? 34.846 26.595 -42.142 1.00 90.88 373 GLU A O 1
ATOM 3119 N N . GLU A 1 374 ? 34.848 28.078 -40.439 1.00 89.00 374 GLU A N 1
ATOM 3120 C CA . GLU A 1 374 ? 36.297 28.185 -40.301 1.00 89.00 374 GLU A CA 1
ATOM 3121 C C . GLU A 1 374 ? 36.903 26.821 -39.975 1.00 89.00 374 GLU A C 1
ATOM 3123 O O . GLU A 1 374 ? 37.750 26.336 -40.723 1.00 89.00 374 GLU A O 1
ATOM 3128 N N . TYR A 1 375 ? 36.408 26.137 -38.939 1.00 88.50 375 TYR A N 1
ATOM 3129 C CA . TYR A 1 375 ? 36.919 24.822 -38.545 1.00 88.50 375 TYR A CA 1
ATOM 3130 C C . TYR A 1 375 ? 36.851 23.790 -39.681 1.00 88.50 375 TYR A C 1
ATOM 3132 O O . TYR A 1 375 ? 37.836 23.105 -39.962 1.00 88.50 375 TYR A O 1
ATOM 3140 N N . ILE A 1 376 ? 35.706 23.691 -40.364 1.00 89.06 376 ILE A N 1
ATOM 3141 C CA . ILE A 1 376 ? 35.485 22.715 -41.439 1.00 89.06 376 ILE A CA 1
ATOM 3142 C C . ILE A 1 376 ? 36.311 23.047 -42.692 1.00 89.06 376 ILE A C 1
ATOM 3144 O O . ILE A 1 376 ? 36.706 22.140 -43.432 1.00 89.06 376 ILE A O 1
ATOM 3148 N N . ARG A 1 377 ? 36.585 24.332 -42.946 1.00 86.38 377 ARG A N 1
ATOM 3149 C CA . ARG A 1 377 ? 37.432 24.784 -44.058 1.00 86.38 377 ARG A CA 1
ATOM 3150 C C . ARG A 1 377 ? 38.914 24.555 -43.779 1.00 86.38 377 ARG A C 1
ATOM 3152 O O . ARG A 1 377 ? 39.625 24.101 -44.671 1.00 86.38 377 ARG A O 1
ATOM 3159 N N . ILE A 1 378 ? 39.355 24.894 -42.572 1.00 87.12 378 ILE A N 1
ATOM 3160 C CA . ILE A 1 378 ? 40.766 24.989 -42.195 1.00 87.12 378 ILE A CA 1
ATOM 3161 C C . ILE A 1 378 ? 41.351 23.619 -41.864 1.00 87.12 378 ILE A C 1
ATOM 3163 O O . ILE A 1 378 ? 42.434 23.288 -42.343 1.00 87.12 378 ILE A O 1
ATOM 3167 N N . LYS A 1 379 ? 40.630 22.790 -41.097 1.00 85.44 379 LYS A N 1
ATOM 3168 C CA . LYS A 1 379 ? 41.141 21.493 -40.628 1.00 85.44 379 LYS A CA 1
ATOM 3169 C C . LYS A 1 379 ? 41.707 20.607 -41.758 1.00 85.44 379 LYS A C 1
ATOM 3171 O O . LYS A 1 379 ? 42.819 20.127 -41.579 1.00 85.44 379 LYS A O 1
ATOM 3176 N N . PRO A 1 380 ? 41.046 20.456 -42.926 1.00 84.12 380 PRO A N 1
ATOM 3177 C CA . PRO A 1 380 ? 41.591 19.704 -44.062 1.00 84.12 380 PRO A CA 1
ATOM 3178 C C . PRO A 1 380 ? 42.926 20.173 -44.634 1.00 84.12 380 PRO A C 1
ATOM 3180 O O . PRO A 1 380 ? 43.611 19.385 -45.271 1.00 84.12 380 PRO A O 1
ATOM 3183 N N . VAL A 1 381 ? 43.262 21.453 -44.483 1.00 85.19 381 VAL A N 1
ATOM 3184 C CA . VAL A 1 381 ? 44.433 22.070 -45.128 1.00 85.19 381 VAL A CA 1
ATOM 3185 C C . VAL A 1 381 ? 45.545 22.343 -44.110 1.00 85.19 381 VAL A C 1
ATOM 3187 O O . VAL A 1 381 ? 46.695 22.533 -44.486 1.00 85.19 381 VAL A O 1
ATOM 3190 N N . MET A 1 382 ? 45.230 22.315 -42.812 1.00 86.38 382 MET A N 1
ATOM 3191 C CA . MET A 1 382 ? 46.156 22.671 -41.736 1.00 86.38 382 MET A CA 1
ATOM 3192 C C . MET A 1 382 ? 47.429 21.811 -41.714 1.00 86.38 382 MET A C 1
ATOM 3194 O O . MET A 1 382 ? 48.504 22.322 -41.408 1.00 86.38 382 MET A O 1
ATOM 3198 N N . ASP A 1 383 ? 47.346 20.528 -42.069 1.00 85.00 383 ASP A N 1
ATOM 3199 C CA . ASP A 1 383 ? 48.537 19.671 -42.134 1.00 85.00 383 ASP A CA 1
ATOM 3200 C C . ASP A 1 383 ? 49.478 20.075 -43.282 1.00 85.00 383 ASP A C 1
ATOM 3202 O O . ASP A 1 383 ? 50.696 20.121 -43.088 1.00 85.00 383 ASP A O 1
ATOM 3206 N N . GLU A 1 384 ? 48.934 20.475 -44.435 1.00 87.94 384 GLU A N 1
ATOM 3207 C CA . GLU A 1 384 ? 49.730 21.020 -45.544 1.00 87.94 384 GLU A CA 1
ATOM 3208 C C . GLU A 1 384 ? 50.314 22.393 -45.196 1.00 87.94 384 GLU A C 1
ATOM 3210 O O . GLU A 1 384 ? 51.473 22.667 -45.501 1.00 87.94 384 GLU A O 1
ATOM 3215 N N . VAL A 1 385 ? 49.564 23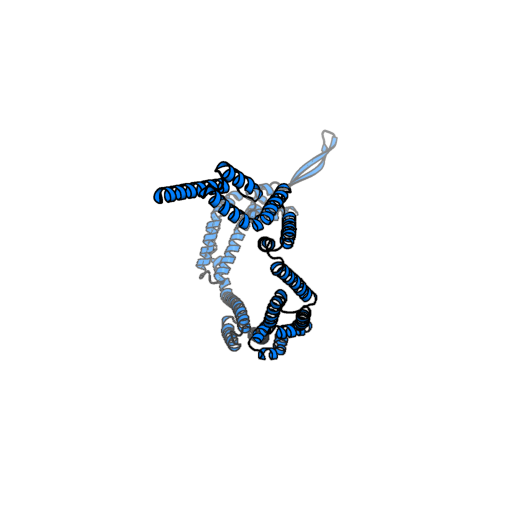.231 -44.475 1.00 89.00 385 VAL A N 1
ATOM 3216 C CA . VAL A 1 385 ? 50.052 24.522 -43.960 1.00 89.00 385 VAL A CA 1
ATOM 3217 C C . VAL A 1 385 ? 51.221 24.311 -42.996 1.00 89.00 385 VAL A C 1
ATOM 3219 O O . VAL A 1 385 ? 52.254 24.962 -43.123 1.00 89.00 385 VAL A O 1
ATOM 3222 N N . ARG A 1 386 ? 51.122 23.354 -42.066 1.00 87.69 386 ARG A N 1
ATOM 3223 C CA . ARG A 1 386 ? 52.218 23.011 -41.139 1.00 87.69 386 ARG A CA 1
ATOM 3224 C C . ARG A 1 386 ? 53.449 22.480 -41.861 1.00 87.69 386 ARG A C 1
ATOM 3226 O O . ARG A 1 386 ? 54.580 22.778 -41.459 1.00 87.69 386 ARG A O 1
ATOM 3233 N N . ARG A 1 387 ? 53.243 21.697 -42.921 1.00 90.50 387 ARG A N 1
ATOM 3234 C CA . ARG A 1 387 ? 54.330 21.229 -43.778 1.00 90.50 387 ARG A CA 1
ATOM 3235 C C . ARG A 1 387 ? 54.995 22.401 -44.494 1.00 90.50 387 ARG A C 1
ATOM 3237 O O . ARG A 1 387 ? 56.209 22.532 -44.391 1.00 90.50 387 ARG A O 1
ATOM 3244 N N . TYR A 1 388 ? 54.213 23.286 -45.109 1.00 92.62 388 TYR A N 1
ATOM 3245 C CA . TYR A 1 388 ? 54.711 24.500 -45.756 1.00 92.62 388 TYR A CA 1
ATOM 3246 C C . TYR A 1 388 ? 55.520 25.375 -44.790 1.00 92.62 388 TYR A C 1
ATOM 3248 O O . TYR A 1 388 ? 56.638 25.757 -45.109 1.00 92.62 388 TYR A O 1
ATOM 3256 N N . ILE A 1 389 ? 55.036 25.591 -43.562 1.00 92.00 389 ILE A N 1
ATOM 3257 C CA . ILE A 1 389 ? 55.773 26.323 -42.516 1.00 92.00 389 ILE A CA 1
ATOM 3258 C C . ILE A 1 389 ? 57.123 25.662 -42.205 1.00 92.00 389 ILE A C 1
ATOM 3260 O O . ILE A 1 389 ? 58.113 26.344 -41.949 1.00 92.00 389 ILE A O 1
ATOM 3264 N N . THR A 1 390 ? 57.186 24.330 -42.211 1.00 92.12 390 THR A N 1
ATOM 3265 C CA . THR A 1 390 ? 58.433 23.599 -41.945 1.00 92.12 390 THR A CA 1
ATOM 3266 C C . THR A 1 390 ? 59.461 23.791 -43.061 1.00 92.12 390 THR A C 1
ATOM 3268 O O . THR A 1 390 ? 60.645 23.968 -42.758 1.00 92.12 390 THR A O 1
ATOM 3271 N N . GLU A 1 391 ? 59.017 23.787 -44.319 1.00 92.56 391 GLU A N 1
ATOM 3272 C CA . GLU A 1 391 ? 59.867 24.098 -45.477 1.00 92.56 391 GLU A CA 1
ATOM 3273 C C . GLU A 1 391 ? 60.321 25.561 -45.430 1.00 92.56 391 GLU A C 1
ATOM 3275 O O . GLU A 1 391 ? 61.517 25.829 -45.446 1.00 92.56 391 GLU A O 1
ATOM 3280 N N . LEU A 1 392 ? 59.393 26.490 -45.188 1.00 92.25 392 LEU A N 1
ATOM 3281 C CA . LEU A 1 392 ? 59.661 27.924 -45.060 1.00 92.25 392 LEU A CA 1
ATOM 3282 C C . LEU A 1 392 ? 60.709 28.230 -43.969 1.00 92.25 392 LEU A C 1
ATOM 3284 O O . LEU A 1 392 ? 61.615 29.043 -44.155 1.00 92.25 392 LEU A O 1
ATOM 3288 N N . ILE A 1 393 ? 60.629 27.544 -42.823 1.00 91.75 393 ILE A N 1
ATOM 3289 C CA . ILE A 1 393 ? 61.646 27.624 -41.766 1.00 91.75 393 ILE A CA 1
ATOM 3290 C C . ILE A 1 393 ? 63.004 27.115 -42.264 1.00 91.75 393 ILE A C 1
ATOM 3292 O O . ILE A 1 393 ? 64.032 27.685 -41.900 1.00 91.75 393 ILE A O 1
ATOM 3296 N N . SER A 1 394 ? 63.034 26.025 -43.028 1.00 91.75 394 SER A N 1
ATOM 3297 C CA . SER A 1 394 ? 64.278 25.447 -43.550 1.00 91.75 394 SER A CA 1
ATOM 3298 C C . SER A 1 394 ? 64.933 26.386 -44.567 1.00 91.75 394 SER A C 1
ATOM 3300 O O . SER A 1 394 ? 66.110 26.704 -44.402 1.00 91.75 394 SER A O 1
ATOM 3302 N N . ASP A 1 395 ? 64.155 26.948 -45.493 1.00 91.81 395 ASP A N 1
ATOM 3303 C CA . ASP A 1 395 ? 64.609 27.930 -46.486 1.00 91.81 395 ASP A CA 1
ATOM 3304 C C . ASP A 1 395 ? 65.204 29.182 -45.823 1.00 91.81 395 ASP A C 1
ATOM 3306 O O . ASP A 1 395 ? 66.292 29.648 -46.184 1.00 91.81 395 ASP A O 1
ATOM 3310 N N . PHE A 1 396 ? 64.548 29.695 -44.775 1.00 93.25 396 PHE A N 1
ATOM 3311 C CA . PHE A 1 396 ? 65.076 30.803 -43.977 1.00 93.25 396 PHE A CA 1
ATOM 3312 C C . PHE A 1 396 ? 66.395 30.429 -43.285 1.00 93.25 396 PHE A C 1
ATOM 3314 O O . PHE A 1 396 ? 67.363 31.202 -43.276 1.00 93.25 396 PHE A O 1
ATOM 3321 N N . VAL A 1 397 ? 66.473 29.227 -42.707 1.00 91.38 397 VAL A N 1
ATOM 3322 C CA . VAL A 1 397 ? 67.660 28.733 -41.993 1.00 91.38 397 VAL A CA 1
ATOM 3323 C C . VAL A 1 397 ? 68.854 28.572 -42.932 1.00 91.38 397 VAL A C 1
ATOM 3325 O O . VAL A 1 397 ? 69.958 29.006 -42.589 1.00 91.38 397 VAL A O 1
ATOM 3328 N N . GLU A 1 398 ? 68.639 28.041 -44.128 1.00 89.31 398 GLU A N 1
ATOM 3329 C CA . GLU A 1 398 ? 69.676 27.844 -45.143 1.00 89.31 398 GLU A CA 1
ATOM 3330 C C . GLU A 1 398 ? 70.079 29.156 -45.833 1.00 89.31 398 GLU A C 1
ATOM 3332 O O . GLU A 1 398 ? 71.197 29.272 -46.329 1.00 89.31 398 GLU A O 1
ATOM 3337 N N . GLY A 1 399 ? 69.243 30.196 -45.725 1.00 86.38 399 GLY A N 1
ATOM 3338 C CA . GLY A 1 399 ? 69.505 31.522 -46.290 1.00 86.38 399 GLY A CA 1
ATOM 3339 C C . GLY A 1 399 ? 69.037 31.667 -47.734 1.00 86.38 399 GLY A C 1
ATOM 3340 O O . GLY A 1 399 ? 69.536 32.540 -48.435 1.00 86.38 399 GLY A O 1
ATOM 3341 N N . VAL A 1 400 ? 68.101 30.814 -48.157 1.00 90.81 400 VAL A N 1
ATOM 3342 C CA . VAL A 1 400 ? 67.411 30.908 -49.448 1.00 90.81 400 VAL A CA 1
ATOM 3343 C C . VAL A 1 400 ? 66.486 32.129 -49.470 1.00 90.81 400 VAL A C 1
ATOM 3345 O O . VAL A 1 400 ? 66.399 32.801 -50.492 1.00 90.81 400 VAL A O 1
ATOM 3348 N N . ILE A 1 401 ? 65.857 32.443 -48.330 1.00 91.88 401 ILE A N 1
ATOM 3349 C CA . ILE A 1 401 ? 64.985 33.614 -48.137 1.00 91.88 401 ILE A CA 1
ATOM 3350 C C . ILE A 1 401 ? 65.476 34.509 -46.992 1.00 91.88 401 ILE A C 1
ATOM 3352 O O . ILE A 1 401 ? 66.167 34.057 -46.069 1.00 91.88 401 ILE A O 1
ATOM 3356 N N . THR A 1 402 ? 65.108 35.788 -47.047 1.00 91.69 402 THR A N 1
ATOM 3357 C CA . THR A 1 402 ? 65.419 36.791 -46.018 1.00 91.69 402 THR A CA 1
ATOM 3358 C C . THR A 1 402 ? 64.487 36.694 -44.803 1.00 91.69 402 THR A C 1
ATOM 3360 O O . THR A 1 402 ? 63.440 36.050 -44.842 1.00 91.69 402 THR A O 1
ATOM 3363 N N . GLU A 1 403 ? 64.860 37.339 -43.690 1.00 88.75 403 GLU A N 1
ATOM 3364 C CA . GLU A 1 403 ? 64.002 37.409 -42.494 1.00 88.75 403 GLU A CA 1
ATOM 3365 C C . GLU A 1 403 ? 62.693 38.162 -42.768 1.00 88.75 403 GLU A C 1
ATOM 3367 O O . GLU A 1 403 ? 61.641 37.776 -42.265 1.00 88.75 403 GLU A O 1
ATOM 3372 N N . GLU A 1 404 ? 62.746 39.199 -43.604 1.00 90.31 404 GLU A N 1
ATOM 3373 C CA . GLU A 1 404 ? 61.577 39.990 -43.992 1.00 90.31 404 GLU A CA 1
ATOM 3374 C C . GLU A 1 404 ? 60.586 39.155 -44.818 1.00 90.31 404 GLU A C 1
ATOM 3376 O O . GLU A 1 404 ? 59.393 39.149 -44.516 1.00 90.31 404 GLU A O 1
ATOM 3381 N N . GLU A 1 405 ? 61.078 38.379 -45.790 1.00 90.12 405 GLU A N 1
ATOM 3382 C CA . GLU A 1 405 ? 60.264 37.456 -46.597 1.00 90.12 405 GLU A CA 1
ATOM 3383 C C . GLU A 1 405 ? 59.692 36.311 -45.752 1.00 90.12 405 GLU A C 1
ATOM 3385 O O . GLU A 1 405 ? 58.508 35.997 -45.851 1.00 90.12 405 GLU A O 1
ATOM 3390 N N . TYR A 1 406 ? 60.500 35.736 -44.855 1.00 91.12 406 TYR A N 1
ATOM 3391 C CA . TYR A 1 406 ? 60.063 34.701 -43.917 1.00 91.12 406 TYR A CA 1
ATOM 3392 C C . TYR A 1 406 ? 58.904 35.176 -43.030 1.00 91.12 406 TYR A C 1
ATOM 3394 O O . TYR A 1 406 ? 57.914 34.466 -42.840 1.00 91.12 406 TYR A O 1
ATOM 3402 N N . VAL A 1 407 ? 59.010 36.392 -42.488 1.00 91.44 407 VAL A N 1
ATOM 3403 C CA . VAL A 1 407 ? 57.947 36.985 -41.675 1.00 91.44 407 VAL A CA 1
ATOM 3404 C C . VAL A 1 407 ? 56.713 37.272 -42.527 1.00 91.44 407 VAL A C 1
ATOM 3406 O O . VAL A 1 407 ? 55.619 36.923 -42.097 1.00 91.44 407 VAL A O 1
ATOM 3409 N N . ALA A 1 408 ? 56.864 37.851 -43.719 1.00 92.19 408 ALA A N 1
ATOM 3410 C CA . ALA A 1 408 ? 55.738 38.164 -44.597 1.00 92.19 408 ALA A CA 1
ATOM 3411 C C . ALA A 1 408 ? 54.927 36.915 -44.990 1.00 92.19 408 ALA A C 1
ATOM 3413 O O . ALA A 1 408 ? 53.699 36.935 -44.916 1.00 92.19 408 ALA A O 1
ATOM 3414 N N . GLU A 1 409 ? 55.602 35.814 -45.327 1.00 90.94 409 GLU A N 1
ATOM 3415 C CA . GLU A 1 409 ? 54.960 34.533 -45.647 1.00 90.94 409 GLU A CA 1
ATOM 3416 C C . GLU A 1 409 ? 54.227 33.937 -44.435 1.00 90.94 409 GLU A C 1
ATOM 3418 O O . GLU A 1 409 ? 53.092 33.483 -44.563 1.00 90.94 409 GLU A O 1
ATOM 3423 N N . LEU A 1 410 ? 54.804 34.003 -43.227 1.00 89.81 410 LEU A N 1
ATOM 3424 C CA . LEU A 1 410 ? 54.104 33.570 -42.009 1.00 89.81 410 LEU A CA 1
ATOM 3425 C C . LEU A 1 410 ? 52.852 34.409 -41.715 1.00 89.81 410 LEU A C 1
ATOM 3427 O O . LEU A 1 410 ? 51.835 33.861 -41.292 1.00 89.81 410 LEU A O 1
ATOM 3431 N N . GLU A 1 411 ? 52.911 35.724 -41.938 1.00 90.69 411 GLU A N 1
ATOM 3432 C CA . GLU A 1 411 ? 51.758 36.616 -41.769 1.00 90.69 411 GLU A CA 1
ATOM 3433 C C . GLU A 1 411 ? 50.660 36.335 -42.813 1.00 90.69 411 GLU A C 1
ATOM 3435 O O . GLU A 1 411 ? 49.473 36.429 -42.493 1.00 90.69 411 GLU A O 1
ATOM 3440 N N . ALA A 1 412 ? 51.022 35.925 -44.035 1.00 90.31 412 ALA A N 1
ATOM 3441 C CA . ALA A 1 412 ? 50.061 35.535 -45.069 1.00 90.31 412 ALA A CA 1
ATOM 3442 C C . ALA A 1 412 ? 49.254 34.280 -44.681 1.00 90.31 412 ALA A C 1
ATOM 3444 O O . ALA A 1 412 ? 48.083 34.147 -45.043 1.00 90.31 412 ALA A O 1
ATOM 3445 N N . LEU A 1 413 ? 49.831 33.383 -43.875 1.00 89.81 413 LEU A N 1
ATOM 3446 C CA . LEU A 1 413 ? 49.157 32.157 -43.439 1.00 89.81 413 LEU A CA 1
ATOM 3447 C C . LEU A 1 413 ? 48.061 32.381 -42.379 1.00 89.81 413 LEU A C 1
ATOM 3449 O O . LEU A 1 413 ? 47.326 31.442 -42.065 1.00 89.81 413 LEU A O 1
ATOM 3453 N N . ARG A 1 414 ? 47.858 33.614 -41.888 1.00 87.81 414 ARG A N 1
ATOM 3454 C CA . ARG A 1 414 ? 46.700 33.972 -41.040 1.00 87.81 414 ARG A CA 1
ATOM 3455 C C . ARG A 1 414 ? 45.361 33.611 -41.685 1.00 87.81 414 ARG A C 1
ATOM 3457 O O . ARG A 1 414 ? 44.428 33.225 -40.986 1.00 87.81 414 ARG A O 1
ATOM 3464 N N . GLU A 1 415 ? 45.259 33.676 -43.016 1.00 85.62 415 GLU A N 1
ATOM 3465 C CA . GLU A 1 415 ? 44.038 33.306 -43.755 1.00 85.62 415 GLU A CA 1
ATOM 3466 C C . GLU A 1 415 ? 43.643 31.826 -43.552 1.00 85.62 415 GLU A C 1
ATOM 3468 O O . GLU A 1 415 ? 42.462 31.455 -43.619 1.00 85.62 415 GLU A O 1
ATOM 3473 N N . TRP A 1 416 ? 44.630 30.988 -43.225 1.00 84.88 416 TRP A N 1
ATOM 3474 C CA . TRP A 1 416 ? 44.482 29.562 -42.946 1.00 84.88 416 TRP A CA 1
ATOM 3475 C C . TRP A 1 416 ? 44.367 29.241 -41.453 1.00 84.88 416 TRP A C 1
ATOM 3477 O O . TRP A 1 416 ? 44.391 28.070 -41.084 1.00 84.88 416 TRP A O 1
ATOM 3487 N N . GLY A 1 417 ? 44.176 30.254 -40.603 1.00 82.44 417 GLY A N 1
ATOM 3488 C CA . GLY A 1 417 ? 43.842 30.084 -39.190 1.00 82.44 417 GLY A CA 1
ATOM 3489 C C . GLY A 1 417 ? 45.010 30.167 -38.217 1.00 82.44 417 GLY A C 1
ATOM 3490 O O . GLY A 1 417 ? 44.813 29.780 -37.069 1.00 82.44 417 GLY A O 1
ATOM 3491 N N . LEU A 1 418 ? 46.185 30.653 -38.641 1.00 86.62 418 LEU A N 1
ATOM 3492 C CA . LEU A 1 418 ? 47.266 30.947 -37.700 1.00 86.62 418 LEU A CA 1
ATOM 3493 C C . LEU A 1 418 ? 46.951 32.184 -36.861 1.00 86.62 418 LEU A C 1
ATOM 3495 O O . LEU A 1 418 ? 46.573 33.227 -37.403 1.00 86.62 418 LEU A O 1
ATOM 3499 N N . ASP A 1 419 ? 47.175 32.077 -35.555 1.00 87.19 419 ASP A N 1
ATOM 3500 C CA . ASP A 1 419 ? 47.058 33.205 -34.633 1.00 87.19 419 ASP A CA 1
ATOM 3501 C C . ASP A 1 419 ? 48.402 33.923 -34.378 1.00 87.19 419 ASP A C 1
ATOM 3503 O O . ASP A 1 419 ? 49.482 33.487 -34.793 1.00 87.19 419 ASP A O 1
ATOM 3507 N N . ASP A 1 420 ? 48.335 35.068 -33.689 1.00 88.88 420 ASP A N 1
ATOM 3508 C CA . ASP A 1 420 ? 49.516 35.875 -33.356 1.00 88.88 420 ASP A CA 1
ATOM 3509 C C . ASP A 1 420 ? 50.542 35.096 -32.511 1.00 88.88 420 ASP A C 1
ATOM 3511 O O . ASP A 1 420 ? 51.753 35.311 -32.634 1.00 88.88 420 ASP A O 1
ATOM 3515 N N . TRP A 1 421 ? 50.072 34.178 -31.661 1.00 89.62 421 TRP A N 1
ATOM 3516 C CA . TRP A 1 421 ? 50.923 33.376 -30.786 1.00 89.62 421 TRP A CA 1
ATOM 3517 C C . TRP A 1 421 ? 51.669 32.301 -31.572 1.00 89.62 421 TRP A C 1
ATOM 3519 O O . TRP A 1 421 ? 52.877 32.143 -31.395 1.00 89.62 421 TRP A O 1
ATOM 3529 N N . GLU A 1 422 ? 50.984 31.591 -32.462 1.00 87.50 422 GLU A N 1
ATOM 3530 C CA . GLU A 1 422 ? 51.552 30.588 -33.354 1.00 87.50 422 GLU A CA 1
ATOM 3531 C C . GLU A 1 422 ? 52.619 31.215 -34.253 1.00 87.50 422 GLU A C 1
ATOM 3533 O O . GLU A 1 422 ? 53.746 30.716 -34.305 1.00 87.50 422 GLU A O 1
ATOM 3538 N N . ILE A 1 423 ? 52.327 32.365 -34.870 1.00 90.00 423 ILE A N 1
ATOM 3539 C CA . ILE A 1 423 ? 53.296 33.108 -35.689 1.00 90.00 423 ILE A CA 1
ATOM 3540 C C . ILE A 1 423 ? 54.524 33.508 -34.861 1.00 90.00 423 ILE A C 1
ATOM 3542 O O . ILE A 1 423 ? 55.662 33.316 -35.301 1.00 90.00 423 ILE A O 1
ATOM 3546 N N . MET A 1 424 ? 54.325 34.028 -33.646 1.00 92.06 424 MET A N 1
ATOM 3547 C CA . MET A 1 424 ? 55.422 34.361 -32.733 1.00 92.06 424 MET A CA 1
ATOM 3548 C C . MET A 1 424 ? 56.289 33.131 -32.413 1.00 92.06 424 MET A C 1
ATOM 3550 O O . MET A 1 424 ? 57.522 33.216 -32.449 1.00 92.06 424 MET A O 1
ATOM 3554 N N . PHE A 1 425 ? 55.678 31.975 -32.137 1.00 91.81 425 PHE A N 1
ATOM 3555 C CA . PHE A 1 425 ? 56.410 30.733 -31.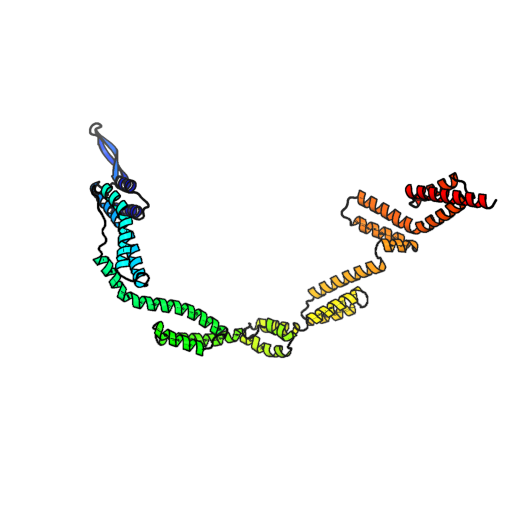883 1.00 91.81 425 PHE A CA 1
ATOM 3556 C C . PHE A 1 425 ? 57.191 30.259 -33.112 1.00 91.81 425 PHE A C 1
ATOM 3558 O O . PHE A 1 425 ? 58.354 29.873 -32.972 1.00 91.81 425 PHE A O 1
ATOM 3565 N N . TYR A 1 426 ? 56.617 30.331 -34.314 1.00 92.00 426 TYR A N 1
ATOM 3566 C CA . TYR A 1 426 ? 57.331 29.973 -35.540 1.00 92.00 426 TYR A CA 1
ATOM 3567 C C . TYR A 1 426 ? 58.520 30.902 -35.801 1.00 92.00 426 TYR A C 1
ATOM 3569 O O . TYR A 1 426 ? 59.615 30.415 -36.100 1.00 92.00 426 TYR A O 1
ATOM 3577 N N . LYS A 1 427 ? 58.380 32.216 -35.576 1.00 91.38 427 LYS A N 1
ATOM 3578 C CA . LYS A 1 427 ? 59.505 33.169 -35.630 1.00 91.38 427 LYS A CA 1
ATOM 3579 C C . LYS A 1 427 ? 60.629 32.772 -34.664 1.00 91.38 427 LYS A C 1
ATOM 3581 O O . LYS A 1 427 ? 61.789 32.676 -35.069 1.00 91.38 427 LYS A O 1
ATOM 3586 N N . ALA A 1 428 ? 60.290 32.435 -33.418 1.00 91.19 428 ALA A N 1
ATOM 3587 C CA . ALA A 1 428 ? 61.263 31.990 -32.419 1.00 91.19 428 ALA A CA 1
ATOM 3588 C C . ALA A 1 428 ? 61.959 30.665 -32.801 1.00 91.19 428 ALA A C 1
ATOM 3590 O O . ALA A 1 428 ? 63.179 30.533 -32.653 1.00 91.19 428 ALA A O 1
ATOM 3591 N N . ILE A 1 429 ? 61.211 29.686 -33.325 1.00 91.50 429 ILE A N 1
ATOM 3592 C CA . ILE A 1 429 ? 61.757 28.399 -33.788 1.00 91.50 429 ILE A CA 1
ATOM 3593 C C . ILE A 1 429 ? 62.719 28.612 -34.962 1.00 91.50 429 ILE A C 1
ATOM 3595 O O . ILE A 1 429 ? 63.817 28.042 -34.953 1.00 91.50 429 ILE A O 1
ATOM 3599 N N . GLY A 1 430 ? 62.332 29.436 -35.941 1.00 91.06 430 GLY A N 1
ATOM 3600 C CA . GLY A 1 430 ? 63.156 29.806 -37.091 1.00 91.06 430 GLY A CA 1
ATOM 3601 C C . GLY A 1 430 ? 64.466 30.463 -36.661 1.00 91.06 430 GLY A C 1
ATOM 3602 O O . GLY A 1 430 ? 65.543 29.967 -37.000 1.00 91.06 430 GLY A O 1
ATOM 3603 N N . GLY A 1 431 ? 64.398 31.492 -35.811 1.00 90.62 431 GLY A N 1
ATOM 3604 C CA . GLY A 1 431 ? 65.578 32.183 -35.279 1.00 90.62 431 GLY A CA 1
ATOM 3605 C C . GLY A 1 431 ? 66.526 31.258 -34.507 1.00 90.62 431 GLY A C 1
ATOM 3606 O O . GLY A 1 431 ? 67.742 31.264 -34.724 1.00 90.62 431 GLY A O 1
ATOM 3607 N N . LEU A 1 432 ? 65.989 30.373 -33.659 1.00 91.81 432 LEU A N 1
ATOM 3608 C CA . LEU A 1 432 ? 66.795 29.404 -32.912 1.00 91.81 432 LEU A CA 1
ATOM 3609 C C . LEU A 1 432 ? 67.439 28.346 -33.826 1.00 91.81 432 LEU A C 1
ATOM 3611 O O . LEU A 1 432 ? 68.569 27.908 -33.578 1.00 91.81 432 LEU A O 1
ATOM 3615 N N . ARG A 1 433 ? 66.749 27.901 -34.885 1.00 91.12 433 ARG A N 1
ATOM 3616 C CA . ARG A 1 433 ? 67.331 27.006 -35.901 1.00 91.12 433 ARG A CA 1
ATOM 3617 C C . ARG A 1 433 ? 68.419 27.718 -36.713 1.00 91.12 433 ARG A C 1
ATOM 3619 O O . ARG A 1 433 ? 69.488 27.129 -36.875 1.00 91.12 433 ARG A O 1
ATOM 3626 N N . LYS A 1 434 ? 68.222 28.983 -37.105 1.00 89.88 434 LYS A N 1
ATOM 3627 C CA . LYS A 1 434 ? 69.214 29.796 -37.832 1.00 89.88 434 LYS A CA 1
ATOM 3628 C C . LYS A 1 434 ? 70.484 29.986 -37.009 1.00 89.88 434 LYS A C 1
ATOM 3630 O O . LYS A 1 434 ? 71.579 29.698 -37.482 1.00 89.88 434 LYS A O 1
ATOM 3635 N N . ALA A 1 435 ? 70.345 30.351 -35.734 1.00 88.44 435 ALA A N 1
ATOM 3636 C CA . ALA A 1 435 ? 71.477 30.494 -34.821 1.00 88.44 435 ALA A CA 1
ATOM 3637 C C . ALA A 1 435 ? 72.264 29.181 -34.651 1.00 88.44 435 ALA A C 1
ATOM 3639 O O . ALA A 1 435 ? 73.497 29.189 -34.601 1.00 88.44 435 ALA A O 1
ATOM 3640 N N . ARG A 1 436 ? 71.572 28.031 -34.584 1.00 88.19 436 ARG A N 1
ATOM 3641 C CA . ARG A 1 436 ? 72.223 26.709 -34.555 1.00 88.19 436 ARG A CA 1
ATOM 3642 C C . ARG A 1 436 ? 72.953 26.397 -35.859 1.00 88.19 436 ARG A C 1
ATOM 3644 O O . ARG A 1 436 ? 74.063 25.877 -35.797 1.00 88.19 436 ARG A O 1
ATOM 3651 N N . TYR A 1 437 ? 72.349 26.700 -37.003 1.00 89.69 437 TYR A N 1
ATOM 3652 C CA . TYR A 1 437 ? 72.943 26.484 -38.320 1.00 89.69 437 TYR A CA 1
ATOM 3653 C C . TYR A 1 437 ? 74.223 27.309 -38.506 1.00 89.69 437 TYR A C 1
ATOM 3655 O O . TYR A 1 437 ? 75.276 26.742 -38.786 1.00 89.69 437 TYR A O 1
ATOM 3663 N N . LEU A 1 438 ? 74.179 28.610 -38.203 1.00 86.94 438 LEU A N 1
ATOM 3664 C CA . LEU A 1 438 ? 75.347 29.496 -38.263 1.00 86.94 438 LEU A CA 1
ATOM 3665 C C . LEU A 1 438 ? 76.474 29.037 -37.326 1.00 86.94 438 LEU A C 1
ATOM 3667 O O . LEU A 1 438 ? 77.633 29.006 -37.725 1.00 86.94 438 LEU A O 1
ATOM 3671 N N . LYS A 1 439 ? 76.147 28.592 -36.102 1.00 86.75 439 LYS A N 1
ATOM 3672 C CA . LYS A 1 439 ? 77.139 28.012 -35.175 1.00 86.75 439 LYS A CA 1
ATOM 3673 C C . LYS A 1 439 ? 77.748 26.699 -35.674 1.00 86.75 439 LYS A C 1
ATOM 3675 O O . LYS A 1 439 ? 78.882 26.398 -35.315 1.00 86.75 439 LYS A O 1
ATOM 3680 N N . ARG A 1 440 ? 77.008 25.891 -36.441 1.00 84.88 440 ARG A N 1
ATOM 3681 C CA . ARG A 1 440 ? 77.532 24.661 -37.064 1.00 84.88 440 ARG A CA 1
ATOM 3682 C C . ARG A 1 440 ? 78.443 24.988 -38.241 1.00 84.88 440 ARG A C 1
ATOM 3684 O O . ARG A 1 440 ? 79.514 24.404 -38.327 1.00 84.88 440 ARG A O 1
ATOM 3691 N N . MET A 1 441 ? 78.055 25.947 -39.080 1.00 79.38 441 MET A N 1
ATOM 3692 C CA . MET A 1 441 ? 78.874 26.423 -40.198 1.00 79.38 441 MET A CA 1
ATOM 3693 C C . MET A 1 441 ? 80.189 27.038 -39.707 1.00 79.38 441 MET A C 1
ATOM 3695 O O . MET A 1 441 ? 81.244 26.636 -40.173 1.00 79.38 441 MET A O 1
ATOM 3699 N N . ALA A 1 442 ? 80.140 27.885 -38.673 1.00 76.12 442 ALA A N 1
ATOM 3700 C CA . ALA A 1 442 ? 81.322 28.496 -38.056 1.00 76.12 442 ALA A CA 1
ATOM 3701 C C . ALA A 1 442 ? 82.252 27.507 -37.320 1.00 76.12 442 ALA A C 1
ATOM 3703 O O . ALA A 1 442 ? 83.349 27.882 -36.925 1.00 76.12 442 ALA A O 1
ATOM 3704 N N . ARG A 1 443 ? 81.805 26.268 -37.067 1.00 69.69 443 ARG A N 1
ATOM 3705 C CA . ARG A 1 443 ? 82.640 25.173 -36.535 1.00 69.69 443 ARG A CA 1
ATOM 3706 C C . ARG A 1 443 ? 83.216 24.273 -37.634 1.00 69.69 443 ARG A C 1
ATOM 3708 O O . ARG A 1 443 ? 84.066 23.446 -37.324 1.00 69.69 443 ARG A O 1
ATOM 3715 N N . ALA A 1 444 ? 82.684 24.359 -38.853 1.00 61.56 444 ALA A N 1
ATOM 3716 C CA . ALA A 1 444 ? 83.088 23.557 -40.008 1.00 61.56 444 ALA A CA 1
ATOM 3717 C C . ALA A 1 444 ? 84.046 24.314 -40.950 1.00 61.56 444 ALA A C 1
ATOM 3719 O O . ALA A 1 444 ? 84.748 23.676 -41.730 1.00 61.56 444 ALA A O 1
ATOM 3720 N N . SER A 1 445 ? 84.061 25.648 -40.865 1.00 50.22 445 SER A N 1
ATOM 3721 C CA . SER A 1 445 ? 85.115 26.556 -41.341 1.00 50.22 445 SER A CA 1
ATOM 3722 C C . SER A 1 445 ? 86.232 26.681 -40.314 1.00 50.22 445 SER A C 1
ATOM 3724 O O . SER A 1 445 ? 87.409 26.709 -40.727 1.00 50.22 445 SER A O 1
#

Sequence (445 aa):
DERTLLRTGVMNLYEEGMLDFSTLDKLLSELVIASFKVSYYDMVARDWRSAWFNLPVAYLPAERRLLTLRSMIDRYHRLYKDILRDVERAYREYIIENTEEGVSAMKKLVEIINPYFKTLSKTITGKEISLLVDEAYVKACLEAQFVERAIFTVRRVRYWFSRIMGWLIYRLAYAYVTVEDVERILDVTKGIAKLTDPEVEALKTIMSLMTEIAGREYIPTPSMLATISEIVPRARAFFSDVVKARRVPARWVPIWAEYVAIKPVIDEVKKVLSSTERLYEYFMITDEDVKRLMERLKLYGWEDYEIKLVWDRLRLDRWYRAYREIVGTLRELTTLAEYSPRARRLALGEAYKMIEALPVDRATKDFLKKMWEEYIRIKPVMDEVRRYITELISDFVEGVITEEEYVAELEALREWGLDDWEIMFYKAIGGLRKARYLKRMARAS

Foldseek 3Di:
DVVVVVLVVLLVCVLVVVDDLVVLLVCQAFVDWDWDFDWDQDPVVRDTDTDIDTDGPHDDLVVSLVSSLVSLCSSLVVVLVVLLVVLLVCLLQCVDPDLVVSLVSSQVSQVVCFVVQQVVCCVSPVHGDGDDDPSVVSSVSNVVSVVNSVVVQLVVLVVVVVVVLVVVLVCLLVVVADLVRVLVVLVVSCVVSVDDPVRSVVSSVVSVVSNVLSVLVPQDALVVLLVVCLVPVVSLVCLVVNCVSPVPDPVCSVVSNLSSVLSNCVVVLVVVLVVVLVCLLVVVDDPVVLVVSLVVVVVNPDDPVNSVVSVVVSVVSNVVSCCCVPLNDLVVLLVVCLVDVVSLVVSLVVQLVVLVPDPDDPVVSVVSSVVSNLSSVQVSCVVVVVVVLVVLLVCCLVPVDDLVVSLVVLVVCVVSPDDPVNSVVSSVVSVVSNVVSVVVVVVVD

Radius of gyration: 55.59 Å; Cα contacts (8 Å, |Δi|>4): 357; chains: 1; bounding box: 149×96×112 Å

Solvent-accessible surface area (backbone atoms only — not comparable to full-atom values): 24415 Å² total; per-residue (Å²): 122,66,67,63,58,54,47,53,54,58,40,48,38,41,37,75,61,78,43,55,71,70,59,50,54,50,45,42,57,50,65,49,73,49,71,41,83,41,76,45,76,38,83,87,79,72,45,82,41,77,47,76,48,73,45,67,46,53,51,55,75,70,55,46,40,52,52,53,50,48,33,55,49,52,33,54,49,49,54,52,51,54,52,49,52,49,46,41,47,33,42,32,70,63,74,37,89,52,58,65,61,51,47,52,53,53,46,53,51,45,64,66,46,35,65,60,47,25,57,51,34,26,73,64,71,74,45,75,50,79,81,78,79,59,60,69,60,52,38,53,56,44,58,62,34,56,72,48,25,65,56,46,51,35,52,52,46,42,56,52,46,56,57,52,48,55,52,48,54,53,37,34,33,72,66,77,43,54,73,69,59,52,50,54,51,51,59,59,41,32,70,72,40,65,54,51,73,68,61,54,53,51,49,53,54,54,51,57,58,43,42,71,60,26,65,39,71,77,51,58,51,72,69,54,43,18,58,48,24,53,81,39,66,73,52,56,75,47,48,67,58,36,42,60,58,64,64,58,56,76,87,50,50,63,61,51,51,51,48,40,66,42,55,58,50,50,66,61,52,51,53,52,47,57,54,50,51,52,36,42,37,70,66,74,50,54,73,68,59,50,51,59,51,53,62,54,42,43,80,73,74,50,49,73,71,57,52,48,54,53,50,54,52,48,51,51,52,25,50,52,42,52,44,48,75,74,57,46,50,67,68,54,22,38,58,45,25,52,83,27,75,66,34,37,57,49,32,53,54,52,52,48,56,56,47,68,71,46,98,65,57,69,68,59,42,54,50,51,48,52,53,50,50,48,49,57,62,30,61,53,46,42,65,60,51,54,49,50,52,52,51,54,38,46,37,40,43,75,58,80,42,51,71,68,56,51,50,51,56,54,61,60,43,38,85,61,69,52,49,76,65,57,49,51,50,50,53,53,52,34,53,55,49,28,54,51,47,54,56,50,51,70,69,74,107

Secondary structure (DSSP, 8-state):
-HHHHHHHHHHHHHHTTSS-HHHHHHHHH-SEEEEEEEEEEETTTTEEEEEEEEEEE---HHHHHHHHHHHHHHHHHHHHHHHHHHHHHHHHTTSS-SHHHHHHHHHHHHHHHHHHHHHHHHHHHSS-------HHHHHHHHHHTHHHHHHHHHHHHHHHHHHHHHHHHHHHHTTSS-HHHHHHHHHHHHHHHT--HHHHHHHHHHHHHHHHHHTTTSSPPHHHHHHHHHH-GGGGGGHHHHHHHTT--GGGHHHHHHHHHHTTTHHHHHHHHHHHHHHHHTTSS-HHHHHHHHHHHGGGT--HHHHHHHHHHHHHHHHHHHIIIII--HHHHHHHHHH-HHHHHHHHHHHHHHHHHSSS-HHHHHHHHHHHHHHHHHHHHHHHHHHHHHHHHHHHHHTSS-HHHHHHHHHHGGGGT--HHHHHHHHHHHHHHHHHHHHHHHHH-

pLDDT: mean 87.82, std 6.68, range [50.22, 96.06]

Nearest PDB structures (foldseek):
  6is6-assembly1_A  TM=1.200E-01  e=2.832E+00  Thermoplasmatales archaeon SG8-52-1